Protein 2OS5 (pdb70)

InterPro domains:
  IPR001398 Macrophage migration inhibitory factor [PF01187] (2-115)
  IPR001398 Macrophage migration inhibitory factor [PTHR11954] (1-114)
  IPR014347 Tautomerase/MIF superfamily [G3DSA:3.30.429.10] (1-119)
  IPR014347 Tautomerase/MIF superfamily [SSF55331] (2-114)

CATH classification: 3.30.429.10

Structure (mmCIF, N/CA/C/O backbone):
data_2OS5
#
_entry.id   2OS5
#
_cell.length_a   115.340
_cell.length_b   115.340
_cell.length_c   199.260
_cell.angle_alpha   90.00
_cell.angle_beta   90.00
_cell.angle_gamma   120.00
#
_symmetry.space_group_name_H-M   'P 63 2 2'
#
loop_
_entit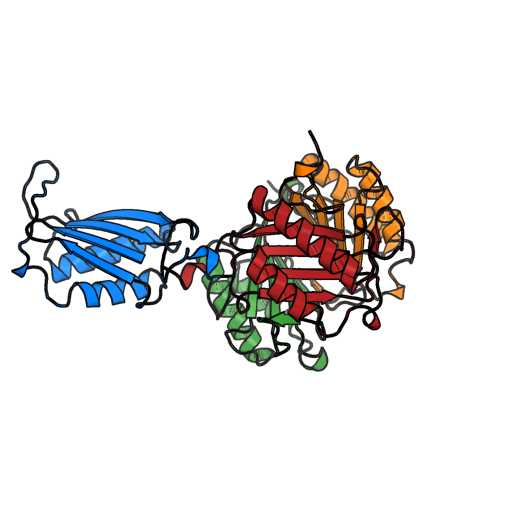y.id
_entity.type
_entity.pdbx_description
1 polymer AceMIF
2 non-polymer 'SULFATE ION'
3 water water
#
loop_
_atom_site.group_PDB
_atom_site.id
_atom_site.type_symbol
_atom_site.label_atom_id
_atom_site.label_alt_id
_atom_site.label_comp_id
_atom_site.label_asym_id
_atom_site.label_entity_id
_atom_site.label_seq_id
_atom_site.pdbx_PDB_ins_code
_atom_site.Cartn_x
_atom_site.Cartn_y
_atom_site.Cartn_z
_atom_site.occupancy
_atom_site.B_iso_or_equiv
_atom_site.auth_seq_id
_atom_site.auth_comp_id
_atom_site.auth_asym_id
_atom_site.auth_atom_id
_atom_site.pdbx_PDB_model_num
ATOM 1 N N . PRO A 1 2 ? 14.219 67.509 -3.438 1.00 16.03 1 PRO A N 1
ATOM 2 C CA . PRO A 1 2 ? 12.952 68.202 -3.768 1.00 16.61 1 PRO A CA 1
ATOM 3 C C . PRO A 1 2 ? 12.359 67.744 -5.085 1.00 15.90 1 PRO A C 1
ATOM 4 O O . PRO A 1 2 ? 13.076 67.370 -6.015 1.00 15.82 1 PRO A O 1
ATOM 8 N N . MET A 1 3 ? 11.032 67.752 -5.146 1.00 15.01 2 MET A N 1
ATOM 9 C CA . MET A 1 3 ? 10.310 67.358 -6.349 1.00 14.82 2 MET A CA 1
ATOM 10 C C . MET A 1 3 ? 9.406 68.531 -6.698 1.00 14.43 2 MET A C 1
ATOM 11 O O . MET A 1 3 ? 8.539 68.900 -5.916 1.00 14.56 2 MET A O 1
ATOM 16 N N . VAL A 1 4 ? 9.671 69.119 -7.853 1.00 13.80 3 VAL A N 1
ATOM 17 C CA . VAL A 1 4 ? 8.980 70.352 -8.281 1.00 14.64 3 VAL A CA 1
ATOM 18 C C . VAL A 1 4 ? 8.165 70.101 -9.543 1.00 15.40 3 VAL A C 1
ATOM 19 O O . VAL A 1 4 ? 8.613 69.424 -10.464 1.00 16.16 3 VAL A O 1
ATOM 23 N N . ARG A 1 5 ? 6.944 70.627 -9.578 1.00 14.37 4 ARG A N 1
ATOM 24 C CA . ARG A 1 5 ? 6.117 70.534 -10.768 1.00 15.24 4 ARG A CA 1
ATOM 25 C C . ARG A 1 5 ? 5.699 71.942 -11.142 1.00 14.98 4 ARG A C 1
ATOM 26 O O . ARG A 1 5 ? 5.158 72.668 -10.308 1.00 15.60 4 ARG A O 1
ATOM 34 N N . VAL A 1 6 ? 5.989 72.330 -12.372 1.00 14.41 5 VAL A N 1
ATOM 35 C CA . VAL A 1 6 ? 5.579 73.642 -12.875 1.00 14.15 5 VAL A CA 1
ATOM 36 C C . VAL A 1 6 ? 4.594 73.409 -14.012 1.00 13.94 5 VAL A C 1
ATOM 37 O O . VAL A 1 6 ? 4.963 72.854 -15.045 1.00 14.52 5 VAL A O 1
ATOM 41 N N . ALA A 1 7 ? 3.342 73.855 -13.832 1.00 13.20 6 ALA A N 1
ATOM 42 C CA . ALA A 1 7 ? 2.357 73.779 -14.900 1.00 12.78 6 ALA A CA 1
ATOM 43 C C . ALA A 1 7 ? 2.053 75.205 -15.355 1.00 13.00 6 ALA A C 1
ATOM 44 O O . ALA A 1 7 ? 1.936 76.093 -14.520 1.00 13.70 6 ALA A O 1
ATOM 46 N N . THR A 1 8 ? 1.928 75.401 -16.657 1.00 13.26 7 THR A N 1
ATOM 47 C CA . THR A 1 8 ? 1.574 76.728 -17.180 1.00 13.69 7 THR A CA 1
ATOM 48 C C . THR A 1 8 ? 0.684 76.615 -18.413 1.00 14.23 7 THR A C 1
ATOM 49 O O . THR A 1 8 ? 0.743 75.621 -19.152 1.00 13.22 7 THR A O 1
ATOM 53 N N . ASN A 1 9 ? -0.154 77.637 -18.615 1.00 13.98 8 ASN A N 1
ATOM 54 C CA . ASN A 1 9 ? -0.951 77.735 -19.837 1.00 14.20 8 ASN A CA 1
ATOM 55 C C . ASN A 1 9 ? -0.187 78.429 -20.969 1.00 15.19 8 ASN A C 1
ATOM 56 O O . ASN A 1 9 ? -0.663 78.483 -22.111 1.00 15.94 8 ASN A O 1
ATOM 61 N N . LEU A 1 10 ? 1.011 78.927 -20.665 1.00 15.24 9 LEU A N 1
ATOM 62 C CA . LEU A 1 10 ? 1.920 79.371 -21.733 1.00 16.74 9 LEU A CA 1
ATOM 63 C C . LEU A 1 10 ? 2.293 78.183 -22.622 1.00 17.74 9 LEU A C 1
ATOM 64 O O . LEU A 1 10 ? 2.419 77.067 -22.130 1.00 17.58 9 LEU A O 1
ATOM 69 N N . PRO A 1 11 ? 2.472 78.412 -23.931 1.00 18.65 10 PRO A N 1
ATOM 70 C CA . PRO A 1 11 ? 2.864 77.286 -24.767 1.00 19.10 10 PRO A CA 1
ATOM 71 C C . PRO A 1 11 ? 4.281 76.822 -24.459 1.00 19.69 10 PRO A C 1
ATOM 72 O O . PRO A 1 11 ? 5.097 77.596 -23.950 1.00 19.19 10 PRO A O 1
ATOM 76 N N . ASP A 1 12 ? 4.576 75.572 -24.805 1.00 19.82 11 ASP A N 1
ATOM 77 C CA . ASP A 1 12 ? 5.878 74.993 -24.513 1.00 21.07 11 ASP A CA 1
ATOM 78 C C . ASP A 1 12 ? 7.030 75.815 -25.107 1.00 21.55 11 ASP A C 1
ATOM 79 O O . ASP A 1 12 ? 8.091 75.928 -24.499 1.00 21.31 11 ASP A O 1
ATOM 84 N N . LYS A 1 13 ? 6.808 76.404 -26.276 1.00 22.83 12 LYS A N 1
ATOM 85 C CA . LYS A 1 13 ? 7.848 77.210 -26.923 1.00 24.37 12 LYS A CA 1
ATOM 86 C C . LYS A 1 13 ? 8.283 78.414 -26.077 1.00 23.91 12 LYS A C 1
ATOM 87 O O . LYS A 1 13 ? 9.363 78.975 -26.301 1.00 24.66 12 LYS A O 1
ATOM 93 N N . ASP A 1 14 ? 7.437 78.821 -25.129 1.00 23.34 13 ASP A N 1
ATOM 94 C CA . ASP A 1 14 ? 7.735 79.959 -24.244 1.00 22.90 13 ASP A CA 1
ATOM 95 C C . ASP A 1 14 ? 8.464 79.578 -22.948 1.00 22.26 13 ASP A C 1
ATOM 96 O O . ASP A 1 14 ? 8.825 80.447 -22.145 1.00 22.66 13 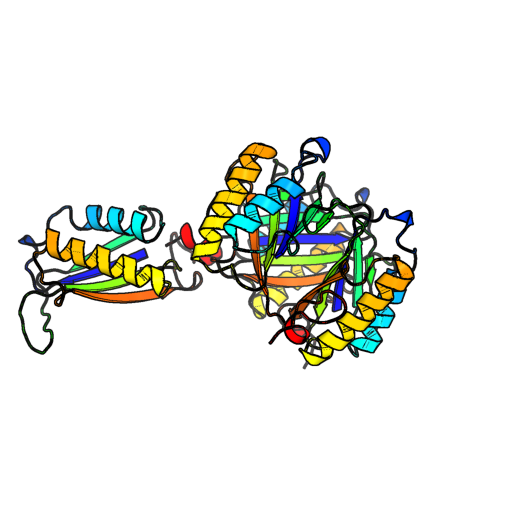ASP A O 1
ATOM 101 N N . VAL A 1 15 ? 8.664 78.279 -22.731 1.00 20.74 14 VAL A N 1
ATOM 102 C CA . VAL A 1 15 ? 9.389 77.819 -21.567 1.00 19.75 14 VAL A CA 1
ATOM 103 C C . VAL A 1 15 ? 10.757 77.377 -22.079 1.00 19.71 14 VAL A C 1
ATOM 104 O O . VAL A 1 15 ? 10.867 76.337 -22.721 1.00 19.63 14 VAL A O 1
ATOM 108 N N . PRO A 1 16 ? 11.796 78.202 -21.833 1.00 20.13 15 PRO A N 1
ATOM 109 C CA . PRO A 1 16 ? 13.116 77.975 -22.423 1.00 20.00 15 PRO A CA 1
ATOM 110 C C . PRO A 1 16 ? 13.685 76.603 -22.069 1.00 20.00 15 PRO A C 1
ATOM 111 O O . PRO A 1 16 ? 13.373 76.057 -21.011 1.00 18.53 15 PRO A O 1
ATOM 115 N N . ALA A 1 17 ? 14.503 76.057 -22.970 1.00 20.35 16 ALA A N 1
ATOM 116 C CA . ALA A 1 17 ? 15.113 74.742 -22.771 1.00 20.95 16 ALA A CA 1
ATOM 117 C C . ALA A 1 17 ? 15.910 74.641 -21.471 1.00 20.94 16 ALA A C 1
ATOM 118 O O . ALA A 1 17 ? 15.966 73.579 -20.855 1.00 21.30 16 ALA A O 1
ATOM 120 N N . ASN A 1 18 ? 16.526 75.742 -21.050 1.00 20.25 17 ASN A N 1
ATOM 121 C CA . ASN A 1 18 ? 17.317 75.719 -19.822 1.00 19.64 17 ASN A CA 1
ATOM 122 C C . ASN A 1 18 ? 16.530 76.060 -18.554 1.00 18.62 17 ASN A C 1
ATOM 123 O O . ASN A 1 18 ? 17.125 76.234 -17.502 1.00 18.24 17 ASN A O 1
ATOM 128 N N . PHE A 1 19 ? 15.197 76.145 -18.654 1.00 17.07 18 PHE A N 1
ATOM 129 C CA . PHE A 1 19 ? 14.349 76.483 -17.496 1.00 16.39 18 PHE A CA 1
ATOM 130 C C . PHE A 1 19 ? 14.612 75.515 -16.327 1.00 15.54 18 PHE A C 1
ATOM 131 O O . PHE A 1 19 ? 14.847 75.931 -15.188 1.00 15.44 18 PHE A O 1
ATOM 139 N N . GLU A 1 20 ? 14.542 74.222 -16.623 1.00 16.01 19 GLU A N 1
ATOM 140 C CA . GLU A 1 20 ? 14.667 73.197 -15.580 1.00 15.74 19 GLU A CA 1
ATOM 141 C C . GLU A 1 20 ? 16.041 73.221 -14.914 1.00 15.95 19 GLU A C 1
ATOM 142 O O . GLU A 1 20 ? 16.149 73.175 -13.697 1.00 15.55 19 GLU A O 1
ATOM 148 N N . GLU A 1 21 ? 17.080 73.292 -15.736 1.00 16.76 20 GLU A N 1
ATOM 149 C CA . GLU A 1 21 ? 18.446 73.379 -15.236 1.00 18.47 20 GLU A CA 1
ATOM 150 C C . GLU A 1 21 ? 18.662 74.617 -14.325 1.00 17.82 20 GLU A C 1
ATOM 151 O O . GLU A 1 21 ? 19.212 74.520 -13.224 1.00 18.19 20 GLU A O 1
ATOM 157 N N . ARG A 1 22 ? 18.193 75.780 -14.772 1.00 16.88 21 ARG A N 1
ATOM 158 C CA . ARG A 1 22 ? 18.332 77.003 -13.982 1.00 16.98 21 ARG A CA 1
ATOM 159 C C . ARG A 1 22 ? 17.509 76.996 -12.698 1.00 16.24 21 ARG A C 1
ATOM 160 O O . ARG A 1 22 ? 17.962 77.449 -11.655 1.00 16.68 21 ARG A O 1
ATOM 168 N N . LEU A 1 23 ? 16.306 76.439 -12.770 1.00 15.66 22 LEU A N 1
ATOM 169 C CA . LEU A 1 23 ? 15.476 76.335 -11.574 1.00 15.14 22 LEU A CA 1
ATOM 170 C C . LEU A 1 23 ? 16.114 75.376 -10.565 1.00 15.01 22 LEU A C 1
ATOM 171 O O . LEU A 1 23 ? 16.038 75.589 -9.367 1.00 15.76 22 LEU A O 1
ATOM 176 N N . THR A 1 24 ? 16.761 74.327 -11.073 1.00 15.37 23 THR A N 1
ATOM 177 C CA . THR A 1 24 ? 17.476 73.377 -10.220 1.00 15.43 23 THR A CA 1
ATOM 178 C C . THR A 1 24 ? 18.572 74.089 -9.421 1.00 15.67 23 THR A C 1
ATOM 179 O O . THR A 1 24 ? 18.658 73.921 -8.211 1.00 15.80 23 THR A O 1
ATOM 183 N N . ASP A 1 25 ? 19.376 74.900 -10.107 1.00 16.66 24 ASP A N 1
ATOM 184 C CA . ASP A 1 25 ? 20.460 75.661 -9.454 1.00 18.06 24 ASP A CA 1
ATOM 185 C C . ASP A 1 25 ? 19.899 76.635 -8.431 1.00 17.75 24 ASP A C 1
ATOM 186 O O . ASP A 1 25 ? 20.401 76.744 -7.314 1.00 18.08 24 ASP A O 1
ATOM 191 N N . LEU A 1 26 ? 18.825 77.320 -8.819 1.00 17.26 25 LEU A N 1
ATOM 192 C CA . LEU A 1 26 ? 18.175 78.271 -7.949 1.00 17.70 25 LEU A CA 1
ATOM 193 C C . LEU A 1 26 ? 17.677 77.628 -6.654 1.00 17.10 25 LEU A C 1
ATOM 194 O O . LEU A 1 26 ? 17.899 78.142 -5.565 1.00 17.53 25 LEU A O 1
ATOM 199 N N . LEU A 1 27 ? 17.024 76.473 -6.779 1.00 16.27 26 LEU A N 1
ATOM 200 C CA . LEU A 1 27 ? 16.459 75.815 -5.616 1.00 15.79 26 LEU A CA 1
ATOM 201 C C . LEU A 1 27 ? 17.535 75.136 -4.767 1.00 15.27 26 LEU A C 1
ATOM 202 O O . LEU A 1 27 ? 17.418 75.072 -3.553 1.00 15.75 26 LEU A O 1
ATOM 207 N N . ALA A 1 28 ? 18.585 74.628 -5.409 1.00 16.06 27 ALA A N 1
ATOM 208 C CA . ALA A 1 28 ? 19.715 74.076 -4.655 1.00 16.22 27 ALA A CA 1
ATOM 209 C C . ALA A 1 28 ? 20.274 75.118 -3.682 1.00 16.59 27 ALA A C 1
ATOM 210 O O . ALA A 1 28 ? 20.506 74.825 -2.513 1.00 16.87 27 ALA A O 1
ATOM 212 N N . GLU A 1 29 ? 20.445 76.346 -4.173 1.00 17.85 28 GLU A N 1
ATOM 213 C CA . GLU A 1 29 ? 20.948 77.434 -3.339 1.00 19.27 28 GLU A CA 1
ATOM 214 C C . GLU A 1 29 ? 19.923 77.877 -2.286 1.00 18.50 28 GLU A C 1
ATOM 215 O O . GLU A 1 29 ? 20.258 77.992 -1.111 1.00 19.47 28 GLU A O 1
ATOM 221 N N . SER A 1 30 ? 18.674 78.113 -2.698 1.00 18.01 29 SER A N 1
ATOM 222 C CA . SER A 1 30 ? 17.680 78.627 -1.768 1.00 17.71 29 SER A CA 1
ATOM 223 C C . SER A 1 30 ? 17.335 77.652 -0.649 1.00 17.57 29 SER A C 1
ATOM 224 O O . SER A 1 30 ? 17.115 78.045 0.502 1.00 17.66 29 SER A O 1
ATOM 227 N N . MET A 1 31 ? 17.278 76.366 -0.999 1.00 17.55 30 MET A N 1
ATOM 228 C CA . MET A 1 31 ? 16.817 75.339 -0.069 1.00 18.12 30 MET A CA 1
ATOM 229 C C . MET A 1 31 ? 17.965 74.637 0.658 1.00 19.27 30 MET A C 1
ATOM 230 O O . MET A 1 31 ? 17.723 73.804 1.544 1.00 19.59 30 MET A O 1
ATOM 235 N N . ASN A 1 32 ? 19.200 74.973 0.273 1.00 20.39 31 ASN A N 1
ATOM 236 C CA . ASN A 1 32 ? 20.396 74.296 0.792 1.00 20.80 31 ASN A CA 1
ATOM 237 C C . ASN A 1 32 ? 20.280 72.784 0.584 1.00 20.00 31 ASN A C 1
ATOM 238 O O . ASN A 1 32 ? 20.391 72.004 1.539 1.00 20.05 31 ASN A O 1
ATOM 243 N N . LYS A 1 33 ? 20.006 72.401 -0.662 1.00 18.55 32 LYS A N 1
ATOM 244 C CA . LYS A 1 33 ? 19.820 71.002 -1.063 1.00 18.57 32 LYS A CA 1
ATOM 245 C C . LYS A 1 33 ? 20.791 70.697 -2.187 1.00 18.09 32 LYS A C 1
ATOM 246 O O . LYS A 1 33 ? 21.134 71.574 -2.971 1.00 18.58 32 LYS A O 1
ATOM 252 N N . PRO A 1 34 ? 21.237 69.436 -2.294 1.00 18.26 33 PRO A N 1
ATOM 253 C CA . PRO A 1 34 ? 22.111 69.125 -3.420 1.00 17.95 33 PRO A CA 1
ATOM 254 C C . PRO A 1 34 ? 21.345 69.170 -4.734 1.00 17.84 33 PRO A C 1
ATOM 255 O O . PRO A 1 34 ? 20.192 68.731 -4.784 1.00 17.45 33 PRO A O 1
ATOM 259 N N . ARG A 1 35 ? 21.980 69.682 -5.790 1.00 17.71 34 ARG A N 1
ATOM 260 C CA . ARG A 1 35 ? 21.377 69.701 -7.126 1.00 18.21 34 ARG A CA 1
ATOM 261 C C . ARG A 1 35 ? 20.925 68.324 -7.577 1.00 17.88 34 ARG A C 1
ATOM 262 O O . ARG A 1 35 ? 19.897 68.204 -8.221 1.00 16.55 34 ARG A O 1
ATOM 270 N N . ASN A 1 36 ? 21.693 67.288 -7.234 1.00 17.90 35 ASN A N 1
ATOM 271 C CA . ASN A 1 36 ? 21.366 65.923 -7.666 1.00 19.50 35 ASN A CA 1
ATOM 272 C C . ASN A 1 36 ? 20.127 65.323 -7.001 1.00 18.78 35 ASN A C 1
ATOM 273 O O . ASN A 1 36 ? 19.668 64.253 -7.396 1.00 20.16 35 ASN A O 1
ATOM 278 N N . ARG A 1 37 ? 19.598 66.010 -5.994 1.00 17.06 36 ARG A N 1
ATOM 279 C CA . ARG A 1 37 ? 18.415 65.534 -5.258 1.00 16.99 36 ARG A CA 1
ATOM 280 C C . ARG A 1 37 ? 17.152 66.289 -5.696 1.00 16.75 36 ARG A C 1
ATOM 281 O O . ARG A 1 37 ? 16.120 66.180 -5.039 1.00 16.45 36 ARG A O 1
ATOM 289 N N . ILE A 1 38 ? 17.258 67.059 -6.779 1.00 15.50 37 ILE A N 1
ATOM 290 C CA . ILE A 1 38 ? 16.151 67.928 -7.238 1.00 15.51 37 ILE A CA 1
ATOM 291 C C . ILE A 1 38 ? 15.596 67.466 -8.582 1.00 14.60 37 ILE A C 1
ATOM 292 O O . ILE A 1 38 ? 16.330 67.354 -9.570 1.00 14.84 37 ILE A O 1
ATOM 297 N N . ALA A 1 39 ? 14.292 67.175 -8.627 1.00 14.12 38 ALA A N 1
ATOM 298 C CA . ALA A 1 39 ? 13.637 66.824 -9.884 1.00 14.05 38 ALA A CA 1
ATOM 299 C C . ALA A 1 39 ? 12.665 67.936 -10.227 1.00 14.26 38 ALA A C 1
ATOM 300 O O . ALA A 1 39 ? 12.001 68.460 -9.330 1.00 14.44 38 ALA A O 1
ATOM 302 N N . ILE A 1 40 ? 12.620 68.279 -11.506 1.00 14.03 39 ILE A N 1
ATOM 303 C CA . ILE A 1 40 ? 11.700 69.308 -12.008 1.00 15.56 39 ILE A CA 1
ATOM 304 C C . ILE A 1 40 ? 10.860 68.784 -13.184 1.00 15.47 39 ILE A C 1
ATOM 305 O O . ILE A 1 40 ? 11.406 68.335 -14.199 1.00 15.15 39 ILE A O 1
ATOM 310 N N . GLU A 1 41 ? 9.527 68.845 -13.030 1.00 15.58 40 GLU A N 1
ATOM 311 C CA . GLU A 1 41 ? 8.584 68.515 -14.095 1.00 16.50 40 GLU A CA 1
ATOM 312 C C . GLU A 1 41 ? 8.065 69.834 -14.665 1.00 15.48 40 GLU A C 1
ATOM 313 O O . GLU A 1 41 ? 7.737 70.736 -13.908 1.00 15.90 40 GLU A O 1
ATOM 319 N N . VAL A 1 42 ? 7.991 69.929 -15.982 1.00 15.35 41 VAL A N 1
ATOM 320 C CA . VAL A 1 42 ? 7.369 71.087 -16.640 1.00 15.82 41 VAL A CA 1
ATOM 321 C C . VAL A 1 42 ? 6.209 70.623 -17.508 1.00 15.66 41 VAL A C 1
ATOM 322 O O . VAL A 1 42 ? 6.388 69.772 -18.370 1.00 15.60 41 VAL A O 1
ATOM 326 N N . LEU A 1 43 ? 5.022 71.190 -17.274 1.00 15.19 42 LEU A N 1
ATOM 327 C CA . LEU A 1 43 ? 3.835 70.878 -18.082 1.00 16.30 42 LEU A CA 1
ATOM 328 C C . LEU A 1 43 ? 3.330 72.188 -18.676 1.00 15.69 42 LEU A C 1
ATOM 329 O O . LEU A 1 43 ? 2.641 72.943 -17.997 1.00 16.29 42 LEU A O 1
ATOM 334 N N . ALA A 1 44 ? 3.683 72.448 -19.925 1.00 15.96 43 ALA A N 1
ATOM 335 C CA . ALA A 1 44 ? 3.252 73.683 -20.594 1.00 16.06 43 ALA A CA 1
ATOM 336 C C . ALA A 1 44 ? 2.113 73.423 -21.586 1.00 15.86 43 ALA A C 1
ATOM 337 O O . ALA A 1 44 ? 1.781 72.282 -21.866 1.00 16.72 43 ALA A O 1
ATOM 339 N N . GLY A 1 45 ? 1.526 74.490 -22.115 1.00 15.44 44 GLY A N 1
ATOM 340 C CA . GLY A 1 45 ? 0.404 74.373 -23.038 1.00 16.63 44 GLY A CA 1
ATOM 341 C C . GLY A 1 45 ? -0.830 73.741 -22.406 1.00 16.93 44 GLY A C 1
ATOM 342 O O . GLY A 1 45 ? -1.673 73.140 -23.099 1.00 18.17 44 GLY A O 1
ATOM 343 N N . GLN A 1 46 ? -0.948 73.897 -21.094 1.00 16.69 45 GLN A N 1
ATOM 344 C CA . GLN A 1 46 ? -2.015 73.257 -20.330 1.00 17.69 45 GLN A CA 1
ATOM 345 C C . GLN A 1 46 ? -3.179 74.222 -20.115 1.00 17.20 45 GLN A C 1
ATOM 346 O O . GLN A 1 46 ? -2.970 75.421 -19.927 1.00 17.68 45 GLN A O 1
ATOM 352 N N . ARG A 1 47 ? -4.399 73.688 -20.096 1.00 16.07 46 ARG A N 1
ATOM 353 C CA . ARG A 1 47 ? -5.560 74.490 -19.678 1.00 16.33 46 ARG A CA 1
ATOM 354 C C . ARG A 1 47 ? -5.436 74.857 -18.203 1.00 16.25 46 ARG A C 1
ATOM 355 O O . ARG A 1 47 ? -5.372 73.979 -17.331 1.00 16.60 46 ARG A O 1
ATOM 363 N N . ILE A 1 48 ? -5.383 76.160 -17.913 1.00 15.40 47 ILE A N 1
ATOM 364 C CA . ILE A 1 48 ? -5.412 76.653 -16.532 1.00 14.78 47 ILE A CA 1
ATOM 365 C C . ILE A 1 48 ? -6.176 77.967 -16.527 1.00 14.71 47 ILE A C 1
ATOM 366 O O . ILE A 1 48 ? -5.962 78.803 -17.402 1.00 14.90 47 ILE A O 1
ATOM 371 N N . THR A 1 49 ? -7.066 78.123 -15.556 1.00 14.71 48 THR A N 1
ATOM 372 C CA . THR A 1 49 ? -7.657 79.443 -15.266 1.00 15.40 48 THR A CA 1
ATOM 373 C C . THR A 1 49 ? -7.324 79.840 -13.851 1.00 15.57 48 THR A C 1
ATOM 374 O O . THR A 1 49 ? -7.029 78.994 -13.011 1.00 15.88 48 THR A O 1
ATOM 378 N N . HIS A 1 50 ? -7.400 81.142 -13.572 1.00 15.17 49 HIS A N 1
ATOM 379 C CA . HIS A 1 50 ? -7.121 81.665 -12.260 1.00 15.50 49 HIS A CA 1
ATOM 380 C C . HIS A 1 50 ? -8.069 82.854 -12.120 1.00 15.92 49 HIS A C 1
ATOM 381 O O . HIS A 1 50 ? -8.026 83.782 -12.939 1.00 16.07 49 HIS A O 1
ATOM 388 N N . GLY A 1 51 ? -8.970 82.788 -11.145 1.00 15.82 50 GLY A N 1
ATOM 389 C CA . GLY A 1 51 ? -10.080 83.758 -11.092 1.00 17.58 50 GLY A CA 1
ATOM 390 C C . GLY A 1 51 ? -10.887 83.719 -12.384 1.00 17.81 50 GLY A C 1
ATOM 391 O O . GLY A 1 51 ? -11.406 84.754 -12.843 1.00 19.12 50 GLY A O 1
ATOM 392 N N . ALA A 1 52 ? -10.981 82.523 -12.974 1.00 17.89 51 ALA A N 1
ATOM 393 C CA . ALA A 1 52 ? -11.721 82.265 -14.212 1.00 18.18 51 ALA A CA 1
ATOM 394 C C . ALA A 1 52 ? -11.078 82.828 -15.480 1.00 18.33 51 ALA A C 1
ATOM 395 O O . ALA A 1 52 ? -11.616 82.663 -16.576 1.00 19.36 51 ALA A O 1
ATOM 397 N N . SER A 1 53 ? -9.915 83.463 -15.331 1.00 17.80 52 SER A N 1
ATOM 398 C CA . SER A 1 53 ? -9.194 84.043 -16.467 1.00 17.18 52 SER A CA 1
ATOM 399 C C . SER A 1 53 ? -8.195 83.065 -17.055 1.00 16.87 52 SER A C 1
ATOM 400 O O . SER A 1 53 ? -7.505 82.377 -16.299 1.00 16.54 52 SER A O 1
ATOM 403 N N . ARG A 1 54 ? -8.105 83.041 -18.385 1.00 16.48 53 ARG A N 1
ATOM 404 C CA . ARG A 1 54 ? -7.100 82.247 -19.110 1.00 16.57 53 ARG A CA 1
ATOM 405 C C . ARG A 1 54 ? -5.790 83.007 -19.354 1.00 16.13 53 ARG A C 1
ATOM 406 O O . ARG A 1 54 ? -4.937 82.550 -20.113 1.00 15.86 53 ARG A O 1
ATOM 414 N N . ASN A 1 55 ? -5.606 84.150 -18.700 1.00 15.64 54 ASN A N 1
ATOM 415 C CA . ASN A 1 55 ? -4.329 84.849 -18.837 1.00 15.13 54 ASN A CA 1
ATOM 416 C C . ASN A 1 55 ? -3.148 83.976 -18.374 1.00 14.66 54 ASN A C 1
ATOM 417 O O . ASN A 1 55 ? -3.323 83.095 -17.526 1.00 14.54 54 ASN A O 1
ATOM 422 N N . PRO A 1 56 ? -1.946 84.233 -18.913 1.00 15.09 55 PRO A N 1
ATOM 423 C CA . PRO A 1 56 ? -0.750 83.474 -18.516 1.00 14.55 55 PRO A CA 1
ATOM 424 C C . PRO A 1 56 ? -0.572 83.350 -16.995 1.00 14.14 55 PRO A C 1
ATOM 425 O O . PRO A 1 56 ? -0.681 84.338 -16.248 1.00 13.71 55 PRO A O 1
ATOM 429 N N . VAL A 1 57 ? -0.334 82.111 -16.538 1.00 13.49 56 VAL A N 1
ATOM 430 C CA . VAL A 1 57 ? -0.219 81.830 -15.124 1.00 13.16 56 VAL A CA 1
ATOM 431 C C . VAL A 1 57 ? 0.640 80.587 -14.987 1.00 12.83 56 VAL A C 1
ATOM 432 O O . VAL A 1 57 ? 0.722 79.793 -15.923 1.00 13.34 56 VAL A O 1
ATOM 436 N N . ALA A 1 58 ? 1.311 80.477 -13.848 1.00 12.91 57 ALA A N 1
ATOM 437 C CA . ALA A 1 58 ? 2.017 79.235 -13.479 1.00 12.75 57 ALA A CA 1
ATOM 438 C C . ALA A 1 58 ? 1.490 78.716 -12.157 1.00 12.85 57 ALA A C 1
ATOM 439 O O . ALA A 1 58 ? 1.326 79.467 -11.201 1.00 12.64 57 ALA A O 1
ATOM 441 N N . VAL A 1 59 ? 1.246 77.407 -12.095 1.00 12.16 58 VAL A N 1
ATOM 442 C CA . VAL A 1 59 ? 0.883 76.751 -10.849 1.00 12.37 58 VAL A CA 1
ATOM 443 C C . VAL A 1 59 ? 1.976 75.734 -10.524 1.00 12.37 58 VAL A C 1
ATOM 444 O O . VAL A 1 59 ? 2.251 74.832 -11.326 1.00 12.81 58 VAL A O 1
ATOM 448 N N . ILE A 1 60 ? 2.574 75.897 -9.352 1.00 11.86 59 ILE A N 1
ATOM 449 C CA . ILE A 1 60 ? 3.804 75.176 -8.994 1.00 12.90 59 ILE A CA 1
ATOM 450 C C . ILE A 1 60 ? 3.639 74.407 -7.697 1.00 12.93 59 ILE A C 1
ATOM 451 O O . ILE A 1 60 ? 3.040 74.897 -6.745 1.00 12.45 59 ILE A O 1
ATOM 456 N N . LYS A 1 61 ? 4.178 73.180 -7.666 1.00 12.84 60 LYS A N 1
ATOM 457 C CA . LYS A 1 61 ? 4.204 72.383 -6.449 1.00 13.13 60 LYS A CA 1
ATOM 458 C C . LYS A 1 61 ? 5.656 72.128 -6.102 1.00 12.42 60 LYS A C 1
ATOM 459 O O . LYS A 1 61 ? 6.453 71.835 -7.000 1.00 14.20 60 LYS A O 1
ATOM 465 N N . VAL A 1 62 ? 5.998 72.285 -4.831 1.00 12.48 61 VAL A N 1
ATOM 466 C CA . VAL A 1 62 ? 7.372 72.024 -4.355 1.00 13.56 61 VAL A CA 1
ATOM 467 C C . VAL A 1 62 ? 7.297 71.089 -3.163 1.00 13.48 61 VAL A C 1
ATOM 468 O O . VAL A 1 62 ? 6.787 71.463 -2.105 1.00 14.16 61 VAL A O 1
ATOM 472 N N . GLU A 1 63 ? 7.821 69.874 -3.342 1.00 13.56 62 GLU A N 1
ATOM 473 C CA . GLU A 1 63 ? 7.887 68.876 -2.271 1.00 14.49 62 GLU A CA 1
ATOM 474 C C . GLU A 1 63 ? 9.334 68.775 -1.806 1.00 14.52 62 GLU A C 1
ATOM 475 O O . GLU A 1 63 ? 10.249 68.824 -2.633 1.00 14.47 62 GLU A O 1
ATOM 481 N N . SER A 1 64 ? 9.540 68.595 -0.509 1.00 14.01 63 SER A N 1
ATOM 482 C CA . SER A 1 64 ? 10.912 68.434 0.027 1.00 14.44 63 SER A CA 1
ATOM 483 C C . SER A 1 64 ? 10.877 67.851 1.428 1.00 14.34 63 SER A C 1
ATOM 484 O O . SER A 1 64 ? 9.957 68.137 2.192 1.00 14.09 63 SER A O 1
ATOM 487 N N . ILE A 1 65 ? 11.892 67.059 1.788 1.00 14.85 64 ILE A N 1
ATOM 488 C CA . ILE A 1 65 ? 12.073 66.684 3.185 1.00 15.50 64 ILE A CA 1
ATOM 489 C C . ILE A 1 65 ? 12.781 67.855 3.859 1.00 15.98 64 ILE A C 1
ATOM 490 O O . ILE A 1 65 ? 13.964 68.092 3.632 1.00 16.25 64 ILE A O 1
ATOM 495 N N . GLY A 1 66 ? 12.022 68.594 4.661 1.00 16.73 65 GLY A N 1
ATOM 496 C CA . GLY A 1 66 ? 12.522 69.802 5.314 1.00 16.46 65 GLY A CA 1
ATOM 497 C C . GLY A 1 66 ? 12.828 70.928 4.336 1.00 16.21 65 GLY A C 1
ATOM 498 O O . GLY A 1 66 ? 12.457 70.873 3.166 1.00 16.10 65 GLY A O 1
ATOM 499 N N . ALA A 1 67 ? 13.529 71.943 4.835 1.00 16.14 66 ALA A N 1
ATOM 500 C CA . ALA A 1 67 ? 13.936 73.130 4.051 1.00 16.06 66 ALA A CA 1
ATOM 501 C C . ALA A 1 67 ? 12.736 74.015 3.701 1.00 16.35 66 ALA A C 1
ATOM 502 O O . ALA A 1 67 ? 12.828 74.889 2.830 1.00 16.07 66 ALA A O 1
ATOM 504 N N . LEU A 1 68 ? 11.625 73.765 4.381 1.00 16.24 67 LEU A N 1
ATOM 505 C CA . LEU A 1 68 ? 10.362 74.457 4.090 1.00 16.23 67 LEU A CA 1
ATOM 506 C C . LEU A 1 68 ? 9.755 75.150 5.320 1.00 16.71 67 LEU A C 1
ATOM 507 O O . LEU A 1 68 ? 8.538 75.133 5.503 1.00 16.92 67 LEU A O 1
ATOM 512 N N . SER A 1 69 ? 10.605 75.751 6.168 1.00 16.62 68 SER A N 1
ATOM 513 C CA . SER A 1 69 ? 10.095 76.525 7.309 1.00 16.48 68 SER A CA 1
ATOM 514 C C . SER A 1 69 ? 9.347 77.744 6.770 1.00 16.82 68 SER A C 1
ATOM 515 O O . SER A 1 69 ? 9.511 78.118 5.595 1.00 16.51 68 SER A O 1
ATOM 518 N N . ALA A 1 70 ? 8.531 78.354 7.622 1.00 16.36 69 ALA A N 1
ATOM 519 C CA . ALA A 1 70 ? 7.787 79.558 7.212 1.00 16.34 69 ALA A CA 1
ATOM 520 C C . ALA A 1 70 ? 8.737 80.641 6.683 1.00 16.44 69 ALA A C 1
ATOM 521 O O . ALA A 1 70 ? 8.455 81.288 5.667 1.00 15.83 69 ALA A O 1
ATOM 523 N N . ASP A 1 71 ? 9.865 80.839 7.366 1.00 16.34 70 ASP A N 1
ATOM 524 C CA . ASP A 1 71 ? 10.866 81.801 6.903 1.00 17.46 70 ASP A CA 1
ATOM 525 C C . ASP A 1 71 ? 11.500 81.362 5.574 1.00 16.75 70 ASP A C 1
ATOM 526 O O . ASP A 1 71 ? 11.673 82.170 4.662 1.00 16.91 70 ASP A O 1
ATOM 531 N N . ASP A 1 72 ? 11.839 80.074 5.460 1.00 15.87 71 ASP A N 1
ATOM 532 C CA . ASP A 1 72 ? 12.429 79.564 4.223 1.00 15.94 71 ASP A CA 1
ATOM 533 C C . ASP A 1 72 ? 11.504 79.831 3.038 1.00 15.35 71 ASP A C 1
ATOM 534 O O . ASP A 1 72 ? 11.947 80.182 1.958 1.00 15.00 71 ASP A O 1
ATOM 539 N N . ASN A 1 73 ? 10.207 79.632 3.252 1.00 15.01 72 ASN A N 1
ATOM 540 C CA . ASN A 1 73 ? 9.239 79.684 2.165 1.00 14.92 72 ASN A CA 1
ATOM 541 C C . ASN A 1 73 ? 9.001 81.097 1.655 1.00 14.57 72 ASN A C 1
ATOM 542 O O . ASN A 1 73 ? 8.631 81.291 0.498 1.00 14.78 72 ASN A O 1
ATOM 547 N N . ILE A 1 74 ? 9.260 82.089 2.504 1.00 14.75 73 ILE A N 1
ATOM 548 C CA . ILE A 1 74 ? 9.251 83.475 2.018 1.00 15.41 73 ILE A CA 1
ATOM 549 C C . ILE A 1 74 ? 10.376 83.628 1.010 1.00 15.32 73 ILE A C 1
ATOM 550 O O . ILE A 1 74 ? 10.159 84.136 -0.092 1.00 14.87 73 ILE A O 1
ATOM 555 N N . ARG A 1 75 ? 11.571 83.132 1.370 1.00 15.29 74 ARG A N 1
ATOM 556 C CA . ARG A 1 75 ? 12.688 83.178 0.446 1.00 15.96 74 ARG A CA 1
ATOM 557 C C . ARG A 1 75 ? 12.437 82.399 -0.851 1.00 15.16 74 ARG A C 1
ATOM 558 O O . ARG A 1 75 ? 12.658 82.920 -1.934 1.00 15.12 74 ARG A O 1
ATOM 566 N N . HIS A 1 76 ? 11.979 81.148 -0.752 1.00 15.14 75 HIS A N 1
ATOM 567 C CA . HIS A 1 76 ? 11.765 80.378 -1.984 1.00 14.88 75 HIS A CA 1
ATOM 568 C C . HIS A 1 76 ? 10.712 81.047 -2.845 1.00 14.06 75 HIS A C 1
ATOM 569 O O . HIS A 1 76 ? 10.821 81.046 -4.046 1.00 14.19 75 HIS A O 1
ATOM 576 N N . THR A 1 77 ? 9.670 81.594 -2.226 1.00 13.99 76 THR A N 1
ATOM 577 C CA . THR A 1 77 ? 8.616 82.223 -3.025 1.00 14.29 76 THR A CA 1
ATOM 578 C C . THR A 1 77 ? 9.152 83.463 -3.732 1.00 14.97 76 THR A C 1
ATOM 579 O O . THR A 1 77 ? 8.894 83.656 -4.893 1.00 15.01 76 THR A O 1
ATOM 583 N N . GLN A 1 78 ? 9.944 84.266 -3.034 1.00 15.57 77 GLN A N 1
ATOM 584 C CA . GLN A 1 78 ? 10.563 85.418 -3.673 1.00 16.74 77 GLN A CA 1
ATOM 585 C C . GLN A 1 78 ? 11.416 85.001 -4.870 1.00 15.46 77 GLN A C 1
ATOM 586 O O . GLN A 1 78 ? 11.296 85.572 -5.947 1.00 16.81 77 GLN A O 1
ATOM 592 N N . LYS A 1 79 ? 12.247 83.970 -4.685 1.00 16.00 78 LYS A N 1
ATOM 593 C CA . LYS A 1 79 ? 13.176 83.532 -5.722 1.00 15.90 78 LYS A CA 1
ATOM 594 C C . LYS A 1 79 ? 12.498 82.836 -6.900 1.00 14.93 78 LYS A C 1
ATOM 595 O O . LYS A 1 79 ? 12.791 83.129 -8.062 1.00 15.44 78 LYS A O 1
ATOM 601 N N . ILE A 1 80 ? 11.591 81.905 -6.608 1.00 14.97 79 ILE A N 1
ATOM 602 C CA . ILE A 1 80 ? 10.865 81.230 -7.662 1.00 14.59 79 ILE A CA 1
ATOM 603 C C . ILE A 1 80 ? 10.018 82.221 -8.463 1.00 14.36 79 ILE A C 1
ATOM 604 O O . ILE A 1 80 ? 9.954 82.140 -9.687 1.00 14.73 79 ILE A O 1
ATOM 609 N N . THR A 1 81 ? 9.362 83.143 -7.761 1.00 14.50 80 THR A N 1
ATOM 610 C CA . THR A 1 81 ? 8.520 84.120 -8.441 1.00 14.86 80 THR A CA 1
ATOM 611 C C . THR A 1 81 ? 9.376 84.997 -9.355 1.00 14.73 80 THR A C 1
ATOM 612 O O . THR A 1 81 ? 9.051 85.164 -10.520 1.00 15.28 80 THR A O 1
ATOM 616 N N . GLN A 1 82 ? 10.476 85.538 -8.832 1.00 15.75 81 GLN A N 1
ATOM 617 C CA . GLN A 1 82 ? 11.368 86.348 -9.659 1.00 16.37 81 GLN A CA 1
ATOM 618 C C . GLN A 1 82 ? 11.878 85.570 -10.863 1.00 15.98 81 GLN A C 1
ATOM 619 O O . GLN A 1 82 ? 11.945 86.090 -11.973 1.00 16.10 81 GLN A O 1
ATOM 625 N N . PHE A 1 83 ? 12.228 84.301 -10.647 1.00 15.61 82 PHE A N 1
ATOM 626 C CA . PHE A 1 83 ? 12.667 83.445 -11.738 1.00 16.11 82 PHE A CA 1
ATOM 627 C C . PHE A 1 83 ? 11.602 83.310 -12.836 1.00 15.80 82 PHE A C 1
ATOM 628 O O . PHE A 1 83 ? 11.905 83.387 -14.018 1.00 15.43 82 PHE A O 1
ATOM 636 N N . CYS A 1 84 ? 10.355 83.090 -12.440 1.00 15.98 83 CYS A N 1
ATOM 637 C CA . CYS A 1 84 ? 9.252 82.987 -13.392 1.00 15.65 83 CYS A CA 1
ATOM 638 C C . CYS A 1 84 ? 8.950 84.319 -14.090 1.00 16.11 83 CYS A C 1
ATOM 639 O O . CYS A 1 84 ? 8.572 84.338 -15.255 1.00 15.94 83 CYS A O 1
ATOM 642 N N . GLN A 1 85 ? 9.099 85.423 -13.362 1.00 16.70 84 GLN A N 1
ATOM 643 C CA . GLN A 1 85 ? 8.952 86.737 -13.976 1.00 17.94 84 GLN A CA 1
ATOM 644 C C . GLN A 1 85 ? 10.020 86.899 -15.067 1.00 18.23 84 GLN A C 1
ATOM 645 O O . GLN A 1 85 ? 9.722 87.285 -16.197 1.00 18.53 84 GLN A O 1
ATOM 651 N N . ASP A 1 86 ? 11.263 86.555 -14.735 1.00 18.64 85 ASP A N 1
ATOM 652 C CA . ASP A 1 86 ? 12.370 86.705 -15.675 1.00 19.59 85 ASP A CA 1
ATOM 653 C C . ASP A 1 86 ? 12.272 85.800 -16.892 1.00 19.43 85 ASP A C 1
ATOM 654 O O . ASP A 1 86 ? 12.488 86.247 -18.015 1.00 20.48 85 ASP A O 1
ATOM 659 N N . THR A 1 87 ? 11.955 84.523 -16.677 1.00 18.41 86 THR A N 1
ATOM 660 C CA . THR A 1 87 ? 12.005 83.544 -17.760 1.00 18.24 86 THR A CA 1
ATOM 661 C C . THR A 1 87 ? 10.690 83.388 -18.514 1.00 18.02 86 THR A C 1
ATOM 662 O O . THR A 1 87 ? 10.695 83.208 -19.730 1.00 19.30 86 THR A O 1
ATOM 666 N N . LEU A 1 88 ? 9.568 83.450 -17.801 1.00 16.12 87 LEU A N 1
ATOM 667 C CA . LEU A 1 88 ? 8.255 83.225 -18.409 1.00 15.61 87 LEU A CA 1
ATOM 668 C C . LEU A 1 88 ? 7.484 84.527 -18.629 1.00 15.39 87 LEU A C 1
ATOM 669 O O . LEU A 1 88 ? 6.405 84.502 -19.221 1.00 15.90 87 LEU A O 1
ATOM 674 N N . LYS A 1 89 ? 8.024 85.630 -18.106 1.00 15.66 88 LYS A N 1
ATOM 675 C CA . LYS A 1 89 ? 7.425 86.983 -18.256 1.00 16.09 88 LYS A CA 1
ATOM 676 C C . LYS A 1 89 ? 6.039 87.072 -17.601 1.00 15.71 88 LYS A C 1
ATOM 677 O O . LYS A 1 89 ? 5.153 87.802 -18.062 1.00 15.46 88 LYS A O 1
ATOM 683 N N . LEU A 1 90 ? 5.854 86.303 -16.529 1.00 14.41 89 LEU A N 1
ATOM 684 C CA . LEU A 1 90 ? 4.616 86.338 -15.781 1.00 14.65 89 LEU A CA 1
ATOM 685 C C . LEU A 1 90 ? 4.614 87.467 -14.760 1.00 14.54 89 LEU A C 1
ATOM 686 O O . LEU A 1 90 ? 5.641 87.729 -14.131 1.00 15.38 89 LEU A O 1
ATOM 691 N N . PRO A 1 91 ? 3.446 88.109 -14.549 1.00 14.63 90 PRO A N 1
ATOM 692 C CA . PRO A 1 91 ? 3.291 89.032 -13.429 1.00 14.65 90 PRO A CA 1
ATOM 693 C C . PRO A 1 91 ? 3.486 88.305 -12.091 1.00 15.33 90 PRO A C 1
ATOM 694 O O . PRO A 1 91 ? 3.259 87.096 -12.017 1.00 14.02 90 PRO A O 1
ATOM 698 N N . LYS A 1 92 ? 3.892 89.039 -11.055 1.00 16.91 91 LYS A N 1
ATOM 699 C CA . LYS A 1 92 ? 4.092 88.478 -9.710 1.00 18.14 91 LYS A CA 1
ATOM 700 C C . LYS A 1 92 ? 2.863 87.780 -9.175 1.00 17.80 91 LYS A C 1
ATOM 701 O O . LYS A 1 92 ? 2.982 86.815 -8.428 1.00 19.01 91 LYS A O 1
ATOM 707 N N . ASP A 1 93 ? 1.679 88.278 -9.516 1.00 16.44 92 ASP A N 1
ATOM 708 C CA . ASP A 1 93 ? 0.443 87.742 -8.963 1.00 16.15 92 ASP A CA 1
ATOM 709 C C . ASP A 1 93 ? -0.134 86.633 -9.841 1.00 15.35 92 ASP A C 1
ATOM 710 O O . ASP A 1 93 ? -1.321 86.310 -9.750 1.00 15.55 92 ASP A O 1
ATOM 715 N N . LYS A 1 94 ? 0.727 86.046 -10.677 1.00 13.68 93 LYS A N 1
ATOM 716 C CA . LYS A 1 94 ? 0.322 84.967 -11.572 1.00 14.14 93 LYS A CA 1
ATOM 717 C C . LYS A 1 94 ? 1.250 83.771 -11.400 1.00 13.04 93 LYS A C 1
ATOM 718 O O . LYS A 1 94 ? 1.394 82.945 -12.316 1.00 13.22 93 LYS A O 1
ATOM 724 N N . VAL A 1 95 ? 1.869 83.696 -10.228 1.00 12.97 94 VAL A N 1
ATOM 725 C CA . VAL A 1 95 ? 2.733 82.576 -9.885 1.00 12.84 94 VAL A CA 1
ATOM 726 C C . VAL A 1 95 ? 2.234 82.018 -8.561 1.00 13.08 94 VAL A C 1
ATOM 727 O O . VAL A 1 95 ? 2.353 82.652 -7.515 1.00 14.37 94 VAL A O 1
ATOM 731 N N . ILE A 1 96 ? 1.659 80.825 -8.617 1.00 12.54 95 ILE A N 1
ATOM 732 C CA . ILE A 1 96 ? 1.024 80.237 -7.449 1.00 12.50 95 ILE A CA 1
ATOM 733 C C . ILE A 1 96 ? 1.826 79.000 -7.043 1.00 13.00 95 ILE A C 1
ATOM 734 O O . ILE A 1 96 ? 2.077 78.152 -7.874 1.00 13.65 95 ILE A O 1
ATOM 739 N N . ILE A 1 97 ? 2.219 78.917 -5.780 1.00 12.23 96 ILE A N 1
ATOM 740 C CA . ILE A 1 97 ? 3.132 77.854 -5.320 1.00 12.78 96 ILE A CA 1
ATOM 741 C C . ILE A 1 97 ? 2.561 77.175 -4.095 1.00 12.01 96 ILE A C 1
ATOM 742 O O . ILE A 1 97 ? 2.136 77.842 -3.155 1.00 12.45 96 ILE A O 1
ATOM 747 N N . THR A 1 98 ? 2.556 75.835 -4.093 1.00 13.23 97 THR A N 1
ATOM 748 C CA . THR A 1 98 ? 2.211 75.103 -2.891 1.00 12.79 97 THR A CA 1
ATOM 749 C C . THR A 1 98 ? 3.418 74.277 -2.450 1.00 12.87 97 THR A C 1
ATOM 750 O O . THR A 1 98 ? 4.034 73.599 -3.273 1.00 13.71 97 THR A O 1
ATOM 754 N N . TYR A 1 99 ? 3.718 74.359 -1.159 1.00 13.58 98 TYR A N 1
ATOM 755 C CA . TYR A 1 99 ? 4.828 73.628 -0.532 1.00 13.37 98 TYR A CA 1
ATOM 756 C C . TYR A 1 99 ? 4.321 72.425 0.241 1.00 14.07 98 TYR A C 1
ATOM 757 O O . TYR A 1 99 ? 3.339 72.521 0.973 1.00 13.31 98 TYR A O 1
ATOM 766 N N . PHE A 1 100 ? 5.026 71.302 0.082 1.00 13.64 99 PHE A N 1
ATOM 767 C CA . PHE A 1 100 ? 4.727 70.058 0.801 1.00 13.61 99 PHE A CA 1
ATOM 768 C C . PHE A 1 100 ? 5.970 69.594 1.564 1.00 13.87 99 PHE A C 1
ATOM 769 O O . PHE A 1 100 ? 6.973 69.214 0.959 1.00 14.62 99 PHE A O 1
ATOM 777 N N . ASP A 1 101 ? 5.886 69.643 2.887 1.00 14.41 100 ASP A N 1
ATOM 778 C CA . ASP A 1 101 ? 6.995 69.285 3.760 1.00 15.47 100 ASP A CA 1
ATOM 779 C C . ASP A 1 101 ? 6.883 67.795 4.115 1.00 15.69 100 ASP A C 1
ATOM 780 O O . ASP A 1 101 ? 5.983 67.390 4.865 1.00 16.30 100 ASP A O 1
ATOM 785 N N . LEU A 1 102 ? 7.783 66.988 3.549 1.00 15.03 101 LEU A N 1
ATOM 786 C CA . LEU A 1 102 ? 7.657 65.518 3.615 1.00 15.33 101 LEU A CA 1
ATOM 787 C C . LEU A 1 102 ? 8.471 64.887 4.733 1.00 15.60 101 LEU A C 1
ATOM 788 O O . LEU A 1 102 ? 9.528 65.397 5.110 1.00 16.96 101 LEU A O 1
ATOM 793 N N . GLN A 1 103 ? 7.962 63.773 5.257 1.00 15.27 102 GLN A N 1
ATOM 794 C CA . GLN A 1 103 ? 8.741 62.917 6.157 1.00 16.04 102 GLN A CA 1
ATOM 795 C C . GLN A 1 103 ? 9.587 61.965 5.302 1.00 15.53 102 GLN A C 1
ATOM 796 O O . GLN A 1 103 ? 9.183 61.562 4.208 1.00 14.75 102 GLN A O 1
ATOM 802 N N . PRO A 1 104 ? 10.781 61.582 5.805 1.00 15.78 103 PRO A N 1
ATOM 803 C CA . PRO A 1 104 ? 11.625 60.689 5.025 1.00 15.68 103 PRO A CA 1
ATOM 804 C C . PRO A 1 104 ? 11.045 59.286 4.837 1.00 15.04 103 PRO A C 1
ATOM 805 O O . PRO A 1 104 ? 11.483 58.573 3.939 1.00 15.23 103 PRO A O 1
ATOM 809 N N . ILE A 1 105 ? 10.077 58.903 5.672 1.00 14.73 104 ILE A N 1
ATOM 810 C CA . ILE A 1 105 ? 9.393 57.619 5.502 1.00 15.33 104 ILE A CA 1
ATOM 811 C C . ILE A 1 105 ? 8.398 57.648 4.328 1.00 14.82 104 ILE A C 1
ATOM 812 O O . ILE A 1 105 ? 7.871 56.595 3.919 1.00 14.76 104 ILE A O 1
ATOM 817 N N . HIS A 1 106 ? 8.155 58.851 3.796 1.00 14.48 105 HIS A N 1
ATOM 818 C CA . HIS A 1 106 ? 7.206 59.045 2.690 1.00 14.40 105 HIS A CA 1
ATOM 819 C C . HIS A 1 106 ? 7.836 59.375 1.344 1.00 14.42 105 HIS A C 1
ATOM 820 O O . HIS A 1 106 ? 7.156 59.880 0.433 1.00 13.83 105 HIS A O 1
ATOM 827 N N . VAL A 1 107 ? 9.129 59.095 1.192 1.00 13.85 106 VAL A N 1
ATOM 828 C CA . VAL A 1 107 ? 9.778 59.279 -0.076 1.00 12.84 106 VAL A CA 1
ATOM 829 C C . VAL A 1 107 ? 10.528 58.004 -0.409 1.00 13.22 106 VAL A C 1
ATOM 830 O O . VAL A 1 107 ? 11.263 57.477 0.438 1.00 13.35 106 VAL A O 1
ATOM 834 N N . GLY A 1 108 ? 10.305 57.509 -1.620 1.00 13.35 107 GLY A N 1
ATOM 835 C CA . GLY A 1 108 ? 11.069 56.384 -2.139 1.00 13.28 107 GLY A CA 1
ATOM 836 C C . GLY A 1 108 ? 12.073 56.870 -3.171 1.00 13.24 107 GLY A C 1
ATOM 837 O O . GLY A 1 108 ? 11.741 57.630 -4.072 1.00 12.82 107 GLY A O 1
ATOM 838 N N . PHE A 1 109 ? 13.319 56.414 -3.045 1.00 13.96 108 PHE A N 1
ATOM 839 C CA . PHE A 1 109 ? 14.329 56.762 -4.015 1.00 14.39 108 PHE A CA 1
ATOM 840 C C . PHE A 1 109 ? 15.389 55.665 -3.981 1.00 14.94 108 PHE A C 1
ATOM 841 O O . PHE A 1 109 ? 15.699 55.159 -2.926 1.00 15.16 108 PHE A O 1
ATOM 849 N N . ASN A 1 110 ? 15.916 55.322 -5.147 1.00 15.61 109 ASN A N 1
ATOM 850 C CA . ASN A 1 110 ? 16.968 54.299 -5.245 1.00 16.80 109 ASN A CA 1
ATOM 851 C C . ASN A 1 110 ? 16.502 52.952 -4.673 1.00 17.44 109 ASN A C 1
ATOM 852 O O . ASN A 1 110 ? 17.302 52.173 -4.110 1.00 17.72 109 ASN A O 1
ATOM 857 N N . GLY A 1 111 ? 15.201 52.684 -4.814 1.00 16.01 110 GLY A N 1
ATOM 858 C CA . GLY A 1 111 ? 14.652 51.387 -4.437 1.00 16.82 110 GLY A CA 1
ATOM 859 C C . GLY A 1 111 ? 14.290 51.163 -2.991 1.00 16.13 110 GLY A C 1
ATOM 860 O O . GLY A 1 111 ? 13.839 50.065 -2.643 1.00 17.71 110 GLY A O 1
ATOM 861 N N . THR A 1 112 ? 14.476 52.168 -2.128 1.00 15.71 111 THR A N 1
ATOM 862 C CA . THR A 1 112 ? 13.963 52.068 -0.770 1.00 15.30 111 THR A CA 1
ATOM 863 C C . THR A 1 112 ? 13.533 53.452 -0.284 1.00 14.96 111 THR A C 1
ATOM 864 O O . THR A 1 112 ? 13.618 54.404 -1.040 1.00 14.79 111 THR A O 1
ATOM 868 N N . THR A 1 113 ? 13.045 53.557 0.941 1.00 15.30 112 THR A N 1
ATOM 869 C CA . THR A 1 113 ? 12.657 54.879 1.432 1.00 14.95 112 THR A CA 1
ATOM 870 C C . THR A 1 113 ? 13.895 55.700 1.765 1.00 15.76 112 THR A C 1
ATOM 871 O O . THR A 1 113 ? 14.982 55.148 1.996 1.00 14.84 112 THR A O 1
ATOM 875 N N . VAL A 1 114 ? 13.743 57.024 1.784 1.00 14.92 113 VAL A N 1
ATOM 876 C CA . VAL A 1 114 ? 14.852 57.868 2.243 1.00 15.54 113 VAL A CA 1
ATOM 877 C C . VAL A 1 114 ? 15.232 57.520 3.684 1.00 16.47 113 VAL A C 1
ATOM 878 O O . VAL A 1 114 ? 16.427 57.426 4.007 1.00 16.54 113 VAL A O 1
ATOM 882 N N . ALA A 1 115 ? 14.235 57.305 4.544 1.00 16.84 114 ALA A N 1
ATOM 883 C CA . ALA A 1 115 ? 14.505 56.963 5.948 1.00 17.22 114 ALA A CA 1
ATOM 884 C C . ALA A 1 115 ? 15.406 55.739 6.033 1.00 17.39 114 ALA A C 1
ATOM 885 O O . ALA A 1 115 ? 16.354 55.735 6.803 1.00 17.50 114 ALA A O 1
ATOM 887 N N . ALA A 1 116 ? 15.130 54.729 5.216 1.00 16.88 115 ALA A N 1
ATOM 888 C CA . ALA A 1 116 ? 15.896 53.473 5.277 1.00 18.02 115 ALA A CA 1
ATOM 889 C C . ALA A 1 116 ? 17.346 53.607 4.804 1.00 18.21 115 ALA A C 1
ATOM 890 O O . ALA A 1 116 ? 18.138 52.679 5.010 1.00 18.93 115 ALA A O 1
ATOM 892 N N . ALA A 1 117 ? 17.685 54.729 4.167 1.00 17.90 116 ALA A N 1
ATOM 893 C CA . ALA A 1 117 ? 19.020 54.918 3.604 1.00 18.47 116 ALA A CA 1
ATOM 894 C C . ALA A 1 117 ? 19.901 55.829 4.445 1.00 18.66 116 ALA A C 1
ATOM 895 O O . ALA A 1 117 ? 21.070 56.043 4.101 1.00 18.75 116 ALA A O 1
ATOM 897 N N . THR A 1 118 ? 19.347 56.379 5.517 1.00 18.56 117 THR A N 1
ATOM 898 C CA . THR A 1 118 ? 20.075 57.337 6.330 1.00 19.64 117 THR A CA 1
ATOM 899 C C . THR A 1 118 ? 20.389 56.837 7.742 1.00 19.46 117 THR A C 1
ATOM 900 O O . THR A 1 118 ? 20.062 55.709 8.101 1.00 18.60 117 THR A O 1
ATOM 904 N N . MET A 1 119 ? 21.034 57.690 8.538 1.00 19.62 118 MET A N 1
ATOM 905 C CA . MET A 1 119 ? 21.320 57.375 9.938 1.00 21.25 118 MET A CA 1
ATOM 906 C C . MET A 1 119 ? 20.060 57.202 10.793 1.00 20.89 118 MET A C 1
ATOM 907 O O . MET A 1 119 ? 18.930 57.466 10.361 1.00 20.75 118 MET A O 1
ATOM 913 N N . PRO B 1 2 ? 13.209 53.335 35.454 1.00 18.59 1 PRO B N 1
ATOM 914 C CA . PRO B 1 2 ? 14.038 54.497 35.108 1.00 17.96 1 PRO B CA 1
ATOM 915 C C . PRO B 1 2 ? 15.492 54.119 34.807 1.00 17.84 1 PRO B C 1
ATOM 916 O O . PRO B 1 2 ? 15.993 53.118 35.315 1.00 17.25 1 PRO B O 1
ATOM 920 N N . MET B 1 3 ? 16.141 54.931 33.979 1.00 16.90 2 MET B N 1
ATOM 921 C CA . MET B 1 3 ? 17.526 54.712 33.555 1.00 17.19 2 MET B CA 1
ATOM 922 C C . MET B 1 3 ? 18.229 56.037 33.736 1.00 16.84 2 MET B C 1
ATOM 923 O O . MET B 1 3 ? 17.856 57.049 33.114 1.00 16.11 2 MET B O 1
ATOM 928 N N . VAL B 1 4 ? 19.240 56.024 34.595 1.00 16.68 3 VAL B N 1
ATOM 929 C CA . VAL B 1 4 ? 19.898 57.258 35.021 1.00 17.07 3 VAL B CA 1
ATOM 930 C C . VAL B 1 4 ? 21.382 57.226 34.678 1.00 17.61 3 VAL B C 1
ATOM 931 O O . VAL B 1 4 ? 22.034 56.192 34.838 1.00 17.06 3 VAL B O 1
ATOM 935 N N . ARG B 1 5 ? 21.889 58.356 34.189 1.00 17.64 4 ARG B N 1
ATOM 936 C CA . ARG B 1 5 ? 23.327 58.510 33.905 1.00 18.50 4 ARG B CA 1
ATOM 937 C C . ARG B 1 5 ? 23.814 59.734 34.656 1.00 18.22 4 ARG B C 1
ATOM 938 O O . ARG B 1 5 ? 23.258 60.822 34.486 1.00 17.77 4 ARG B O 1
ATOM 946 N N . VAL B 1 6 ? 24.847 59.562 35.480 1.00 17.07 5 VAL B N 1
ATOM 947 C CA . VAL B 1 6 ? 25.466 60.674 36.200 1.00 17.76 5 VAL B CA 1
ATOM 948 C C . VAL B 1 6 ? 26.907 60.799 35.738 1.00 17.71 5 VAL B C 1
ATOM 949 O O . VAL B 1 6 ? 27.690 59.854 35.886 1.00 19.14 5 VAL B O 1
ATOM 953 N N . ALA B 1 7 ? 27.248 61.937 35.144 1.00 17.47 6 ALA B N 1
ATOM 954 C CA . ALA B 1 7 ? 28.634 62.198 34.740 1.00 17.01 6 ALA B CA 1
ATOM 955 C C . ALA B 1 7 ? 29.182 63.341 35.573 1.00 18.04 6 ALA B C 1
ATOM 956 O O . ALA B 1 7 ? 28.492 64.336 35.809 1.00 17.88 6 ALA B O 1
ATOM 958 N N . THR B 1 8 ? 30.424 63.211 36.025 1.00 17.77 7 THR B N 1
ATOM 959 C CA . THR B 1 8 ? 31.025 64.298 36.814 1.00 18.25 7 THR B CA 1
ATOM 960 C C . THR B 1 8 ? 32.515 64.431 36.523 1.00 18.13 7 THR B C 1
ATOM 961 O O . THR B 1 8 ? 33.164 63.456 36.131 1.00 18.34 7 THR B O 1
ATOM 965 N N . ASN B 1 9 ? 33.035 65.644 36.704 1.00 18.44 8 ASN B N 1
ATOM 966 C CA . ASN B 1 9 ? 34.467 65.894 36.598 1.00 18.77 8 ASN B CA 1
ATOM 967 C C . ASN B 1 9 ? 35.164 65.709 37.949 1.00 19.82 8 ASN B C 1
ATOM 968 O O . ASN B 1 9 ? 36.386 65.826 38.048 1.00 20.69 8 ASN B O 1
ATOM 973 N N . LEU B 1 10 ? 34.391 65.420 38.993 1.00 20.36 9 LEU B N 1
ATOM 974 C CA . LEU B 1 10 ? 34.993 65.013 40.263 1.00 20.90 9 LEU B CA 1
ATOM 975 C C . LEU B 1 10 ? 35.706 63.684 40.047 1.00 21.81 9 LEU B C 1
ATOM 976 O O . LEU B 1 10 ? 35.230 62.850 39.285 1.00 20.90 9 LEU B O 1
ATOM 981 N N . PRO B 1 11 ? 36.861 63.479 40.697 1.00 22.36 10 PRO B N 1
ATOM 982 C CA . PRO B 1 11 ? 37.509 62.172 40.528 1.00 22.84 10 PRO B CA 1
ATOM 983 C C . PRO B 1 11 ? 36.672 61.054 41.142 1.00 23.10 10 PRO B C 1
ATOM 984 O O . PRO B 1 11 ? 35.874 61.300 42.040 1.00 22.67 10 PRO B O 1
ATOM 988 N N . ASP B 1 12 ? 36.853 59.838 40.641 1.00 24.00 11 ASP B N 1
ATOM 989 C CA . ASP B 1 12 ? 36.082 58.692 41.109 1.00 25.33 11 ASP B CA 1
ATOM 990 C C . ASP B 1 12 ? 36.128 58.479 42.626 1.00 26.17 11 ASP B C 1
ATOM 991 O O . ASP B 1 12 ? 35.120 58.098 43.231 1.00 25.62 11 ASP B O 1
ATOM 996 N N . LYS B 1 13 ? 37.287 58.741 43.231 1.00 27.26 12 LYS B N 1
ATOM 997 C CA . LYS B 1 13 ? 37.453 58.612 44.680 1.00 29.02 12 LYS B CA 1
ATOM 998 C C . LYS B 1 13 ? 36.516 59.528 45.488 1.00 28.78 12 LYS B C 1
ATOM 999 O O . LYS B 1 13 ? 36.254 59.261 46.666 1.00 28.93 12 LYS B O 1
ATOM 1005 N N . ASP B 1 14 ? 36.017 60.595 44.852 1.00 28.76 13 ASP B N 1
ATOM 1006 C CA . ASP B 1 14 ? 35.106 61.553 45.502 1.00 28.84 13 ASP B CA 1
ATOM 1007 C C . ASP B 1 14 ? 33.626 61.197 45.343 1.00 28.24 13 ASP B C 1
ATOM 1008 O O . ASP B 1 14 ? 32.764 61.854 45.931 1.00 28.83 13 ASP B O 1
ATOM 1013 N N . VAL B 1 15 ? 33.334 60.179 44.541 1.00 27.19 14 VAL B N 1
ATOM 1014 C CA . VAL B 1 15 ? 31.970 59.697 44.384 1.00 26.35 14 VAL B CA 1
ATOM 1015 C C . VAL B 1 15 ? 31.824 58.454 45.255 1.00 26.66 14 VAL B C 1
ATOM 1016 O O . VAL B 1 15 ? 32.394 57.409 44.926 1.00 26.30 14 VAL B O 1
ATOM 1020 N N . PRO B 1 16 ? 31.066 58.559 46.370 1.00 26.63 15 PRO B N 1
ATOM 1021 C CA . PRO B 1 16 ? 30.971 57.445 47.326 1.00 26.83 15 PRO B CA 1
ATOM 1022 C C . PRO B 1 16 ? 30.590 56.127 46.662 1.00 26.80 15 PRO B C 1
ATOM 1023 O O . PRO B 1 16 ? 29.815 56.121 45.699 1.00 26.27 15 PRO B O 1
ATOM 1027 N N . ALA B 1 17 ? 31.124 55.021 47.186 1.00 26.75 16 ALA B N 1
ATOM 1028 C CA . ALA B 1 17 ? 30.946 53.703 46.571 1.00 26.32 16 ALA B CA 1
ATOM 1029 C C . ALA B 1 17 ? 29.480 53.280 46.508 1.00 25.97 16 ALA B C 1
ATOM 1030 O O . ALA B 1 17 ? 29.122 52.478 45.659 1.00 26.09 16 ALA B O 1
ATOM 1032 N N . ASN B 1 18 ? 28.661 53.847 47.401 1.00 25.14 17 ASN B N 1
ATOM 1033 C CA . ASN B 1 18 ? 27.233 53.536 47.530 1.00 25.17 17 ASN B CA 1
ATOM 1034 C C . ASN B 1 18 ? 26.298 54.550 46.856 1.00 23.33 17 ASN B C 1
ATOM 1035 O O . ASN B 1 18 ? 25.069 54.478 47.016 1.00 23.02 17 ASN B O 1
ATOM 1040 N N . PHE B 1 19 ? 26.886 55.481 46.115 1.00 22.05 18 PHE B N 1
ATOM 1041 C CA . PHE B 1 19 ? 26.139 56.544 45.423 1.00 20.91 18 PHE B CA 1
ATOM 1042 C C . PHE B 1 19 ? 24.969 55.966 44.621 1.00 21.07 18 PHE B C 1
ATOM 1043 O O . PHE B 1 19 ? 23.836 56.417 44.777 1.00 21.02 18 PHE B O 1
ATOM 1051 N N . GLU B 1 20 ? 25.247 54.964 43.783 1.00 20.40 19 GLU B N 1
ATOM 1052 C CA . GLU B 1 20 ? 24.244 54.381 42.885 1.00 20.46 19 GLU B CA 1
ATOM 1053 C C . GLU B 1 20 ? 23.088 53.718 43.629 1.00 20.96 19 GLU B C 1
ATOM 1054 O O . GLU B 1 20 ? 21.915 53.896 43.270 1.00 21.15 19 GLU B O 1
ATOM 1060 N N . GLU B 1 21 ? 23.421 52.930 44.646 1.00 21.50 20 GLU B N 1
ATOM 1061 C CA . GLU B 1 21 ? 22.402 52.250 45.461 1.00 22.02 20 GLU B CA 1
ATOM 1062 C C . GLU B 1 21 ? 21.493 53.266 46.165 1.00 21.99 20 GLU B C 1
ATOM 1063 O O . GLU B 1 21 ? 20.275 53.121 46.194 1.00 22.70 20 GLU B O 1
ATOM 1069 N N . ARG B 1 22 ? 22.111 54.302 46.712 1.00 21.86 21 ARG B N 1
ATOM 1070 C CA . ARG B 1 22 ? 21.385 55.380 47.374 1.00 22.01 21 ARG B CA 1
ATOM 1071 C C . ARG B 1 22 ? 20.486 56.172 46.421 1.00 21.52 21 ARG B C 1
ATOM 1072 O O . ARG B 1 22 ? 19.337 56.476 46.756 1.00 22.20 21 ARG B O 1
ATOM 1080 N N . LEU B 1 23 ? 21.001 56.485 45.229 1.00 20.78 22 LEU B N 1
ATOM 1081 C CA . LEU B 1 23 ? 20.224 57.212 44.226 1.00 19.90 22 LEU B CA 1
ATOM 1082 C C . LEU B 1 23 ? 19.047 56.369 43.735 1.00 19.88 22 LEU B C 1
ATOM 1083 O O . LEU B 1 23 ? 17.968 56.903 43.449 1.00 18.94 22 LEU B O 1
ATOM 1088 N N . THR B 1 24 ? 19.256 55.055 43.632 1.00 19.80 23 THR B N 1
ATOM 1089 C CA . THR B 1 24 ? 18.185 54.128 43.287 1.00 20.11 23 THR B CA 1
ATOM 1090 C C . THR B 1 24 ? 17.009 54.293 44.253 1.00 20.62 23 THR B C 1
ATOM 1091 O O . THR B 1 24 ? 15.875 54.436 43.824 1.00 20.34 23 THR B O 1
ATOM 1095 N N . ASP B 1 25 ? 17.297 54.269 45.551 1.00 21.34 24 ASP B N 1
ATOM 1096 C CA . ASP B 1 25 ? 16.255 54.427 46.565 1.00 22.42 24 ASP B CA 1
ATOM 1097 C C . ASP B 1 25 ? 15.560 55.775 46.487 1.00 21.97 24 ASP B C 1
ATOM 1098 O O . ASP B 1 25 ? 14.342 55.852 46.603 1.00 22.15 24 ASP B O 1
ATOM 1103 N N . LEU B 1 26 ? 16.352 56.826 46.298 1.00 21.63 25 LEU B N 1
ATOM 1104 C CA . LEU B 1 26 ? 15.845 58.189 46.255 1.00 21.51 25 LEU B CA 1
ATOM 1105 C C . LEU B 1 26 ? 14.807 58.306 45.149 1.00 21.37 25 LEU B C 1
ATOM 1106 O O . LEU B 1 26 ? 13.724 58.871 45.346 1.00 21.29 25 LEU B O 1
ATOM 1111 N N . LEU B 1 27 ? 15.146 57.765 43.981 1.00 20.81 26 LEU B N 1
ATOM 1112 C CA . LEU B 1 27 ? 14.251 57.831 42.833 1.00 20.72 26 LEU B CA 1
ATOM 1113 C C . LEU B 1 27 ? 13.060 56.885 42.929 1.00 20.38 26 LEU B C 1
ATOM 1114 O O . LEU B 1 27 ? 11.984 57.208 42.443 1.00 20.05 26 LEU B O 1
ATOM 1119 N N . ALA B 1 28 ? 13.245 55.718 43.537 1.00 20.20 27 ALA B N 1
ATOM 1120 C CA . ALA B 1 28 ? 12.128 54.791 43.729 1.00 20.29 27 ALA B CA 1
ATOM 1121 C C . ALA B 1 28 ? 11.027 55.506 44.503 1.00 20.61 27 ALA B C 1
ATOM 1122 O O . ALA B 1 28 ? 9.847 55.440 44.146 1.00 20.91 27 ALA B O 1
ATOM 1124 N N . GLU B 1 29 ? 11.431 56.219 45.543 1.00 21.31 28 GLU B N 1
ATOM 1125 C CA . GLU B 1 29 ? 10.474 56.944 46.368 1.00 22.62 28 GLU B CA 1
ATOM 1126 C C . GLU B 1 29 ? 9.914 58.174 45.645 1.00 22.25 28 GLU B C 1
ATOM 1127 O O . GLU B 1 29 ? 8.704 58.356 45.596 1.00 22.97 28 GLU B O 1
ATOM 1133 N N . SER B 1 30 ? 10.792 59.001 45.082 1.00 21.84 29 SER B N 1
ATOM 1134 C CA . SER B 1 30 ? 10.342 60.233 44.420 1.00 21.44 29 SER B CA 1
ATOM 1135 C C . SER B 1 30 ? 9.446 59.983 43.208 1.00 21.39 29 SER B C 1
ATOM 1136 O O . SER B 1 30 ? 8.474 60.719 42.963 1.00 21.73 29 SER B O 1
ATOM 1139 N N . MET B 1 31 ? 9.775 58.943 42.446 1.00 21.04 30 MET B N 1
ATOM 1140 C CA . MET B 1 31 ? 9.083 58.649 41.193 1.00 21.61 30 MET B CA 1
ATOM 1141 C C . MET B 1 31 ? 7.955 57.642 41.359 1.00 21.69 30 MET B C 1
ATOM 1142 O O . MET B 1 31 ? 7.199 57.397 40.419 1.00 21.95 30 MET B O 1
ATOM 1147 N N . ASN B 1 32 ? 7.837 57.072 42.557 1.00 22.14 31 ASN B N 1
ATOM 1148 C CA . ASN B 1 32 ? 6.895 55.982 42.815 1.00 23.11 31 ASN B CA 1
ATOM 1149 C C . ASN B 1 32 ? 7.125 54.857 41.800 1.00 22.49 31 ASN B C 1
ATOM 1150 O O . ASN B 1 32 ? 6.222 54.439 41.062 1.00 22.97 31 ASN B O 1
ATOM 1155 N N . LYS B 1 33 ? 8.371 54.403 41.747 1.00 21.34 32 LYS B N 1
ATOM 1156 C CA . LYS B 1 33 ? 8.778 53.337 40.829 1.00 19.97 32 LYS B CA 1
ATOM 1157 C C . LYS B 1 33 ? 9.416 52.213 41.641 1.00 20.39 32 LYS B C 1
ATOM 1158 O O . LYS B 1 33 ? 10.041 52.488 42.671 1.00 20.85 32 LYS B O 1
ATOM 1164 N N . PRO B 1 34 ? 9.275 50.952 41.182 1.00 20.21 33 PRO B N 1
ATOM 1165 C CA . PRO B 1 34 ? 9.897 49.836 41.913 1.00 20.48 33 PRO B CA 1
ATOM 1166 C C . PRO B 1 34 ? 11.422 49.961 41.881 1.00 20.81 33 PRO B C 1
ATOM 1167 O O . PRO B 1 34 ? 11.985 50.317 40.838 1.00 20.69 33 PRO B O 1
ATOM 1171 N N . ARG B 1 35 ? 12.074 49.666 43.008 1.00 20.90 34 ARG B N 1
ATOM 1172 C CA . ARG B 1 35 ? 13.541 49.673 43.049 1.00 21.46 34 ARG B CA 1
ATOM 1173 C C . ARG B 1 35 ? 14.136 48.770 41.965 1.00 20.60 34 ARG B C 1
ATOM 1174 O O . ARG B 1 35 ? 15.167 49.096 41.387 1.00 20.46 34 ARG B O 1
ATOM 1182 N N . ASN B 1 36 ? 13.487 47.643 41.671 1.00 20.40 35 ASN B N 1
ATOM 1183 C CA . ASN B 1 36 ? 14.051 46.701 40.681 1.00 20.74 35 ASN B CA 1
ATOM 1184 C C . ASN B 1 36 ? 13.916 47.129 39.210 1.00 20.64 35 ASN B C 1
ATOM 1185 O O . ASN B 1 36 ? 14.355 46.411 38.294 1.00 21.06 35 ASN B O 1
ATOM 1190 N N . ARG B 1 37 ? 13.317 48.297 38.987 1.00 19.58 36 ARG B N 1
ATOM 1191 C CA . ARG B 1 37 ? 13.131 48.826 37.643 1.00 19.80 36 ARG B CA 1
ATOM 1192 C C . ARG B 1 37 ? 14.057 50.016 37.363 1.00 19.14 36 ARG B C 1
ATOM 1193 O O . ARG B 1 37 ? 13.852 50.727 36.380 1.00 18.97 36 ARG B O 1
ATOM 1201 N N . ILE B 1 38 ? 15.054 50.221 38.232 1.00 18.38 37 ILE B N 1
ATOM 1202 C CA . ILE B 1 38 ? 15.906 51.418 38.184 1.00 17.96 37 ILE B CA 1
ATOM 1203 C C . ILE B 1 38 ? 17.372 51.060 37.936 1.00 17.71 37 ILE B C 1
ATOM 1204 O O . ILE B 1 38 ? 17.969 50.310 38.714 1.00 17.25 37 ILE B O 1
ATOM 1209 N N . ALA B 1 39 ? 17.929 51.602 36.853 1.00 17.04 38 ALA B N 1
ATOM 1210 C CA . ALA B 1 39 ? 19.357 51.445 36.561 1.00 17.49 38 ALA B CA 1
ATOM 1211 C C . ALA B 1 39 ? 20.075 52.778 36.722 1.00 17.76 38 ALA B C 1
ATOM 1212 O O . ALA B 1 39 ? 19.559 53.820 36.293 1.00 17.19 38 ALA B O 1
ATOM 1214 N N . ILE B 1 40 ? 21.259 52.755 37.338 1.00 17.24 39 ILE B N 1
ATOM 1215 C CA . ILE B 1 40 ? 22.051 53.968 37.556 1.00 17.85 39 ILE B CA 1
ATOM 1216 C C . ILE B 1 40 ? 23.475 53.758 37.039 1.00 18.11 39 ILE B C 1
ATOM 1217 O O . ILE B 1 40 ? 24.143 52.819 37.457 1.00 17.74 39 ILE B O 1
ATOM 1222 N N . GLU B 1 41 ? 23.914 54.635 36.139 1.00 17.94 40 GLU B N 1
ATOM 1223 C CA . GLU B 1 41 ? 25.307 54.660 35.668 1.00 19.32 40 GLU B CA 1
ATOM 1224 C C . GLU B 1 41 ? 26.017 55.861 36.253 1.00 18.88 40 GLU B C 1
ATOM 1225 O O . GLU B 1 41 ? 25.448 56.954 36.306 1.00 18.55 40 GLU B O 1
ATOM 1231 N N . VAL B 1 42 ? 27.282 55.658 36.656 1.00 18.20 41 VAL B N 1
ATOM 1232 C CA . VAL B 1 42 ? 28.130 56.790 37.088 1.00 19.75 41 VAL B CA 1
ATOM 1233 C C . VAL B 1 42 ? 29.352 56.839 36.192 1.00 19.02 41 VAL B C 1
ATOM 1234 O O . VAL B 1 42 ? 30.047 55.805 36.086 1.00 19.13 41 VAL B O 1
ATOM 1238 N N . LEU B 1 43 ? 29.710 57.998 35.712 1.00 19.04 42 LEU B N 1
ATOM 1239 C CA . LEU B 1 43 ? 30.993 58.184 35.004 1.00 20.45 42 LEU B CA 1
ATOM 1240 C C . LEU B 1 43 ? 31.757 59.304 35.686 1.00 19.83 42 LEU B C 1
ATOM 1241 O O . LEU B 1 43 ? 31.447 60.518 35.536 1.00 19.62 42 LEU B O 1
ATOM 1246 N N . ALA B 1 44 ? 32.697 58.973 36.549 1.00 19.36 43 ALA B N 1
ATOM 1247 C CA . ALA B 1 44 ? 33.437 60.098 37.235 1.00 19.26 43 ALA B CA 1
ATOM 1248 C C . ALA B 1 44 ? 34.830 60.311 36.572 1.00 19.21 43 ALA B C 1
ATOM 1249 O O . ALA B 1 44 ? 35.189 59.556 35.674 1.00 19.31 43 ALA B O 1
ATOM 1251 N N . GLY B 1 45 ? 35.560 61.329 37.033 1.00 19.60 44 GLY B N 1
ATOM 1252 C CA . GLY B 1 45 ? 36.853 61.698 36.445 1.00 20.29 44 GLY B CA 1
ATOM 1253 C C . GLY B 1 45 ? 36.805 62.074 34.977 1.00 21.37 44 GLY B C 1
ATOM 1254 O O . GLY B 1 45 ? 37.798 61.901 34.252 1.00 21.87 44 GLY B O 1
ATOM 1255 N N . GLN B 1 46 ? 35.656 62.592 34.528 1.00 21.26 45 GLN B N 1
ATOM 1256 C CA . GLN B 1 46 ? 35.488 62.960 33.126 1.00 21.76 45 GLN B CA 1
ATOM 1257 C C . GLN B 1 46 ? 35.804 64.428 32.907 1.00 20.88 45 GLN B C 1
ATOM 1258 O O . GLN B 1 46 ? 35.662 65.239 33.821 1.00 21.93 45 GLN B O 1
ATOM 1264 N N . ARG B 1 47 ? 36.250 64.748 31.698 1.00 19.77 46 ARG B N 1
ATOM 1265 C CA . ARG B 1 47 ? 36.402 66.122 31.260 1.00 19.32 46 ARG B CA 1
ATOM 1266 C C . ARG B 1 47 ? 35.019 66.731 31.097 1.00 19.64 46 ARG B C 1
ATOM 1267 O O . ARG B 1 47 ? 34.255 66.318 30.232 1.00 20.18 46 ARG B O 1
ATOM 1275 N N . ILE B 1 48 ? 34.699 67.696 31.947 1.00 19.26 47 ILE B N 1
ATOM 1276 C CA . ILE B 1 48 ? 33.472 68.485 31.785 1.00 19.09 47 ILE B CA 1
ATOM 1277 C C . ILE B 1 48 ? 33.762 69.937 32.142 1.00 19.63 47 ILE B C 1
ATOM 1278 O O . ILE B 1 48 ? 34.439 70.219 33.131 1.00 19.14 47 ILE B O 1
ATOM 1283 N N . THR B 1 49 ? 33.264 70.850 31.317 1.00 19.47 48 THR B N 1
ATOM 1284 C CA . THR B 1 49 ? 33.225 72.247 31.699 1.00 19.84 48 THR B CA 1
ATOM 1285 C C . THR B 1 49 ? 31.766 72.715 31.798 1.00 20.34 48 THR B C 1
ATOM 1286 O O . THR B 1 49 ? 30.922 72.153 31.081 1.00 19.56 48 THR B O 1
ATOM 1290 N N . HIS B 1 50 ? 31.541 73.766 32.531 1.00 20.54 49 HIS B N 1
ATOM 1291 C CA . HIS B 1 50 ? 30.205 74.419 32.584 1.00 20.54 49 HIS B CA 1
ATOM 1292 C C . HIS B 1 50 ? 30.448 75.912 32.565 1.00 21.27 49 HIS B C 1
ATOM 1293 O O . HIS B 1 50 ? 31.194 76.388 33.460 1.00 21.01 49 HIS B O 1
ATOM 1300 N N . GLY B 1 51 ? 30.042 76.625 31.559 1.00 21.68 50 GLY B N 1
ATOM 1301 C CA . GLY B 1 51 ? 30.387 78.059 31.471 1.00 22.69 50 GLY B CA 1
ATOM 1302 C C . GLY B 1 51 ? 31.904 78.187 31.263 1.00 23.54 50 GLY B C 1
ATOM 1303 O O . GLY B 1 51 ? 32.494 79.185 31.674 1.00 24.12 50 GLY B O 1
ATOM 1304 N N . ALA B 1 52 ? 32.509 77.181 30.595 1.00 23.70 51 ALA B N 1
ATOM 1305 C CA . ALA B 1 52 ? 33.953 77.069 30.323 1.00 24.05 51 ALA B CA 1
ATOM 1306 C C . ALA B 1 52 ? 34.816 76.873 31.575 1.00 23.95 51 ALA B C 1
ATOM 1307 O O . ALA B 1 52 ? 36.042 76.877 31.486 1.00 25.32 51 ALA B O 1
ATOM 1309 N N . SER B 1 53 ? 34.185 76.706 32.732 1.00 23.52 52 SER B N 1
ATOM 1310 C CA . SER B 1 53 ? 34.909 76.436 33.969 1.00 23.35 52 SER B CA 1
ATOM 1311 C C . SER B 1 53 ? 35.051 74.938 34.255 1.00 23.38 52 SER B C 1
ATOM 1312 O O . SER B 1 53 ? 34.111 74.165 34.056 1.00 23.14 52 SER B O 1
ATOM 1315 N N . ARG B 1 54 ? 36.226 74.544 34.745 1.00 22.98 53 ARG B N 1
ATOM 1316 C CA . ARG B 1 54 ? 36.452 73.164 35.163 1.00 22.77 53 ARG B CA 1
ATOM 1317 C C . ARG B 1 54 ? 36.0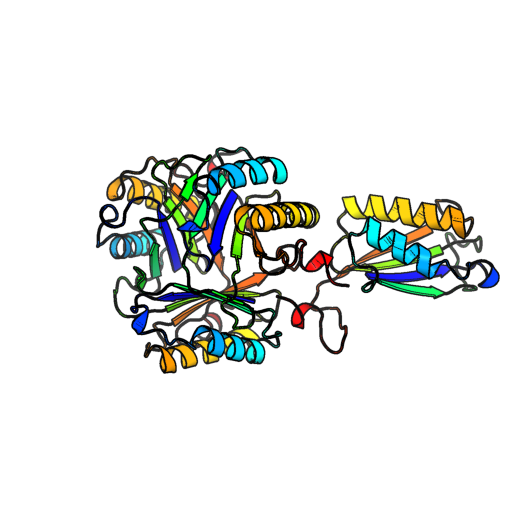78 72.908 36.616 1.00 22.33 53 ARG B C 1
ATOM 1318 O O . ARG B 1 54 ? 36.394 71.849 37.161 1.00 21.93 53 ARG B O 1
ATOM 1326 N N . ASN B 1 55 ? 35.393 73.858 37.258 1.00 21.96 54 ASN B N 1
ATOM 1327 C CA . ASN B 1 55 ? 34.921 73.615 38.625 1.00 21.96 54 ASN B CA 1
ATOM 1328 C C . ASN B 1 55 ? 34.031 72.364 38.676 1.00 21.40 54 ASN B C 1
ATOM 1329 O O . ASN B 1 55 ? 33.400 72.015 37.673 1.00 21.00 54 ASN B O 1
ATOM 1334 N N . PRO B 1 56 ? 34.009 71.668 39.824 1.00 20.88 55 PRO B N 1
ATOM 1335 C CA . PRO B 1 56 ? 33.167 70.481 39.974 1.00 20.47 55 PRO B CA 1
ATOM 1336 C C . PRO B 1 56 ? 31.718 70.695 39.508 1.00 20.36 55 PRO B C 1
ATOM 1337 O O . PRO B 1 56 ? 31.088 71.709 39.836 1.00 20.31 55 PRO B O 1
ATOM 1341 N N . VAL B 1 57 ? 31.225 69.741 38.723 1.00 19.86 56 VAL B N 1
ATOM 1342 C CA . VAL B 1 57 ? 29.869 69.805 38.183 1.00 19.47 56 VAL B CA 1
ATOM 1343 C C . VAL B 1 57 ? 29.370 68.377 37.957 1.00 19.26 56 VAL B C 1
ATOM 1344 O O . VAL B 1 57 ? 30.168 67.468 37.751 1.00 19.13 56 VAL B O 1
ATOM 1348 N N . ALA B 1 58 ? 28.055 68.193 38.003 1.00 18.96 57 ALA B N 1
ATOM 1349 C CA . ALA B 1 58 ? 27.442 66.915 37.648 1.00 18.06 57 ALA B CA 1
ATOM 1350 C C . ALA B 1 58 ? 26.424 67.163 36.544 1.00 18.14 57 ALA B C 1
ATOM 1351 O O . ALA B 1 58 ? 25.666 68.133 36.594 1.00 18.43 57 ALA B O 1
ATOM 1353 N N . VAL B 1 59 ? 26.437 66.290 35.547 1.00 18.18 58 VAL B N 1
ATOM 1354 C CA . VAL B 1 59 ? 25.483 66.337 34.429 1.00 17.90 58 VAL B CA 1
ATOM 1355 C C . VAL B 1 59 ? 24.743 65.010 34.437 1.00 17.97 58 VAL B C 1
ATOM 1356 O O . VAL B 1 59 ? 25.358 63.933 34.361 1.00 18.12 58 VAL B O 1
ATOM 1360 N N . ILE B 1 60 ? 23.419 65.088 34.559 1.00 17.27 59 ILE B N 1
ATOM 1361 C CA . ILE B 1 60 ? 22.608 63.916 34.908 1.00 16.89 59 ILE B CA 1
ATOM 1362 C C . ILE B 1 60 ? 21.497 63.752 33.868 1.00 16.81 59 ILE B C 1
ATOM 1363 O O . ILE B 1 60 ? 20.908 64.743 33.435 1.00 16.70 59 ILE B O 1
ATOM 1368 N N . LYS B 1 61 ? 21.263 62.512 33.442 1.00 15.62 60 LYS B N 1
ATOM 1369 C CA . LYS B 1 61 ? 20.142 62.186 32.552 1.00 16.02 60 LYS B CA 1
ATOM 1370 C C . LYS B 1 61 ? 19.236 61.218 33.291 1.00 16.44 60 LYS B C 1
ATOM 1371 O O . LYS B 1 61 ? 19.723 60.253 33.885 1.00 16.79 60 LYS B O 1
ATOM 1377 N N . VAL B 1 62 ? 17.930 61.472 33.266 1.00 16.31 61 VAL B N 1
ATOM 1378 C CA . VAL B 1 62 ? 16.955 60.581 33.887 1.00 16.85 61 VAL B CA 1
ATOM 1379 C C . VAL B 1 62 ? 15.917 60.230 32.835 1.00 16.95 61 VAL B C 1
ATOM 1380 O O . VAL B 1 62 ? 15.209 61.109 32.352 1.00 16.87 61 VAL B O 1
ATOM 1384 N N . GLU B 1 63 ? 15.841 58.947 32.483 1.00 16.67 62 GLU B N 1
ATOM 1385 C CA . GLU B 1 63 ? 14.812 5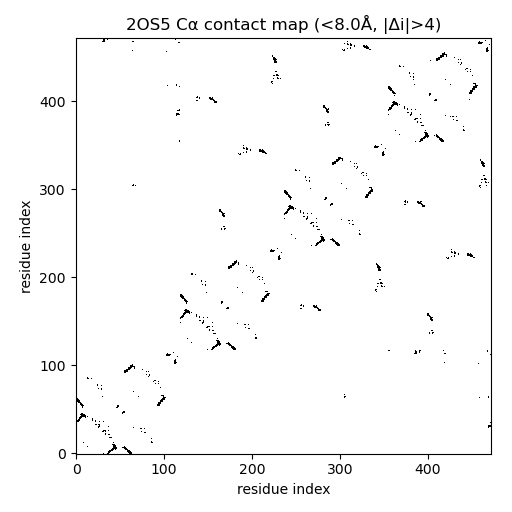8.449 31.552 1.00 16.43 62 GLU B CA 1
ATOM 1386 C C . GLU B 1 63 ? 13.793 57.620 32.321 1.00 16.47 62 GLU B C 1
ATOM 1387 O O . GLU B 1 63 ? 14.151 56.894 33.252 1.00 16.47 62 GLU B O 1
ATOM 1393 N N . SER B 1 64 ? 12.520 57.710 31.933 1.00 16.10 63 SER B N 1
ATOM 1394 C CA . SER B 1 64 ? 11.477 56.914 32.605 1.00 16.51 63 SER B CA 1
ATOM 1395 C C . SER B 1 64 ? 10.211 56.857 31.754 1.00 16.67 63 SER B C 1
ATOM 1396 O O . SER B 1 64 ? 9.917 57.807 31.039 1.00 16.24 63 SER B O 1
ATOM 1399 N N . ILE B 1 65 ? 9.465 55.755 31.842 1.00 16.63 64 ILE B N 1
ATOM 1400 C CA . ILE B 1 65 ? 8.103 55.736 31.279 1.00 17.25 64 ILE B CA 1
ATOM 1401 C C . ILE B 1 65 ? 7.186 56.407 32.306 1.00 17.72 64 ILE B C 1
ATOM 1402 O O . ILE B 1 65 ? 6.820 55.812 33.320 1.00 17.75 64 ILE B O 1
ATOM 1407 N N . GLY B 1 66 ? 6.817 57.654 32.037 1.00 18.58 65 GLY B N 1
ATOM 1408 C CA . GLY B 1 66 ? 6.015 58.402 33.009 1.00 19.41 65 GLY B CA 1
ATOM 1409 C C . GLY B 1 66 ? 6.773 58.789 34.273 1.00 19.37 65 GLY B C 1
ATOM 1410 O O . GLY B 1 66 ? 7.995 58.652 34.358 1.00 19.53 65 GLY B O 1
ATOM 1411 N N . ALA B 1 67 ? 6.030 59.275 35.262 1.00 18.97 66 ALA B N 1
ATOM 1412 C CA . ALA B 1 67 ? 6.572 59.789 36.526 1.00 18.38 66 ALA B CA 1
ATOM 1413 C C . ALA B 1 67 ? 7.418 61.046 36.352 1.00 18.45 66 ALA B C 1
ATOM 1414 O O . ALA B 1 67 ? 8.183 61.411 37.257 1.00 18.22 66 ALA B O 1
ATOM 1416 N N . LEU B 1 68 ? 7.248 61.721 35.209 1.00 17.91 67 LEU B N 1
ATOM 1417 C CA . LEU B 1 68 ? 8.057 62.884 34.841 1.00 17.98 67 LEU B CA 1
ATOM 1418 C C . LEU B 1 68 ? 7.199 64.091 34.458 1.00 18.41 67 LEU B C 1
ATOM 1419 O O . LEU B 1 68 ? 7.529 64.841 33.542 1.00 18.66 67 LEU B O 1
ATOM 1424 N N . SER B 1 69 ? 6.092 64.279 35.168 1.00 18.55 68 SER B N 1
ATOM 1425 C CA . SER B 1 69 ? 5.298 65.488 34.956 1.00 19.17 68 SER B CA 1
ATOM 1426 C C . SER B 1 69 ? 6.082 66.721 35.397 1.00 19.07 68 SER B C 1
ATOM 1427 O O . SER B 1 69 ? 7.061 66.615 36.146 1.00 19.28 68 SER B O 1
ATOM 1430 N N . ALA B 1 70 ? 5.636 67.889 34.949 1.00 19.16 69 ALA B N 1
ATOM 1431 C CA . ALA B 1 70 ? 6.250 69.147 35.372 1.00 19.57 69 ALA B CA 1
ATOM 1432 C C . ALA B 1 70 ? 6.363 69.259 36.888 1.00 19.88 69 ALA B C 1
ATOM 1433 O O . ALA B 1 70 ? 7.399 69.660 37.426 1.00 19.43 69 ALA B O 1
ATOM 1435 N N . ASP B 1 71 ? 5.288 68.924 37.593 1.00 19.98 70 ASP B N 1
ATOM 1436 C CA . ASP B 1 71 ? 5.311 69.018 39.046 1.00 21.29 70 ASP B CA 1
ATOM 1437 C C . ASP B 1 71 ? 6.210 67.937 39.651 1.00 20.53 70 ASP B C 1
ATOM 1438 O O . ASP B 1 71 ? 6.945 68.212 40.596 1.00 21.01 70 ASP B O 1
ATOM 1443 N N . ASP B 1 72 ? 6.144 66.719 39.098 1.00 20.12 71 ASP B N 1
ATOM 1444 C CA . ASP B 1 72 ? 7.016 65.626 39.522 1.00 20.19 71 ASP B CA 1
ATOM 1445 C C . ASP B 1 72 ? 8.479 66.081 39.444 1.00 19.35 71 ASP B C 1
ATOM 1446 O O . ASP B 1 72 ? 9.260 65.845 40.366 1.00 19.57 71 ASP B O 1
ATOM 1451 N N . ASN B 1 73 ? 8.831 66.735 38.340 1.00 18.55 72 ASN B N 1
ATOM 1452 C CA . ASN B 1 73 ? 10.231 67.082 38.058 1.00 18.05 72 ASN B CA 1
ATOM 1453 C C . ASN B 1 73 ? 10.801 68.151 38.975 1.00 18.83 72 ASN B C 1
ATOM 1454 O O . ASN B 1 73 ? 12.019 68.207 39.199 1.00 18.95 72 ASN B O 1
ATOM 1459 N N . ILE B 1 74 ? 9.928 69.002 39.510 1.00 18.93 73 ILE B N 1
ATOM 1460 C CA . ILE B 1 74 ? 10.342 69.928 40.566 1.00 19.43 73 ILE B CA 1
ATOM 1461 C C . ILE B 1 74 ? 10.825 69.149 41.787 1.00 19.65 73 ILE B C 1
ATOM 1462 O O . ILE B 1 74 ? 11.910 69.420 42.310 1.00 20.25 73 ILE B O 1
ATOM 1467 N N . ARG B 1 75 ? 10.033 68.157 42.201 1.00 19.72 74 ARG B N 1
ATOM 1468 C CA . ARG B 1 75 ? 10.366 67.300 43.335 1.00 20.58 74 ARG B CA 1
ATOM 1469 C C . ARG B 1 75 ? 11.637 66.503 43.072 1.00 19.37 74 ARG B C 1
ATOM 1470 O O . ARG B 1 75 ? 12.534 66.499 43.905 1.00 19.23 74 ARG B O 1
ATOM 1478 N N . HIS B 1 76 ? 11.727 65.840 41.916 1.00 18.88 75 HIS B N 1
ATOM 1479 C CA . HIS B 1 76 ? 12.934 65.041 41.618 1.00 18.76 75 HIS B CA 1
ATOM 1480 C C . HIS B 1 76 ? 14.171 65.934 41.626 1.00 18.97 75 HIS B C 1
ATOM 1481 O O . HIS B 1 76 ? 15.198 65.573 42.195 1.00 18.66 75 HIS B O 1
ATOM 1488 N N . THR B 1 77 ? 14.063 67.108 41.011 1.00 18.47 76 THR B N 1
ATOM 1489 C CA . THR B 1 77 ? 15.211 68.001 40.923 1.00 18.99 76 THR B CA 1
ATOM 1490 C C . THR B 1 77 ? 15.644 68.468 42.315 1.00 19.74 76 THR B C 1
ATOM 1491 O O . THR B 1 77 ? 16.832 68.465 42.622 1.00 19.14 76 THR B O 1
ATOM 1495 N N . GLN B 1 78 ? 14.697 68.852 43.175 1.00 20.70 77 GLN B N 1
ATOM 1496 C CA . GLN B 1 78 ? 15.108 69.260 44.522 1.00 22.39 77 GLN B CA 1
ATOM 1497 C C . GLN B 1 78 ? 15.787 68.128 45.296 1.00 21.33 77 GLN B C 1
ATOM 1498 O O . GLN B 1 78 ? 16.776 68.358 45.978 1.00 21.21 77 GLN B O 1
ATOM 1504 N N . LYS B 1 79 ? 15.274 66.910 45.147 1.00 20.81 78 LYS B N 1
ATOM 1505 C CA . LYS B 1 79 ? 15.824 65.752 45.871 1.00 20.31 78 LYS B CA 1
ATOM 1506 C C . LYS B 1 79 ? 17.187 65.318 45.323 1.00 20.24 78 LYS B C 1
ATOM 1507 O O . LYS B 1 79 ? 18.145 65.135 46.093 1.00 19.79 78 LYS B O 1
ATOM 1513 N N . ILE B 1 80 ? 17.278 65.169 44.001 1.00 19.20 79 ILE B N 1
ATOM 1514 C CA . ILE B 1 80 ? 18.554 64.812 43.364 1.00 19.61 79 ILE B CA 1
ATOM 1515 C C . ILE B 1 80 ? 19.624 65.858 43.683 1.00 19.60 79 ILE B C 1
ATOM 1516 O O . ILE B 1 80 ? 20.760 65.510 44.007 1.00 19.51 79 ILE B O 1
ATOM 1521 N N . THR B 1 81 ? 19.249 67.134 43.603 1.00 20.18 80 THR B N 1
ATOM 1522 C CA . THR B 1 81 ? 20.194 68.222 43.866 1.00 21.03 80 THR B CA 1
ATOM 1523 C C . THR B 1 81 ? 20.711 68.217 45.303 1.00 21.40 80 THR B C 1
ATOM 1524 O O . THR B 1 81 ? 21.914 68.312 45.515 1.00 22.28 80 THR B O 1
ATOM 1528 N N . GLN B 1 82 ? 19.817 68.065 46.274 1.00 22.24 81 GLN B N 1
ATOM 1529 C CA . GLN B 1 82 ? 20.224 68.002 47.678 1.00 22.80 81 GLN B CA 1
ATOM 1530 C C . GLN B 1 82 ? 21.127 66.785 47.922 1.00 22.56 81 GLN B C 1
ATOM 1531 O O . GLN B 1 82 ? 22.121 66.856 48.662 1.00 23.00 81 GLN B O 1
ATOM 1537 N N . PHE B 1 83 ? 20.779 65.679 47.280 1.00 22.16 82 PHE B N 1
ATOM 1538 C CA . PHE B 1 83 ? 21.559 64.453 47.375 1.00 22.19 82 PHE B CA 1
ATOM 1539 C C . PHE B 1 83 ? 22.989 64.675 46.895 1.00 22.08 82 PHE B C 1
ATOM 1540 O O . PHE B 1 83 ? 23.941 64.239 47.545 1.00 22.27 82 PHE B O 1
ATOM 1548 N N . CYS B 1 84 ? 23.133 65.357 45.761 1.00 21.93 83 CYS B N 1
ATOM 1549 C CA . CYS B 1 84 ? 24.450 65.655 45.195 1.00 22.06 83 CYS B CA 1
ATOM 1550 C C . CYS B 1 84 ? 25.219 66.663 46.042 1.00 22.75 83 CYS B C 1
ATOM 1551 O O . CYS B 1 84 ? 26.447 66.585 46.157 1.00 22.28 83 CYS B O 1
ATOM 1554 N N . GLN B 1 85 ? 24.497 67.623 46.617 1.00 23.29 84 GLN B N 1
ATOM 1555 C CA . GLN B 1 85 ? 25.107 68.567 47.553 1.00 24.73 84 GLN B CA 1
ATOM 1556 C C . GLN B 1 85 ? 25.697 67.809 48.735 1.00 24.82 84 GLN B C 1
ATOM 1557 O O . GLN B 1 85 ? 26.858 68.018 49.095 1.00 25.13 84 GLN B O 1
ATOM 1563 N N . ASP B 1 86 ? 24.915 66.895 49.305 1.00 25.11 85 ASP B N 1
ATOM 1564 C CA . ASP B 1 86 ? 25.342 66.152 50.492 1.00 25.03 85 ASP B CA 1
ATOM 1565 C C . ASP B 1 86 ? 26.453 65.131 50.225 1.00 25.25 85 ASP B C 1
ATOM 1566 O O . ASP B 1 86 ? 27.396 65.030 51.014 1.00 25.42 85 ASP B O 1
ATOM 1571 N N . THR B 1 87 ? 26.353 64.398 49.117 1.00 24.91 86 THR B N 1
ATOM 1572 C CA . THR B 1 87 ? 27.305 63.316 48.841 1.00 24.39 86 THR B CA 1
ATOM 1573 C C . THR B 1 87 ? 28.546 63.766 48.066 1.00 24.66 86 THR B C 1
ATOM 1574 O O . THR B 1 87 ? 29.644 63.247 48.311 1.00 25.34 86 THR B O 1
ATOM 1578 N N . LEU B 1 88 ? 28.368 64.694 47.125 1.00 24.53 87 LEU B N 1
ATOM 1579 C CA . LEU B 1 88 ? 29.462 65.137 46.244 1.00 24.82 87 LEU B CA 1
ATOM 1580 C C . LEU B 1 88 ? 29.997 66.527 46.585 1.00 25.57 87 LEU B C 1
ATOM 1581 O O . LEU B 1 88 ? 30.979 66.984 45.990 1.00 25.33 87 LEU B O 1
ATOM 1586 N N . LYS B 1 89 ? 29.338 67.195 47.532 1.00 26.41 88 LYS B N 1
ATOM 1587 C CA . LYS B 1 89 ? 29.707 68.550 47.963 1.00 27.92 88 LYS B CA 1
ATOM 1588 C C . LYS B 1 89 ? 29.646 69.577 46.825 1.00 27.17 88 LYS B C 1
ATOM 1589 O O . LYS B 1 89 ? 30.413 70.543 46.793 1.00 28.07 88 LYS B O 1
ATOM 1595 N N . LEU B 1 90 ? 28.723 69.365 45.889 1.00 26.39 89 LEU B N 1
ATOM 1596 C CA . LEU B 1 90 ? 28.514 70.301 44.783 1.00 26.07 89 LEU B CA 1
ATOM 1597 C C . LEU B 1 90 ? 27.603 71.451 45.194 1.00 26.30 89 LEU B C 1
ATOM 1598 O O . LEU B 1 90 ? 26.660 71.248 45.963 1.00 26.41 89 LEU B O 1
ATOM 1603 N N . PRO B 1 91 ? 27.872 72.665 44.676 1.00 26.30 90 PRO B N 1
ATOM 1604 C CA . PRO B 1 91 ? 26.903 73.750 44.823 1.00 26.78 90 PRO B CA 1
ATOM 1605 C C . PRO B 1 91 ? 25.608 73.405 44.088 1.00 27.41 90 PRO B C 1
ATOM 1606 O O . PRO B 1 91 ? 25.628 72.580 43.162 1.00 26.45 90 PRO B O 1
ATOM 1610 N N . LYS B 1 92 ? 24.500 74.037 44.475 1.00 27.96 91 LYS B N 1
ATOM 1611 C CA . LYS B 1 92 ? 23.226 73.756 43.817 1.00 29.04 91 LYS B CA 1
ATOM 1612 C C . LYS B 1 92 ? 23.193 74.181 42.345 1.00 27.72 91 LYS B C 1
ATOM 1613 O O . LYS B 1 92 ? 22.456 73.598 41.551 1.00 28.43 91 LYS B O 1
ATOM 1619 N N . ASP B 1 93 ? 24.008 75.173 41.972 1.00 26.12 92 ASP B N 1
ATOM 1620 C CA . ASP B 1 93 ? 24.068 75.623 40.579 1.00 24.56 92 ASP B CA 1
ATOM 1621 C C . ASP B 1 93 ? 25.086 74.847 39.739 1.00 23.27 92 ASP B C 1
ATOM 1622 O O . ASP B 1 93 ? 25.460 75.269 38.646 1.00 23.32 92 ASP B O 1
ATOM 1627 N N . LYS B 1 94 ? 25.509 73.699 40.262 1.00 21.72 93 LYS B N 1
ATOM 1628 C CA . LYS B 1 94 ? 26.437 72.815 39.553 1.00 21.06 93 LYS B CA 1
ATOM 1629 C C . LYS B 1 94 ? 25.870 71.394 39.417 1.00 20.95 93 LYS B C 1
ATOM 1630 O O . LYS B 1 94 ? 26.611 70.407 39.296 1.00 20.05 93 LYS B O 1
ATOM 1636 N N . VAL B 1 95 ? 24.539 71.303 39.439 1.00 19.76 94 VAL B N 1
ATOM 1637 C CA . VAL B 1 95 ? 23.848 70.032 39.200 1.00 19.57 94 VAL B CA 1
ATOM 1638 C C . VAL B 1 95 ? 22.850 70.259 38.056 1.00 18.99 94 VAL B C 1
ATOM 1639 O O . VAL B 1 95 ? 21.869 71.005 38.203 1.00 19.71 94 VAL B O 1
ATOM 1643 N N . ILE B 1 96 ? 23.128 69.628 36.919 1.00 17.88 95 ILE B N 1
ATOM 1644 C CA . ILE B 1 96 ? 22.342 69.816 35.704 1.00 17.24 95 ILE B CA 1
ATOM 1645 C C . ILE B 1 96 ? 21.646 68.499 35.373 1.00 16.87 95 ILE B C 1
ATOM 1646 O O . ILE B 1 96 ? 22.298 67.449 35.285 1.00 16.98 95 ILE B O 1
ATOM 1651 N N . ILE B 1 97 ? 20.326 68.556 35.208 1.00 16.65 96 ILE B N 1
ATOM 1652 C CA . ILE B 1 97 ? 19.541 67.342 34.991 1.00 16.57 96 ILE B CA 1
ATOM 1653 C C . ILE B 1 97 ? 18.660 67.480 33.754 1.00 16.31 96 ILE B C 1
ATOM 1654 O O . ILE B 1 97 ? 18.002 68.499 33.574 1.00 16.36 96 ILE B O 1
ATOM 1659 N N . THR B 1 98 ? 18.655 66.454 32.902 1.00 16.49 97 THR B N 1
ATOM 1660 C CA . THR B 1 98 ? 17.726 66.404 31.773 1.00 16.89 97 THR B CA 1
ATOM 1661 C C . THR B 1 98 ? 16.842 65.181 31.956 1.00 16.76 97 THR B C 1
ATOM 1662 O O . THR B 1 98 ? 17.350 64.076 32.226 1.00 16.69 97 THR B O 1
ATOM 1666 N N . TYR B 1 99 ? 15.535 65.387 31.813 1.00 15.67 98 TYR B N 1
ATOM 1667 C CA . TYR B 1 99 ? 14.541 64.334 31.943 1.00 16.20 98 TYR B CA 1
ATOM 1668 C C . TYR B 1 99 ? 14.022 63.913 30.564 1.00 16.25 98 TYR B C 1
ATOM 1669 O O . TYR B 1 99 ? 13.780 64.761 29.700 1.00 15.64 98 TYR B O 1
ATOM 1678 N N . PHE B 1 100 ? 13.862 62.602 30.368 1.00 16.01 99 PHE B N 1
ATOM 1679 C CA . PHE B 1 100 ? 13.351 62.041 29.122 1.00 16.32 99 PHE B CA 1
ATOM 1680 C C . PHE B 1 100 ? 12.157 61.150 29.445 1.00 16.58 99 PHE B C 1
ATOM 1681 O O . PHE B 1 100 ? 12.313 60.117 30.086 1.00 15.99 99 PHE B O 1
ATOM 1689 N N . ASP B 1 101 ? 10.976 61.562 28.986 1.00 17.00 100 ASP B N 1
ATOM 1690 C CA . ASP B 1 101 ? 9.726 60.838 29.241 1.00 18.19 100 ASP B CA 1
ATOM 1691 C C . ASP B 1 101 ? 9.488 59.886 28.077 1.00 17.75 100 ASP B C 1
ATOM 1692 O O . ASP B 1 101 ? 9.304 60.323 26.931 1.00 18.59 100 ASP B O 1
ATOM 1697 N N . LEU B 1 102 ? 9.513 58.585 28.372 1.00 17.57 101 LEU B N 1
ATOM 1698 C CA . LEU B 1 102 ? 9.519 57.543 27.346 1.00 17.34 101 LEU B CA 1
ATOM 1699 C C . LEU B 1 102 ? 8.174 56.852 27.165 1.00 17.17 101 LEU B C 1
ATOM 1700 O O . LEU B 1 102 ? 7.417 56.713 28.130 1.00 18.09 101 LEU B O 1
ATOM 1705 N N . GLN B 1 103 ? 7.918 56.400 25.941 1.00 17.31 102 GLN B N 1
ATOM 1706 C CA . GLN B 1 103 ? 6.773 55.531 25.634 1.00 17.63 102 GLN B CA 1
ATOM 1707 C C . GLN B 1 103 ? 7.189 54.075 25.857 1.00 17.76 102 GLN B C 1
ATOM 1708 O O . GLN B 1 103 ? 8.360 53.719 25.614 1.00 16.71 102 GLN B O 1
ATOM 1714 N N . PRO B 1 104 ? 6.245 53.212 26.281 1.00 17.43 103 PRO B N 1
ATOM 1715 C CA . PRO B 1 104 ? 6.593 51.801 26.520 1.00 17.12 103 PRO B CA 1
ATOM 1716 C C . PRO B 1 104 ? 6.999 51.028 25.266 1.00 16.32 103 PRO B C 1
ATOM 1717 O O . PRO B 1 104 ? 7.627 49.969 25.384 1.00 16.14 103 PRO B O 1
ATOM 1721 N N . ILE B 1 105 ? 6.661 51.551 24.081 1.00 16.04 104 ILE B N 1
ATOM 1722 C CA . ILE B 1 105 ? 7.076 50.931 22.829 1.00 15.69 104 ILE B CA 1
ATOM 1723 C C . ILE B 1 105 ? 8.547 51.234 22.518 1.00 15.91 104 ILE B C 1
ATOM 1724 O O . ILE B 1 105 ? 9.100 50.660 21.591 1.00 16.57 104 ILE B O 1
ATOM 1729 N N . HIS B 1 106 ? 9.156 52.122 23.308 1.00 14.96 105 HIS B N 1
ATOM 1730 C CA . HIS B 1 106 ? 10.541 52.562 23.083 1.00 15.74 105 HIS B CA 1
ATOM 1731 C C . HIS B 1 106 ? 11.488 52.070 24.176 1.00 15.84 105 HIS B C 1
ATOM 1732 O O . HIS B 1 106 ? 12.598 52.585 24.323 1.00 16.00 105 HIS B O 1
ATOM 1739 N N . VAL B 1 107 ? 11.048 51.080 24.954 1.00 14.93 106 VAL B N 1
ATOM 1740 C CA . VAL B 1 107 ? 11.897 50.505 25.992 1.00 15.38 106 VAL B CA 1
ATOM 1741 C C . VAL B 1 107 ? 11.925 48.994 25.843 1.00 15.53 106 VAL B C 1
ATOM 1742 O O . VAL B 1 107 ? 10.880 48.360 25.752 1.00 15.25 106 VAL B O 1
ATOM 1746 N N . GLY B 1 108 ? 13.136 48.425 25.802 1.00 15.60 107 GLY B N 1
ATOM 1747 C CA . GLY B 1 108 ? 13.294 46.978 25.765 1.00 15.99 107 GLY B CA 1
ATOM 1748 C C . GLY B 1 108 ? 13.831 46.502 27.098 1.00 16.03 107 GLY B C 1
ATOM 1749 O O . GLY B 1 108 ? 14.781 47.075 27.640 1.00 15.44 107 GLY B O 1
ATOM 1750 N N . PHE B 1 109 ? 13.180 45.482 27.655 1.00 16.11 108 PHE B N 1
ATOM 1751 C CA . PHE B 1 109 ? 13.620 44.876 28.898 1.00 16.67 108 PHE B CA 1
ATOM 1752 C C . PHE B 1 109 ? 13.146 43.430 28.942 1.00 17.22 108 PHE B C 1
ATOM 1753 O O . PHE B 1 109 ? 12.045 43.127 28.490 1.00 17.27 108 PHE B O 1
ATOM 1761 N N . ASN B 1 110 ? 13.982 42.541 29.473 1.00 17.64 109 ASN B N 1
ATOM 1762 C CA . ASN B 1 110 ? 13.618 41.118 29.565 1.00 18.18 109 ASN B CA 1
ATOM 1763 C C . ASN B 1 110 ? 13.274 40.486 28.206 1.00 17.40 109 ASN B C 1
ATOM 1764 O O . ASN B 1 110 ? 12.442 39.562 28.110 1.00 19.17 109 ASN B O 1
ATOM 1769 N N . GLY B 1 111 ? 13.926 40.976 27.157 1.00 16.87 110 GLY B N 1
ATOM 1770 C CA . GLY B 1 111 ? 13.845 40.364 25.849 1.00 16.53 110 GLY B CA 1
ATOM 1771 C C . GLY B 1 111 ? 12.707 40.814 24.939 1.00 16.49 110 GLY B C 1
ATOM 1772 O O . GLY B 1 111 ? 12.561 40.300 23.829 1.00 17.23 110 GLY B O 1
ATOM 1773 N N . THR B 1 112 ? 11.890 41.758 25.397 1.00 16.06 111 THR B N 1
ATOM 1774 C CA . THR B 1 112 ? 10.874 42.337 24.503 1.00 16.75 111 THR B CA 1
ATOM 1775 C C . THR B 1 112 ? 10.600 43.769 24.922 1.00 15.46 111 THR B C 1
ATOM 1776 O O . THR B 1 112 ? 11.198 44.246 25.872 1.00 15.58 111 THR B O 1
ATOM 1780 N N . THR B 1 113 ? 9.723 44.478 24.216 1.00 16.12 112 THR B N 1
ATOM 1781 C CA . THR B 1 113 ? 9.406 45.822 24.696 1.00 16.09 112 THR B CA 1
ATOM 1782 C C . THR B 1 113 ? 8.578 45.788 25.984 1.00 16.81 112 THR B C 1
ATOM 1783 O O . THR B 1 113 ? 7.956 44.772 26.320 1.00 16.65 112 THR B O 1
ATOM 1787 N N . VAL B 1 114 ? 8.578 46.902 26.700 1.00 16.31 113 VAL B N 1
ATOM 1788 C CA . VAL B 1 114 ? 7.733 47.044 27.875 1.00 17.08 113 VAL B CA 1
ATOM 1789 C C . VAL B 1 114 ? 6.264 46.923 27.434 1.00 17.48 113 VAL B C 1
ATOM 1790 O O . VAL B 1 114 ? 5.475 46.250 28.096 1.00 17.81 113 VAL B O 1
ATOM 1794 N N . ALA B 1 115 ? 5.928 47.542 26.302 1.00 17.68 114 ALA B N 1
ATOM 1795 C CA . ALA B 1 115 ? 4.557 47.470 25.752 1.00 17.46 114 ALA B CA 1
ATOM 1796 C C . ALA B 1 115 ? 4.131 46.016 25.533 1.00 18.11 114 ALA B C 1
ATOM 1797 O O . ALA B 1 115 ? 3.026 45.629 25.896 1.00 17.74 114 ALA B O 1
ATOM 1799 N N . ALA B 1 116 ? 5.022 45.212 24.959 1.00 18.01 115 ALA B N 1
ATOM 1800 C CA . ALA B 1 116 ? 4.667 43.838 24.591 1.00 18.58 115 ALA B CA 1
ATOM 1801 C C . ALA B 1 116 ? 4.434 42.937 25.802 1.00 18.75 115 ALA B C 1
ATOM 1802 O O . ALA B 1 116 ? 3.827 41.870 25.667 1.00 19.83 115 ALA B O 1
ATOM 1804 N N . ALA B 1 117 ? 4.944 43.336 26.965 1.00 18.94 116 ALA B N 1
ATOM 1805 C CA . ALA B 1 117 ? 4.875 42.487 28.163 1.00 19.74 116 ALA B CA 1
ATOM 1806 C C . ALA B 1 117 ? 3.711 42.832 29.086 1.00 19.69 116 ALA B C 1
ATOM 1807 O O . ALA B 1 117 ? 3.495 42.170 30.100 1.00 20.38 116 ALA B O 1
ATOM 1809 N N . THR B 1 118 ? 2.970 43.882 28.743 1.00 19.68 117 THR B N 1
ATOM 1810 C CA . THR B 1 118 ? 1.914 44.355 29.625 1.00 20.26 117 THR B CA 1
ATOM 1811 C C . THR B 1 118 ? 0.526 44.169 28.997 1.00 19.82 117 THR B C 1
ATOM 1812 O O . THR B 1 118 ? 0.395 43.553 27.941 1.00 19.53 117 THR B O 1
ATOM 1816 N N . MET B 1 119 ? -0.498 44.698 29.667 1.00 20.44 118 MET B N 1
ATOM 1817 C CA . MET B 1 119 ? -1.874 44.589 29.171 1.00 21.94 118 MET B CA 1
ATOM 1818 C C . MET B 1 119 ? -2.114 45.416 27.910 1.00 21.74 118 MET B C 1
ATOM 1819 O O . MET B 1 119 ? -1.277 46.223 27.487 1.00 22.31 118 MET B O 1
ATOM 1825 N N . PRO C 1 2 ? 22.618 74.737 27.096 1.00 17.94 1 PRO C N 1
ATOM 1826 C CA . PRO C 1 2 ? 22.879 73.540 26.297 1.00 17.83 1 PRO C CA 1
ATOM 1827 C C . PRO C 1 2 ? 23.782 72.564 27.024 1.00 17.96 1 PRO C C 1
ATOM 1828 O O . PRO C 1 2 ? 24.622 72.968 27.838 1.00 17.24 1 PRO C O 1
ATOM 1832 N N . MET C 1 3 ? 23.563 71.284 26.743 1.00 17.21 2 MET C N 1
ATOM 1833 C CA . MET C 1 3 ? 24.328 70.197 27.349 1.00 17.16 2 MET C CA 1
ATOM 1834 C C . MET C 1 3 ? 24.879 69.386 26.195 1.00 17.05 2 MET C C 1
ATOM 1835 O O . MET C 1 3 ? 24.130 68.787 25.423 1.00 16.53 2 MET C O 1
ATOM 1840 N N . VAL C 1 4 ? 26.203 69.384 26.078 1.00 16.30 3 VAL C N 1
ATOM 1841 C CA . VAL C 1 4 ? 26.887 68.815 24.926 1.00 16.04 3 VAL C CA 1
ATOM 1842 C C . VAL C 1 4 ? 27.798 67.681 25.382 1.00 16.34 3 VAL C C 1
ATOM 1843 O O . VAL C 1 4 ? 28.494 67.800 26.391 1.00 17.03 3 VAL C O 1
ATOM 1847 N N . ARG C 1 5 ? 27.740 66.569 24.667 1.00 16.40 4 ARG C N 1
ATOM 1848 C CA . ARG C 1 5 ? 28.634 65.442 24.947 1.00 17.19 4 ARG C CA 1
ATOM 1849 C C . ARG C 1 5 ? 29.379 65.108 23.671 1.00 16.35 4 ARG C C 1
ATOM 1850 O O . ARG C 1 5 ? 28.767 64.883 22.635 1.00 17.10 4 ARG C O 1
ATOM 1858 N N . VAL C 1 6 ? 30.706 65.082 23.745 1.00 15.91 5 VAL C N 1
ATOM 1859 C CA . VAL C 1 6 ? 31.530 64.697 22.599 1.00 16.31 5 VAL C CA 1
ATOM 1860 C C . VAL C 1 6 ? 32.276 63.420 22.969 1.00 16.73 5 VAL C C 1
ATOM 1861 O O . VAL C 1 6 ? 33.059 63.422 23.910 1.00 17.49 5 VAL C O 1
ATOM 1865 N N . ALA C 1 7 ? 32.010 62.342 22.240 1.00 16.18 6 ALA C N 1
ATOM 1866 C CA . ALA C 1 7 ? 32.738 61.084 22.430 1.00 16.20 6 ALA C CA 1
ATOM 1867 C C . ALA C 1 7 ? 33.612 60.832 21.208 1.00 16.13 6 ALA C C 1
ATOM 1868 O O . ALA C 1 7 ? 33.178 61.010 20.074 1.00 15.29 6 ALA C O 1
ATOM 1870 N N . THR C 1 8 ? 34.860 60.411 21.430 1.00 16.13 7 THR C N 1
ATOM 1871 C CA . THR C 1 8 ? 35.721 60.094 20.303 1.00 16.18 7 THR C CA 1
ATOM 1872 C C . THR C 1 8 ? 36.587 58.878 20.593 1.00 16.07 7 THR C C 1
ATOM 1873 O O . THR C 1 8 ? 36.858 58.590 21.746 1.00 15.93 7 THR C O 1
ATOM 1877 N N . ASN C 1 9 ? 36.983 58.169 19.539 1.00 16.43 8 ASN C N 1
ATOM 1878 C CA . ASN C 1 9 ? 37.915 57.049 19.689 1.00 17.03 8 ASN C CA 1
ATOM 1879 C C . ASN C 1 9 ? 39.374 57.509 19.545 1.00 18.23 8 ASN C C 1
ATOM 1880 O O . ASN C 1 9 ? 40.306 56.700 19.697 1.00 18.99 8 ASN C O 1
ATOM 1885 N N . LEU C 1 10 ? 39.567 58.795 19.260 1.00 18.09 9 LEU C N 1
ATOM 1886 C CA . LEU C 1 10 ? 40.905 59.406 19.323 1.00 19.11 9 LEU C CA 1
ATOM 1887 C C . LEU C 1 10 ? 41.375 59.412 20.781 1.00 19.47 9 LEU C C 1
ATOM 1888 O O . LEU C 1 10 ? 40.566 59.592 21.700 1.00 19.38 9 LEU C O 1
ATOM 1893 N N . PRO C 1 11 ? 42.689 59.204 21.016 1.00 19.64 10 PRO C N 1
ATOM 1894 C CA . PRO C 1 11 ? 43.179 59.242 22.395 1.00 20.39 10 PRO C CA 1
ATOM 1895 C C . PRO C 1 11 ? 43.015 60.637 23.004 1.00 20.84 10 PRO C C 1
ATOM 1896 O O . PRO C 1 11 ? 43.011 61.635 22.274 1.00 21.26 10 PRO C O 1
ATOM 1900 N N . ASP C 1 12 ? 42.884 60.697 24.326 1.00 21.79 11 ASP C N 1
ATOM 1901 C CA . ASP C 1 12 ? 42.743 61.972 25.031 1.00 23.17 11 ASP C CA 1
ATOM 1902 C C . ASP C 1 12 ? 43.829 63.000 24.683 1.00 23.68 11 ASP C C 1
ATOM 1903 O O . ASP C 1 12 ? 43.555 64.196 24.630 1.00 23.62 11 ASP C O 1
ATOM 1908 N N . LYS C 1 13 ? 45.050 62.531 24.430 1.00 24.13 12 LYS C N 1
ATOM 1909 C CA . LYS C 1 13 ? 46.165 63.435 24.091 1.00 25.64 12 LYS C CA 1
ATOM 1910 C C . LYS C 1 13 ? 45.940 64.214 22.790 1.00 25.47 12 LYS C C 1
ATOM 1911 O O . LYS C 1 13 ? 46.565 65.251 22.567 1.00 26.32 12 LYS C O 1
ATOM 1917 N N . ASP C 1 14 ? 45.052 63.706 21.935 1.00 24.90 13 ASP C N 1
ATOM 1918 C CA . ASP C 1 14 ? 44.711 64.368 20.680 1.00 25.06 13 ASP C CA 1
ATOM 1919 C C . ASP C 1 14 ? 43.584 65.397 20.826 1.00 24.10 13 ASP C C 1
ATOM 1920 O O . ASP C 1 14 ? 43.284 66.115 19.885 1.00 24.52 13 ASP C O 1
ATOM 1925 N N . VAL C 1 15 ? 42.968 65.462 22.002 1.00 23.48 14 VAL C N 1
ATOM 1926 C CA . VAL C 1 15 ? 41.918 66.444 22.251 1.00 23.04 14 VAL C CA 1
ATOM 1927 C C . VAL C 1 15 ? 42.506 67.591 23.080 1.00 22.89 14 VAL C C 1
ATOM 1928 O O . VAL C 1 15 ? 42.757 67.421 24.274 1.00 22.88 14 VAL C O 1
ATOM 1932 N N . PRO C 1 16 ? 42.718 68.766 22.449 1.00 23.13 15 PRO C N 1
ATOM 1933 C CA . PRO C 1 16 ? 43.418 69.869 23.125 1.00 23.42 15 PRO C CA 1
ATOM 1934 C C . PRO C 1 16 ? 42.742 70.295 24.418 1.00 23.50 15 PRO C C 1
ATOM 1935 O O . PRO C 1 16 ? 41.515 70.191 24.541 1.00 22.95 15 PRO C O 1
ATOM 1939 N N . ALA C 1 17 ? 43.538 70.780 25.371 1.00 23.33 16 ALA C N 1
ATOM 1940 C CA . ALA C 1 17 ? 43.039 71.188 26.688 1.00 23.92 16 ALA C CA 1
ATOM 1941 C C . ALA C 1 17 ? 41.951 72.268 26.588 1.00 23.92 16 ALA C C 1
ATOM 1942 O O . ALA C 1 17 ? 41.044 72.335 27.424 1.00 24.81 16 ALA C O 1
ATOM 1944 N N . ASN C 1 18 ? 42.040 73.095 25.548 1.00 23.61 17 ASN C N 1
ATOM 1945 C CA . ASN C 1 18 ? 41.109 74.211 25.362 1.00 23.23 17 ASN C CA 1
ATOM 1946 C C . ASN C 1 18 ? 39.913 73.878 24.471 1.00 22.25 17 ASN C C 1
ATOM 1947 O O . ASN C 1 18 ? 39.170 74.770 24.059 1.00 22.12 17 ASN C O 1
ATOM 1952 N N . PHE C 1 19 ? 39.730 72.588 24.193 1.00 20.96 18 PHE C N 1
ATOM 1953 C CA . PHE C 1 19 ? 38.647 72.128 23.319 1.00 20.35 18 PHE C CA 1
ATOM 1954 C C . PHE C 1 19 ? 37.289 72.560 23.870 1.00 19.91 18 PHE C C 1
ATOM 1955 O O . PHE C 1 19 ? 36.475 73.154 23.149 1.00 20.12 18 PHE C O 1
ATOM 1963 N N . GLU C 1 20 ? 37.056 72.280 25.147 1.00 20.21 19 GLU C N 1
ATOM 1964 C CA . GLU C 1 20 ? 35.763 72.587 25.771 1.00 21.01 19 GLU C CA 1
ATOM 1965 C C . GLU C 1 20 ? 35.472 74.095 25.804 1.00 21.62 19 GLU C C 1
ATOM 1966 O O . GLU C 1 20 ? 34.365 74.518 25.474 1.00 21.13 19 GLU C O 1
ATOM 1972 N N . GLU C 1 21 ? 36.473 74.897 26.171 1.00 22.28 20 GLU C N 1
ATOM 1973 C CA . GLU C 1 21 ? 36.293 76.355 26.202 1.00 23.85 20 GLU C CA 1
ATOM 1974 C C . GLU C 1 21 ? 36.006 76.919 24.815 1.00 22.37 20 GLU C C 1
ATOM 1975 O O . GLU C 1 21 ? 35.121 77.762 24.645 1.00 21.97 20 GLU C O 1
ATOM 1981 N N . ARG C 1 22 ? 36.757 76.465 23.818 1.00 21.87 21 ARG C N 1
ATOM 1982 C CA . ARG C 1 22 ? 36.540 76.930 22.450 1.00 21.58 21 ARG C CA 1
ATOM 1983 C C . ARG C 1 22 ? 35.173 76.504 21.888 1.00 20.95 21 ARG C C 1
ATOM 1984 O O . ARG C 1 22 ? 34.524 77.262 21.172 1.00 20.92 21 ARG C O 1
ATOM 1992 N N . LEU C 1 23 ? 34.753 75.285 22.216 1.00 20.23 22 LEU C N 1
ATOM 1993 C CA . LEU C 1 23 ? 33.455 74.790 21.769 1.00 19.66 22 LEU C CA 1
ATOM 1994 C C . LEU C 1 23 ? 32.330 75.563 22.459 1.00 19.77 22 LEU C C 1
ATOM 1995 O O . LEU C 1 23 ? 31.284 75.826 21.859 1.00 19.44 22 LEU C O 1
ATOM 2000 N N . THR C 1 24 ? 32.563 75.943 23.715 1.00 19.29 23 THR C N 1
ATOM 2001 C CA . THR C 1 24 ? 31.592 76.721 24.486 1.00 19.79 23 THR C CA 1
ATOM 2002 C C . THR C 1 24 ? 31.356 78.060 23.769 1.00 20.52 23 THR C C 1
ATOM 2003 O O . THR C 1 24 ? 30.208 78.465 23.557 1.00 20.53 23 THR C O 1
ATOM 2007 N N . ASP C 1 25 ? 32.445 78.720 23.371 1.00 20.64 24 ASP C N 1
ATOM 2008 C CA . ASP C 1 25 ? 32.354 79.998 22.652 1.00 21.64 24 ASP C CA 1
ATOM 2009 C C . ASP C 1 25 ? 31.660 79.841 21.297 1.00 20.93 24 ASP C C 1
ATOM 2010 O O . ASP C 1 25 ? 30.806 80.657 20.934 1.00 20.92 24 ASP C O 1
ATOM 2015 N N . LEU C 1 26 ? 32.022 78.787 20.559 1.00 20.36 25 LEU C N 1
ATOM 2016 C CA . LEU C 1 26 ? 31.448 78.514 19.244 1.00 20.53 25 LEU C CA 1
ATOM 2017 C C . LEU C 1 26 ? 29.936 78.328 19.323 1.00 19.58 25 LEU C C 1
ATOM 2018 O O . LEU C 1 26 ? 29.196 78.879 18.507 1.00 19.30 25 LEU C O 1
ATOM 2023 N N . LEU C 1 27 ? 29.487 77.561 20.314 1.00 19.40 26 LEU C N 1
ATOM 2024 C CA . LEU C 1 27 ? 28.057 77.278 20.452 1.00 19.13 26 LEU C CA 1
ATOM 2025 C C . LEU C 1 27 ? 27.289 78.450 21.034 1.00 19.19 26 LEU C C 1
ATOM 2026 O O . LEU C 1 27 ? 26.138 78.674 20.671 1.00 18.88 26 LEU C O 1
ATOM 2031 N N . ALA C 1 28 ? 27.914 79.204 21.934 1.00 19.09 27 ALA C N 1
ATOM 2032 C CA . ALA C 1 28 ? 27.259 80.407 22.476 1.00 20.04 27 ALA C CA 1
ATOM 2033 C C . ALA C 1 28 ? 26.880 81.345 21.334 1.00 20.51 27 ALA C C 1
ATOM 2034 O O . ALA C 1 28 ? 25.761 81.875 21.292 1.00 21.13 27 ALA C O 1
ATOM 2036 N N . GLU C 1 29 ? 27.803 81.516 20.396 1.00 21.17 28 GLU C N 1
ATOM 2037 C CA . GLU C 1 29 ? 27.574 82.361 19.235 1.00 22.63 28 GLU C CA 1
ATOM 2038 C C . GLU C 1 29 ? 26.563 81.711 18.283 1.00 21.78 28 GLU C C 1
ATOM 2039 O O . GLU C 1 29 ? 25.617 82.364 17.841 1.00 22.15 28 GLU C O 1
ATOM 2045 N N . SER C 1 30 ? 26.743 80.423 17.990 1.00 20.61 29 SER C N 1
ATOM 2046 C CA . SER C 1 30 ? 25.888 79.769 17.003 1.00 20.08 29 SER C CA 1
ATOM 2047 C C . SER C 1 30 ? 24.448 79.635 17.483 1.00 19.58 29 SER C C 1
ATOM 2048 O O . SER C 1 30 ? 23.516 79.796 16.693 1.00 20.10 29 SER C O 1
ATOM 2051 N N . MET C 1 31 ? 24.275 79.330 18.764 1.00 19.88 30 MET C N 1
ATOM 2052 C CA . MET C 1 31 ? 22.953 79.041 19.313 1.00 20.30 30 MET C CA 1
ATOM 2053 C C . MET C 1 31 ? 22.283 80.253 19.936 1.00 20.68 30 MET C C 1
ATOM 2054 O O . MET C 1 31 ? 21.112 80.175 20.312 1.00 20.15 30 MET C O 1
ATOM 2059 N N . ASN C 1 32 ? 23.009 81.371 20.039 1.00 21.22 31 ASN C N 1
ATOM 2060 C CA . ASN C 1 32 ? 22.501 82.558 20.755 1.00 22.27 31 ASN C CA 1
ATOM 2061 C C . ASN C 1 32 ? 22.117 82.198 22.199 1.00 21.69 31 ASN C C 1
ATOM 2062 O O . ASN C 1 32 ? 21.000 82.466 22.664 1.00 21.95 31 ASN C O 1
ATOM 2067 N N . LYS C 1 33 ? 23.064 81.548 22.876 1.00 20.74 32 LYS C N 1
ATOM 2068 C CA . LYS C 1 33 ? 22.930 81.110 24.257 1.00 20.18 32 LYS C CA 1
ATOM 2069 C C . LYS C 1 33 ? 24.043 81.745 25.092 1.00 19.64 32 LYS C C 1
ATOM 2070 O O . LYS C 1 33 ? 25.137 81.983 24.571 1.00 19.75 32 LYS C O 1
ATOM 2076 N N . PRO C 1 34 ? 23.771 82.014 26.383 1.00 20.68 33 PRO C N 1
ATOM 2077 C CA . PRO C 1 34 ? 24.821 82.533 27.265 1.00 21.11 33 PRO C CA 1
ATOM 2078 C C . PRO C 1 34 ? 25.886 81.477 27.503 1.00 21.69 33 PRO C C 1
ATOM 2079 O O . PRO C 1 34 ? 25.561 80.284 27.614 1.00 21.30 33 PRO C O 1
ATOM 2083 N N . ARG C 1 35 ? 27.148 81.904 27.568 1.00 22.32 34 ARG C N 1
ATOM 2084 C CA . ARG C 1 35 ? 28.241 80.961 27.825 1.00 23.19 34 ARG C CA 1
ATOM 2085 C C . ARG C 1 35 ? 28.046 80.212 29.142 1.00 22.69 34 ARG C C 1
ATOM 2086 O O . ARG C 1 35 ? 28.371 79.038 29.232 1.00 22.12 34 ARG C O 1
ATOM 2094 N N . ASN C 1 36 ? 27.489 80.882 30.151 1.00 22.53 35 ASN C N 1
ATOM 2095 C CA . ASN C 1 36 ? 27.299 80.269 31.466 1.00 23.28 35 ASN C CA 1
ATOM 2096 C C . ASN C 1 36 ? 26.209 79.195 31.520 1.00 22.54 35 ASN C C 1
ATOM 2097 O O . ASN C 1 36 ? 26.048 78.522 32.539 1.00 23.07 35 ASN C O 1
ATOM 2102 N N . ARG C 1 37 ? 25.469 79.041 30.422 1.00 21.86 36 ARG C N 1
ATOM 2103 C CA . ARG C 1 37 ? 24.404 78.044 30.345 1.00 21.10 36 ARG C CA 1
ATOM 2104 C C . ARG C 1 37 ? 24.849 76.814 29.556 1.00 20.16 36 ARG C C 1
ATOM 2105 O O . ARG C 1 37 ? 24.032 75.946 29.278 1.00 21.04 36 ARG C O 1
ATOM 2113 N N . ILE C 1 38 ? 26.136 76.748 29.203 1.00 19.26 37 ILE C N 1
ATOM 2114 C CA . ILE C 1 38 ? 26.631 75.685 28.330 1.00 18.39 37 ILE C CA 1
ATOM 2115 C C . ILE C 1 38 ? 27.570 74.737 29.082 1.00 18.67 37 ILE C C 1
ATOM 2116 O O . ILE C 1 38 ? 28.582 75.170 29.640 1.00 18.06 37 ILE C O 1
ATOM 2121 N N . ALA C 1 39 ? 27.221 73.450 29.070 1.00 18.21 38 ALA C N 1
ATOM 2122 C CA . ALA C 1 39 ? 28.062 72.401 29.650 1.00 18.14 38 ALA C CA 1
ATOM 2123 C C . ALA C 1 39 ? 28.620 71.539 28.519 1.00 18.54 38 ALA C C 1
ATOM 2124 O O . ALA C 1 39 ? 27.877 71.163 27.609 1.00 18.14 38 ALA C O 1
ATOM 2126 N N . ILE C 1 40 ? 29.918 71.224 28.573 1.00 18.74 39 ILE C N 1
ATOM 2127 C CA . ILE C 1 40 ? 30.546 70.355 27.569 1.00 18.98 39 ILE C CA 1
ATOM 2128 C C . ILE C 1 40 ? 31.211 69.158 28.255 1.00 19.19 39 ILE C C 1
ATOM 2129 O O . ILE C 1 40 ? 32.059 69.348 29.120 1.00 18.58 39 ILE C O 1
ATOM 2134 N N . GLU C 1 41 ? 30.828 67.952 27.850 1.00 19.15 40 GLU C N 1
ATOM 2135 C CA . GLU C 1 41 ? 31.484 66.712 28.298 1.00 20.81 40 GLU C CA 1
ATOM 2136 C C . GLU C 1 41 ? 32.354 66.192 27.164 1.00 19.59 40 GLU C C 1
ATOM 2137 O O . GLU C 1 41 ? 31.924 66.172 26.004 1.00 18.53 40 GLU C O 1
ATOM 2143 N N . VAL C 1 42 ? 33.575 65.757 27.479 1.00 19.32 41 VAL C N 1
ATOM 2144 C CA . VAL C 1 42 ? 34.428 65.150 26.462 1.00 19.57 41 VAL C CA 1
ATOM 2145 C C . VAL C 1 42 ? 34.865 63.776 26.954 1.00 19.50 41 VAL C C 1
ATOM 2146 O O . VAL C 1 42 ? 35.367 63.647 28.071 1.00 19.67 41 VAL C O 1
ATOM 2150 N N . LEU C 1 43 ? 34.640 62.758 26.132 1.00 19.11 42 LEU C N 1
ATOM 2151 C CA . LEU C 1 43 ? 35.043 61.392 26.467 1.00 20.42 42 LEU C CA 1
ATOM 2152 C C . LEU C 1 43 ? 35.908 60.871 25.326 1.00 20.10 42 LEU C C 1
ATOM 2153 O O . LEU C 1 43 ? 35.398 60.513 24.263 1.00 20.76 42 LEU C O 1
ATOM 2158 N N . ALA C 1 44 ? 37.221 60.836 25.549 1.00 19.11 43 ALA C N 1
ATOM 2159 C CA . ALA C 1 44 ? 38.152 60.395 24.516 1.00 18.37 43 ALA C CA 1
ATOM 2160 C C . ALA C 1 44 ? 38.688 58.992 24.829 1.00 17.81 43 ALA C C 1
ATOM 2161 O O . ALA C 1 44 ? 38.438 58.457 25.911 1.00 17.96 43 ALA C O 1
ATOM 2163 N N . GLY C 1 45 ? 39.384 58.394 23.869 1.00 17.44 44 GLY C N 1
ATOM 2164 C CA . GLY C 1 45 ? 39.938 57.051 24.031 1.00 18.64 44 GLY C CA 1
ATOM 2165 C C . GLY C 1 45 ? 38.869 55.976 24.172 1.00 18.84 44 GLY C C 1
ATOM 2166 O O . GLY C 1 45 ? 39.112 54.922 24.755 1.00 19.36 44 GLY C O 1
ATOM 2167 N N . GLN C 1 46 ? 37.683 56.244 23.620 1.00 18.28 45 GLN C N 1
ATOM 2168 C CA . GLN C 1 46 ? 36.540 55.352 23.760 1.00 19.22 45 GLN C CA 1
ATOM 2169 C C . GLN C 1 46 ? 36.434 54.363 22.604 1.00 17.64 45 GLN C C 1
ATOM 2170 O O . GLN C 1 46 ? 36.799 54.687 21.484 1.00 18.92 45 GLN C O 1
ATOM 2176 N N . ARG C 1 47 ? 35.924 53.159 22.863 1.00 16.83 46 ARG C N 1
ATOM 2177 C CA . ARG C 1 47 ? 35.528 52.253 21.776 1.00 16.44 46 ARG C CA 1
ATOM 2178 C C . ARG C 1 47 ? 34.353 52.833 21.001 1.00 16.34 46 ARG C C 1
ATOM 2179 O O . ARG C 1 47 ? 33.248 52.990 21.553 1.00 16.41 46 ARG C O 1
ATOM 2187 N N . ILE C 1 48 ? 34.624 53.201 19.754 1.00 15.32 47 ILE C N 1
ATOM 2188 C CA . ILE C 1 48 ? 33.572 53.624 18.818 1.00 16.08 47 ILE C CA 1
ATOM 2189 C C . ILE C 1 48 ? 33.848 53.042 17.436 1.00 15.79 47 ILE C C 1
ATOM 2190 O O . ILE C 1 48 ? 34.974 53.123 16.920 1.00 15.45 47 ILE C O 1
ATOM 2195 N N . THR C 1 49 ? 32.814 52.465 16.815 1.00 15.06 48 THR C N 1
ATOM 2196 C CA . THR C 1 49 ? 32.914 52.120 15.403 1.00 15.58 48 THR C CA 1
ATOM 2197 C C . THR C 1 49 ? 31.856 52.880 14.632 1.00 15.99 48 THR C C 1
ATOM 2198 O O . THR C 1 49 ? 30.849 53.311 15.210 1.00 15.79 48 THR C O 1
ATOM 2202 N N . HIS C 1 50 ? 32.119 53.046 13.342 1.00 16.21 49 HIS C N 1
ATOM 2203 C CA . HIS C 1 50 ? 31.186 53.665 12.411 1.00 16.25 49 HIS C CA 1
ATOM 2204 C C . HIS C 1 50 ? 31.317 52.863 11.137 1.00 16.64 49 HIS C C 1
ATOM 2205 O O . HIS C 1 50 ? 32.411 52.742 10.593 1.00 15.93 49 HIS C O 1
ATOM 2212 N N . GLY C 1 51 ? 30.227 52.235 10.701 1.00 16.13 50 GLY C N 1
ATOM 2213 C CA . GLY C 1 51 ? 30.299 51.297 9.591 1.00 16.70 50 GLY C CA 1
ATOM 2214 C C . GLY C 1 51 ? 31.214 50.120 9.939 1.00 16.93 50 GLY C C 1
ATOM 2215 O O . GLY C 1 51 ? 31.858 49.547 9.058 1.00 17.93 50 GLY C O 1
ATOM 2216 N 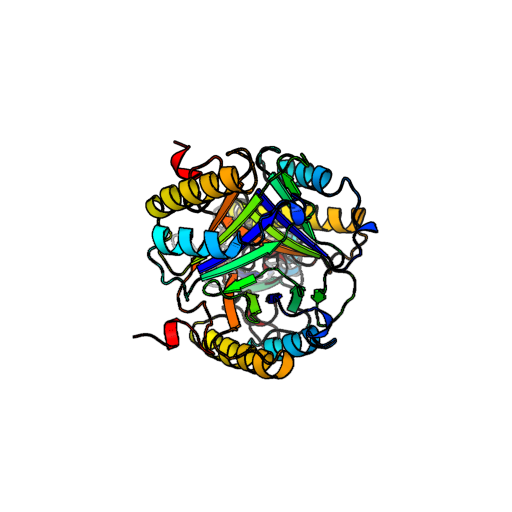N . ALA C 1 52 ? 31.267 49.805 11.231 1.00 16.77 51 ALA C N 1
ATOM 2217 C CA . ALA C 1 52 ? 32.077 48.719 11.820 1.00 16.83 51 ALA C CA 1
ATOM 2218 C C . ALA C 1 52 ? 33.566 49.060 11.801 1.00 17.27 51 ALA C C 1
ATOM 2219 O O . ALA C 1 52 ? 34.395 48.241 12.220 1.00 18.38 51 ALA C O 1
ATOM 2221 N N . SER C 1 53 ? 33.899 50.271 11.348 1.00 15.88 52 SER C N 1
ATOM 2222 C CA . SER C 1 53 ? 35.302 50.708 11.318 1.00 15.54 52 SER C CA 1
ATOM 2223 C C . SER C 1 53 ? 35.730 51.482 12.571 1.00 15.96 52 SER C C 1
ATOM 2224 O O . SER C 1 53 ? 34.991 52.346 13.054 1.00 15.19 52 SER C O 1
ATOM 2227 N N . ARG C 1 54 ? 36.938 51.186 13.075 1.00 15.58 53 ARG C N 1
ATOM 2228 C CA . ARG C 1 54 ? 37.510 51.937 14.197 1.00 15.90 53 ARG C CA 1
ATOM 2229 C C . ARG C 1 54 ? 38.292 53.186 13.773 1.00 16.10 53 ARG C C 1
ATOM 2230 O O . ARG C 1 54 ? 38.971 53.788 14.598 1.00 16.85 53 ARG C O 1
ATOM 2238 N N . ASN C 1 55 ? 38.171 53.596 12.510 1.00 16.14 54 ASN C N 1
ATOM 2239 C CA . ASN C 1 55 ? 38.793 54.859 12.062 1.00 16.40 54 ASN C CA 1
ATOM 2240 C C . ASN C 1 55 ? 38.343 56.010 12.965 1.00 16.93 54 ASN C C 1
ATOM 2241 O O . ASN C 1 55 ? 37.230 55.958 13.487 1.00 16.32 54 ASN C O 1
ATOM 2246 N N . PRO C 1 56 ? 39.190 57.040 13.152 1.00 16.60 55 PRO C N 1
ATOM 2247 C CA . PRO C 1 56 ? 38.813 58.179 13.987 1.00 16.34 55 PRO C CA 1
ATOM 2248 C C . PRO C 1 56 ? 37.418 58.743 13.669 1.00 15.96 55 PRO C C 1
ATOM 2249 O O . PRO C 1 56 ? 37.077 58.962 12.512 1.00 16.22 55 PRO C O 1
ATOM 2253 N N . VAL C 1 57 ? 36.646 58.986 14.719 1.00 16.11 56 VAL C N 1
ATOM 2254 C CA . VAL C 1 57 ? 35.268 59.459 14.561 1.00 15.98 56 VAL C CA 1
ATOM 2255 C C . VAL C 1 57 ? 34.878 60.214 15.829 1.00 15.84 56 VAL C C 1
ATOM 2256 O O . VAL C 1 57 ? 35.443 59.981 16.898 1.00 16.29 56 VAL C O 1
ATOM 2260 N N . ALA C 1 58 ? 33.914 61.130 15.711 1.00 15.60 57 ALA C N 1
ATOM 2261 C CA . ALA C 1 58 ? 33.348 61.780 16.881 1.00 15.39 57 ALA C CA 1
ATOM 2262 C C . ALA C 1 58 ? 31.849 61.598 16.807 1.00 15.31 57 ALA C C 1
ATOM 2263 O O . ALA C 1 58 ? 31.256 61.749 15.733 1.00 15.98 57 ALA C O 1
ATOM 2265 N N . VAL C 1 59 ? 31.275 61.248 17.946 1.00 15.61 58 VAL C N 1
ATOM 2266 C CA . VAL C 1 59 ? 29.819 61.106 18.090 1.00 15.00 58 VAL C CA 1
ATOM 2267 C C . VAL C 1 59 ? 29.391 62.104 19.149 1.00 15.06 58 VAL C C 1
ATOM 2268 O O . VAL C 1 59 ? 29.828 62.044 20.299 1.00 14.76 58 VAL C O 1
ATOM 2272 N N . ILE C 1 60 ? 28.519 63.029 18.755 1.00 14.05 59 ILE C N 1
ATOM 2273 C CA . ILE C 1 60 ? 28.238 64.195 19.585 1.00 14.67 59 ILE C CA 1
ATOM 2274 C C . ILE C 1 60 ? 26.734 64.289 19.846 1.00 14.23 59 ILE C C 1
ATOM 2275 O O . ILE C 1 60 ? 25.930 63.996 18.958 1.00 15.04 59 ILE C O 1
ATOM 2280 N N . LYS C 1 61 ? 26.387 64.699 21.060 1.00 15.00 60 LYS C N 1
ATOM 2281 C CA . LYS C 1 61 ? 24.997 64.967 21.436 1.00 15.33 60 LYS C CA 1
ATOM 2282 C C . LYS C 1 61 ? 24.888 66.437 21.833 1.00 15.42 60 LYS C C 1
ATOM 2283 O O . LYS C 1 61 ? 25.725 66.940 22.579 1.00 15.25 60 LYS C O 1
ATOM 2289 N N . VAL C 1 62 ? 23.841 67.125 21.371 1.00 14.53 61 VAL C N 1
ATOM 2290 C CA . VAL C 1 62 ? 23.601 68.508 21.772 1.00 15.82 61 VAL C CA 1
ATOM 2291 C C . VAL C 1 62 ? 22.161 68.619 22.266 1.00 15.70 61 VAL C C 1
ATOM 2292 O O . VAL C 1 62 ? 21.242 68.384 21.488 1.00 16.59 61 VAL C O 1
ATOM 2296 N N . GLU C 1 63 ? 21.986 68.946 23.542 1.00 16.46 62 GLU C N 1
ATOM 2297 C CA . GLU C 1 63 ? 20.646 69.198 24.117 1.00 17.11 62 GLU C CA 1
ATOM 2298 C C . GLU C 1 63 ? 20.488 70.682 24.350 1.00 16.66 62 GLU C C 1
ATOM 2299 O O . GLU C 1 63 ? 21.431 71.320 24.773 1.00 17.09 62 GLU C O 1
ATOM 2305 N N . SER C 1 64 ? 19.292 71.226 24.135 1.00 16.37 63 SER C N 1
ATOM 2306 C CA . SER C 1 64 ? 19.070 72.655 24.391 1.00 16.37 63 SER C CA 1
ATOM 2307 C C . SER C 1 64 ? 17.580 72.916 24.486 1.00 16.61 63 SER C C 1
ATOM 2308 O O . SER C 1 64 ? 16.814 72.254 23.790 1.00 15.74 63 SER C O 1
ATOM 2311 N N . ILE C 1 65 ? 17.168 73.871 25.325 1.00 16.31 64 ILE C N 1
ATOM 2312 C CA . ILE C 1 65 ? 15.793 74.377 25.237 1.00 17.20 64 ILE C CA 1
ATOM 2313 C C . ILE C 1 65 ? 15.749 75.397 24.085 1.00 17.39 64 ILE C C 1
ATOM 2314 O O . ILE C 1 65 ? 16.309 76.499 24.187 1.00 17.41 64 ILE C O 1
ATOM 2319 N N . GLY C 1 66 ? 15.115 75.020 22.981 1.00 17.76 65 GLY C N 1
ATOM 2320 C CA . GLY C 1 66 ? 15.118 75.859 21.779 1.00 17.39 65 GLY C CA 1
ATOM 2321 C C . GLY C 1 66 ? 16.477 75.969 21.099 1.00 17.57 65 GLY C C 1
ATOM 2322 O O . GLY C 1 66 ? 17.425 75.274 21.457 1.00 17.01 65 GLY C O 1
ATOM 2323 N N . ALA C 1 67 ? 16.562 76.870 20.125 1.00 17.42 66 ALA C N 1
ATOM 2324 C CA . ALA C 1 67 ? 17.761 77.137 19.328 1.00 17.54 66 ALA C CA 1
ATOM 2325 C C . ALA C 1 67 ? 18.170 75.967 18.419 1.00 17.44 66 ALA C C 1
ATOM 2326 O O . ALA C 1 67 ? 19.299 75.930 17.899 1.00 17.84 66 ALA C O 1
ATOM 2328 N N . LEU C 1 68 ? 17.228 75.053 18.191 1.00 16.57 67 LEU C N 1
ATOM 2329 C CA . LEU C 1 68 ? 17.492 73.829 17.439 1.00 16.90 67 LEU C CA 1
ATOM 2330 C C . LEU C 1 68 ? 16.483 73.626 16.307 1.00 17.47 67 LEU C C 1
ATOM 2331 O O . LEU C 1 68 ? 16.040 72.502 16.038 1.00 17.90 67 LEU C O 1
ATOM 2336 N N . SER C 1 69 ? 16.145 74.718 15.620 1.00 17.73 68 SER C N 1
ATOM 2337 C CA . SER C 1 69 ? 15.310 74.571 14.412 1.00 18.53 68 SER C CA 1
ATOM 2338 C C . SER C 1 69 ? 16.097 73.877 13.322 1.00 18.61 68 SER C C 1
ATOM 2339 O O . SER C 1 69 ? 17.330 73.820 13.394 1.00 18.65 68 SER C O 1
ATOM 2342 N N . ALA C 1 70 ? 15.392 73.386 12.305 1.00 18.61 69 ALA C N 1
ATOM 2343 C CA . ALA C 1 70 ? 16.029 72.765 11.128 1.00 18.20 69 ALA C CA 1
ATOM 2344 C C . ALA C 1 70 ? 17.104 73.668 10.517 1.00 18.58 69 ALA C C 1
ATOM 2345 O O . ALA C 1 70 ? 18.186 73.198 10.179 1.00 19.22 69 ALA C O 1
ATOM 2347 N N . ASP C 1 71 ? 16.799 74.961 10.364 1.00 18.85 70 ASP C N 1
ATOM 2348 C CA . ASP C 1 71 ? 17.754 75.926 9.839 1.00 19.99 70 ASP C CA 1
ATOM 2349 C C . ASP C 1 71 ? 18.925 76.121 10.796 1.00 18.83 70 ASP C C 1
ATOM 2350 O O . ASP C 1 71 ? 20.078 76.180 10.357 1.00 19.09 70 ASP C O 1
ATOM 2355 N N . ASP C 1 72 ? 18.627 76.245 12.096 1.00 17.91 71 ASP C N 1
ATOM 2356 C CA . ASP C 1 72 ? 19.660 76.427 13.115 1.00 17.87 71 ASP C CA 1
ATOM 2357 C C . ASP C 1 72 ? 20.647 75.263 13.043 1.00 17.15 71 ASP C C 1
ATOM 2358 O O . ASP C 1 72 ? 21.851 75.453 13.148 1.00 17.28 71 ASP C O 1
ATOM 2363 N N . ASN C 1 73 ? 20.112 74.067 12.867 1.00 17.12 72 ASN C N 1
ATOM 2364 C CA . ASN C 1 73 ? 20.952 72.863 12.975 1.00 16.64 72 ASN C CA 1
ATOM 2365 C C . ASN C 1 73 ? 21.883 72.662 11.798 1.00 17.20 72 ASN C C 1
ATOM 2366 O O . ASN C 1 73 ? 22.928 72.024 11.944 1.00 17.20 72 ASN C O 1
ATOM 2371 N N . ILE C 1 74 ? 21.523 73.209 10.643 1.00 16.75 73 ILE C N 1
ATOM 2372 C CA . ILE C 1 74 ? 22.442 73.241 9.509 1.00 17.41 73 ILE C CA 1
ATOM 2373 C C . ILE C 1 74 ? 23.662 74.066 9.936 1.00 17.65 73 ILE C C 1
ATOM 2374 O O . ILE C 1 74 ? 24.797 73.633 9.759 1.00 17.85 73 ILE C O 1
ATOM 2379 N N . ARG C 1 75 ? 23.420 75.235 10.534 1.00 17.69 74 ARG C N 1
ATOM 2380 C CA . ARG C 1 75 ? 24.509 76.095 10.978 1.00 18.14 74 ARG C CA 1
ATOM 2381 C C . ARG C 1 75 ? 25.341 75.424 12.078 1.00 17.48 74 ARG C C 1
ATOM 2382 O O . ARG C 1 75 ? 26.566 75.385 11.984 1.00 17.31 74 ARG C O 1
ATOM 2390 N N . HIS C 1 76 ? 24.694 74.883 13.116 1.00 17.21 75 HIS C N 1
ATOM 2391 C CA . HIS C 1 76 ? 25.463 74.270 14.202 1.00 16.77 75 HIS C CA 1
ATOM 2392 C C . HIS C 1 76 ? 26.309 73.140 13.628 1.00 16.44 75 HIS C C 1
ATOM 2393 O O . HIS C 1 76 ? 27.472 72.983 14.007 1.00 17.31 75 HIS C O 1
ATOM 2400 N N . THR C 1 77 ? 25.721 72.353 12.723 1.00 15.98 76 THR C N 1
ATOM 2401 C CA . THR C 1 77 ? 26.453 71.213 12.137 1.00 16.63 76 THR C CA 1
ATOM 2402 C C . THR C 1 77 ? 27.673 71.661 11.340 1.00 17.70 76 THR C C 1
ATOM 2403 O O . THR C 1 77 ? 28.764 71.087 11.485 1.00 17.88 76 THR C O 1
ATOM 2407 N N . GLN C 1 78 ? 27.483 72.669 10.500 1.00 17.63 77 GLN C N 1
ATOM 2408 C CA . GLN C 1 78 ? 28.595 73.233 9.744 1.00 19.22 77 GLN C CA 1
ATOM 2409 C C . GLN C 1 78 ? 29.720 73.665 10.683 1.00 18.43 77 GLN C C 1
ATOM 2410 O O . GLN C 1 78 ? 30.888 73.312 10.457 1.00 18.91 77 GLN C O 1
ATOM 2416 N N . LYS C 1 79 ? 29.366 74.411 11.730 1.00 18.21 78 LYS C N 1
ATOM 2417 C CA . LYS C 1 79 ? 30.350 74.969 12.660 1.00 18.45 78 LYS C CA 1
ATOM 2418 C C . LYS C 1 79 ? 31.047 73.914 13.527 1.00 18.05 78 LYS C C 1
ATOM 2419 O O . LYS C 1 79 ? 32.267 73.933 13.694 1.00 18.56 78 LYS C O 1
ATOM 2425 N N . ILE C 1 80 ? 30.267 73.004 14.086 1.00 16.82 79 ILE C N 1
ATOM 2426 C CA . ILE C 1 80 ? 30.832 71.946 14.935 1.00 17.01 79 ILE C CA 1
ATOM 2427 C C . ILE C 1 80 ? 31.721 71.031 14.101 1.00 16.85 79 ILE C C 1
ATOM 2428 O O . ILE C 1 80 ? 32.782 70.620 14.556 1.00 17.89 79 ILE C O 1
ATOM 2433 N N . THR C 1 81 ? 31.281 70.702 12.896 1.00 17.07 80 THR C N 1
ATOM 2434 C CA . THR C 1 81 ? 32.056 69.824 12.017 1.00 17.98 80 THR C CA 1
ATOM 2435 C C . THR C 1 81 ? 33.383 70.482 11.632 1.00 18.85 80 THR C C 1
ATOM 2436 O O . THR C 1 81 ? 34.428 69.846 11.722 1.00 19.13 80 THR C O 1
ATOM 2440 N N . GLN C 1 82 ? 33.345 71.761 11.263 1.00 19.31 81 GLN C N 1
ATOM 2441 C CA . GLN C 1 82 ? 34.589 72.469 10.924 1.00 20.12 81 GLN C CA 1
ATOM 2442 C C . GLN C 1 82 ? 35.528 72.540 12.134 1.00 19.74 81 GLN C C 1
ATOM 2443 O O . GLN C 1 82 ? 36.749 72.371 12.001 1.00 19.94 81 GLN C O 1
ATOM 2449 N N . PHE C 1 83 ? 34.947 72.750 13.313 1.00 19.40 82 PHE C N 1
ATOM 2450 C CA . PHE C 1 83 ? 35.697 72.801 14.566 1.00 19.82 82 PHE C CA 1
ATOM 2451 C C . PHE C 1 83 ? 36.386 71.469 14.839 1.00 20.25 82 PHE C C 1
ATOM 2452 O O . PHE C 1 83 ? 37.550 71.443 15.221 1.00 20.37 82 PHE C O 1
ATOM 2460 N N . CYS C 1 84 ? 35.674 70.367 14.604 1.00 20.07 83 CYS C N 1
ATOM 2461 C CA . CYS C 1 84 ? 36.253 69.026 14.773 1.00 19.91 83 CYS C CA 1
ATOM 2462 C C . CYS C 1 84 ? 37.333 68.716 13.732 1.00 20.30 83 CYS C C 1
ATOM 2463 O O . CYS C 1 84 ? 38.314 68.037 14.049 1.00 20.45 83 CYS C O 1
ATOM 2466 N N . GLN C 1 85 ? 37.165 69.214 12.510 1.00 20.59 84 GLN C N 1
ATOM 2467 C CA . GLN C 1 85 ? 38.193 69.037 11.468 1.00 22.51 84 GLN C CA 1
ATOM 2468 C C . GLN C 1 85 ? 39.462 69.794 11.864 1.00 23.35 84 GLN C C 1
ATOM 2469 O O . GLN C 1 85 ? 40.573 69.266 11.730 1.00 23.90 84 GLN C O 1
ATOM 2475 N N . ASP C 1 86 ? 39.290 71.010 12.378 1.00 23.63 85 ASP C N 1
ATOM 2476 C CA . ASP C 1 86 ? 40.428 71.860 12.743 1.00 24.59 85 ASP C CA 1
ATOM 2477 C C . ASP C 1 86 ? 41.185 71.361 13.975 1.00 24.91 85 ASP C C 1
ATOM 2478 O O . ASP C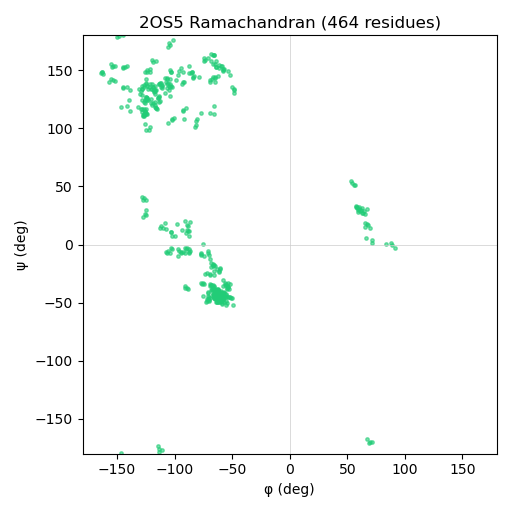 1 86 ? 42.423 71.364 13.987 1.00 25.62 85 ASP C O 1
ATOM 2483 N N . THR C 1 87 ? 40.450 70.965 15.015 1.00 24.25 86 THR C N 1
ATOM 2484 C CA . THR C 1 87 ? 41.065 70.594 16.300 1.00 24.13 86 THR C CA 1
ATOM 2485 C C . THR C 1 87 ? 41.452 69.120 16.387 1.00 24.14 86 THR C C 1
ATOM 2486 O O . THR C 1 87 ? 42.504 68.781 16.950 1.00 24.37 86 THR C O 1
ATOM 2490 N N . LEU C 1 88 ? 40.615 68.246 15.832 1.00 23.04 87 LEU C N 1
ATOM 2491 C CA . LEU C 1 88 ? 40.805 66.799 15.968 1.00 22.46 87 LEU C CA 1
ATOM 2492 C C . LEU C 1 88 ? 41.295 66.120 14.699 1.00 22.32 87 LEU C C 1
ATOM 2493 O O . LEU C 1 88 ? 41.599 64.911 14.703 1.00 21.86 87 LEU C O 1
ATOM 2498 N N . LYS C 1 89 ? 41.346 66.891 13.612 1.00 22.19 88 LYS C N 1
ATOM 2499 C CA . LYS C 1 89 ? 41.780 66.410 12.302 1.00 22.73 88 LYS C CA 1
ATOM 2500 C C . LYS C 1 89 ? 40.883 65.322 11.726 1.00 22.62 88 LYS C C 1
ATOM 2501 O O . LYS C 1 89 ? 41.324 64.484 10.940 1.00 22.57 88 LYS C O 1
ATOM 2507 N N . LEU C 1 90 ? 39.614 65.333 12.124 1.00 21.89 89 LEU C N 1
ATOM 2508 C CA . LEU C 1 90 ? 38.649 64.368 11.583 1.00 21.66 89 LEU C CA 1
ATOM 2509 C C . LEU C 1 90 ? 38.163 64.762 10.197 1.00 22.27 89 LEU C C 1
ATOM 2510 O O . LEU C 1 90 ? 37.995 65.947 9.916 1.00 22.81 89 LEU C O 1
ATOM 2515 N N . PRO C 1 91 ? 37.934 63.765 9.319 1.00 22.47 90 PRO C N 1
ATOM 2516 C CA . PRO C 1 91 ? 37.249 64.029 8.064 1.00 23.06 90 PRO C CA 1
ATOM 2517 C C . PRO C 1 91 ? 35.839 64.546 8.328 1.00 23.32 90 PRO C C 1
ATOM 2518 O O . PRO C 1 91 ? 35.231 64.225 9.350 1.00 22.62 90 PRO C O 1
ATOM 2522 N N . LYS C 1 92 ? 35.334 65.337 7.394 1.00 24.44 91 LYS C N 1
ATOM 2523 C CA . LYS C 1 92 ? 33.989 65.867 7.469 1.00 24.93 91 LYS C CA 1
ATOM 2524 C C . LYS C 1 92 ? 32.926 64.778 7.695 1.00 23.78 91 LYS C C 1
ATOM 2525 O O . LYS C 1 92 ? 31.963 64.981 8.438 1.00 24.20 91 LYS C O 1
ATOM 2531 N N . ASP C 1 93 ? 33.111 63.618 7.067 1.00 22.32 92 ASP C N 1
ATOM 2532 C CA . ASP C 1 93 ? 32.167 62.511 7.188 1.00 21.30 92 ASP C CA 1
ATOM 2533 C C . ASP C 1 93 ? 32.407 61.567 8.390 1.00 20.02 92 ASP C C 1
ATOM 2534 O O . ASP C 1 93 ? 31.924 60.430 8.390 1.00 18.95 92 ASP C O 1
ATOM 2539 N N . LYS C 1 94 ? 33.158 62.040 9.388 1.00 18.91 93 LYS C N 1
ATOM 2540 C CA . LYS C 1 94 ? 33.396 61.285 10.624 1.00 18.06 93 LYS C CA 1
ATOM 2541 C C . LYS C 1 94 ? 32.994 62.112 11.837 1.00 17.48 93 LYS C C 1
ATOM 2542 O O . LYS C 1 94 ? 33.536 61.952 12.930 1.00 17.08 93 LYS C O 1
ATOM 2548 N N . VAL C 1 95 ? 32.009 62.995 11.642 1.00 16.67 94 VAL C N 1
ATOM 2549 C CA . VAL C 1 95 ? 31.464 63.779 12.744 1.00 16.21 94 VAL C CA 1
ATOM 2550 C C . VAL C 1 95 ? 29.949 63.578 12.717 1.00 16.26 94 VAL C C 1
ATOM 2551 O O . VAL C 1 95 ? 29.291 64.000 11.772 1.00 16.27 94 VAL C O 1
ATOM 2555 N N . ILE C 1 96 ? 29.441 62.891 13.737 1.00 15.71 95 ILE C N 1
ATOM 2556 C CA . ILE C 1 96 ? 28.027 62.531 13.815 1.00 15.98 95 ILE C CA 1
ATOM 2557 C C . ILE C 1 96 ? 27.417 63.284 14.988 1.00 15.61 95 ILE C C 1
ATOM 2558 O O . ILE C 1 96 ? 27.927 63.219 16.113 1.00 15.50 95 ILE C O 1
ATOM 2563 N N . ILE C 1 97 ? 26.321 64.012 14.735 1.00 15.33 96 ILE C N 1
ATOM 2564 C CA . ILE C 1 97 ? 25.694 64.824 15.774 1.00 15.44 96 ILE C CA 1
ATOM 2565 C C . ILE C 1 97 ? 24.192 64.527 15.893 1.00 14.78 96 ILE C C 1
ATOM 2566 O O . ILE C 1 97 ? 23.510 64.381 14.872 1.00 14.57 96 ILE C O 1
ATOM 2571 N N . THR C 1 98 ? 23.712 64.403 17.126 1.00 14.47 97 THR C N 1
ATOM 2572 C CA . THR C 1 98 ? 22.261 64.309 17.402 1.00 14.55 97 THR C CA 1
ATOM 2573 C C . THR C 1 98 ? 21.833 65.481 18.256 1.00 15.11 97 THR C C 1
ATOM 2574 O O . THR C 1 98 ? 22.465 65.767 19.269 1.00 15.34 97 THR C O 1
ATOM 2578 N N . TYR C 1 99 ? 20.739 66.132 17.846 1.00 14.85 98 TYR C N 1
ATOM 2579 C CA . TYR C 1 99 ? 20.210 67.297 18.552 1.00 14.64 98 TYR C CA 1
ATOM 2580 C C . TYR C 1 99 ? 18.951 66.899 19.297 1.00 15.14 98 TYR C C 1
ATOM 2581 O O . TYR C 1 99 ? 18.122 66.158 18.760 1.00 15.74 98 TYR C O 1
ATOM 2590 N N . PHE C 1 100 ? 18.819 67.395 20.519 1.00 14.73 99 PHE C N 1
ATOM 2591 C CA . PHE C 1 100 ? 17.647 67.104 21.348 1.00 15.74 99 PHE C CA 1
ATOM 2592 C C . PHE C 1 100 ? 17.047 68.426 21.811 1.00 15.69 99 PHE C C 1
ATOM 2593 O O . PHE C 1 100 ? 17.663 69.118 22.614 1.00 15.70 99 PHE C O 1
ATOM 2601 N N . ASP C 1 101 ? 15.848 68.753 21.320 1.00 16.34 100 ASP C N 1
ATOM 2602 C CA . ASP C 1 101 ? 15.173 70.007 21.676 1.00 17.73 100 ASP C CA 1
ATOM 2603 C C . ASP C 1 101 ? 14.316 69.740 22.920 1.00 17.38 100 ASP C C 1
ATOM 2604 O O . ASP C 1 101 ? 13.396 68.909 22.885 1.00 19.19 100 ASP C O 1
ATOM 2609 N N . LEU C 1 102 ? 14.636 70.418 24.021 1.00 17.39 101 LEU C N 1
ATOM 2610 C CA . LEU C 1 102 ? 14.064 70.117 25.326 1.00 17.08 101 LEU C CA 1
ATOM 2611 C C . LEU C 1 102 ? 12.984 71.104 25.742 1.00 16.99 101 LEU C C 1
ATOM 2612 O O . LEU C 1 102 ? 13.037 72.286 25.381 1.00 17.71 101 LEU C O 1
ATOM 2617 N N . GLN C 1 103 ? 12.019 70.607 26.506 1.00 16.75 102 GLN C N 1
ATOM 2618 C CA . GLN C 1 103 ? 11.050 71.466 27.187 1.00 17.97 102 GLN C CA 1
ATOM 2619 C C . GLN C 1 103 ? 11.616 71.940 28.522 1.00 17.47 102 GLN C C 1
ATOM 2620 O O . GLN C 1 103 ? 12.364 71.206 29.182 1.00 17.59 102 GLN C O 1
ATOM 2626 N N . PRO C 1 104 ? 11.250 73.168 28.971 1.00 17.70 103 PRO C N 1
ATOM 2627 C CA . PRO C 1 104 ? 11.792 73.646 30.251 1.00 17.46 103 PRO C CA 1
ATOM 2628 C C . PRO C 1 104 ? 11.315 72.865 31.480 1.00 16.86 103 PRO C C 1
ATOM 2629 O O . PRO C 1 104 ? 11.947 72.936 32.522 1.00 17.17 103 PRO C O 1
ATOM 2633 N N . ILE C 1 105 ? 10.228 72.109 31.354 1.00 16.75 104 ILE C N 1
ATOM 2634 C CA . ILE C 1 105 ? 9.774 71.247 32.453 1.00 17.47 104 ILE C CA 1
ATOM 2635 C C . ILE C 1 105 ? 10.624 69.983 32.570 1.00 17.13 104 ILE C C 1
ATOM 2636 O O . ILE C 1 105 ? 10.484 69.235 33.535 1.00 17.79 104 ILE C O 1
ATOM 2641 N N . HIS C 1 106 ? 11.500 69.766 31.584 1.00 16.99 105 HIS C N 1
ATOM 2642 C CA . HIS C 1 106 ? 12.341 68.575 31.536 1.00 16.94 105 HIS C CA 1
ATOM 2643 C C . HIS C 1 106 ? 13.811 68.883 31.796 1.00 16.99 105 HIS C C 1
ATOM 2644 O O . HIS C 1 106 ? 14.673 68.056 31.505 1.00 17.04 105 HIS C O 1
ATOM 2651 N N . VAL C 1 107 ? 14.102 70.081 32.303 1.00 16.75 106 VAL C N 1
ATOM 2652 C CA . VAL C 1 107 ? 15.473 70.429 32.680 1.00 16.74 106 VAL C CA 1
ATOM 2653 C C . VAL C 1 107 ? 15.513 70.870 34.128 1.00 16.98 106 VAL C C 1
ATOM 2654 O O . VAL C 1 107 ? 14.749 71.742 34.541 1.00 17.31 106 VAL C O 1
ATOM 2658 N N . GLY C 1 108 ? 16.394 70.248 34.907 1.00 16.82 107 GLY C N 1
ATOM 2659 C CA . GLY C 1 108 ? 16.603 70.651 36.290 1.00 17.55 107 GLY C CA 1
ATOM 2660 C C . GLY C 1 108 ? 17.904 71.422 36.392 1.00 18.29 107 GLY C C 1
ATOM 2661 O O . GLY C 1 108 ? 18.943 70.973 35.921 1.00 18.15 107 GLY C O 1
ATOM 2662 N N . PHE C 1 109 ? 17.843 72.607 36.979 1.00 18.45 108 PHE C N 1
ATOM 2663 C CA . PHE C 1 109 ? 19.044 73.404 37.206 1.00 19.42 108 PHE C CA 1
ATOM 2664 C C . PHE C 1 109 ? 18.847 74.295 38.428 1.00 20.02 108 PHE C C 1
ATOM 2665 O O . PHE C 1 109 ? 17.760 74.832 38.643 1.00 19.80 108 PHE C O 1
ATOM 2673 N N . ASN C 1 110 ? 19.900 74.443 39.227 1.00 20.06 109 ASN C N 1
ATOM 2674 C CA . ASN C 1 110 ? 19.847 75.283 40.423 1.00 20.90 109 ASN C CA 1
ATOM 2675 C C . ASN C 1 110 ? 18.782 74.831 41.449 1.00 20.74 109 ASN C C 1
ATOM 2676 O O . ASN C 1 110 ? 18.213 75.648 42.183 1.00 21.69 109 ASN C O 1
ATOM 2681 N N . GLY C 1 111 ? 18.513 73.526 41.491 1.00 20.34 110 GLY C N 1
ATOM 2682 C CA . GLY C 1 111 ? 17.655 72.958 42.525 1.00 19.79 110 GLY C CA 1
ATOM 2683 C C . GLY C 1 111 ? 16.174 72.873 42.180 1.00 19.68 110 GLY C C 1
ATOM 2684 O O . GLY C 1 111 ? 15.375 72.379 42.977 1.00 20.09 110 GLY C O 1
ATOM 2685 N N . THR C 1 112 ? 15.803 73.374 41.004 1.00 19.08 111 THR C N 1
ATOM 2686 C CA . THR C 1 112 ? 14.417 73.247 40.524 1.00 19.15 111 THR C CA 1
ATOM 2687 C C . THR C 1 112 ? 14.370 73.158 38.998 1.00 18.75 111 THR C C 1
ATOM 2688 O O . THR C 1 112 ? 15.417 73.201 38.347 1.00 19.03 111 THR C O 1
ATOM 2692 N N . THR C 1 113 ? 13.178 73.025 38.408 1.00 18.36 112 THR C N 1
ATOM 2693 C CA . THR C 1 113 ? 13.129 72.981 36.939 1.00 17.93 112 THR C CA 1
ATOM 2694 C C . THR C 1 113 ? 13.368 74.365 36.350 1.00 18.00 112 THR C C 1
ATOM 2695 O O . THR C 1 113 ? 13.194 75.381 37.031 1.00 18.57 112 THR C O 1
ATOM 2699 N N . VAL C 1 114 ? 13.783 74.400 35.095 1.00 17.98 113 VAL C N 1
ATOM 2700 C CA . VAL C 1 114 ? 13.901 75.675 34.389 1.00 18.55 113 VAL C CA 1
ATOM 2701 C C . VAL C 1 114 ? 12.532 76.369 34.341 1.00 18.89 113 VAL C C 1
ATOM 2702 O O . VAL C 1 114 ? 12.435 77.589 34.555 1.00 19.39 113 VAL C O 1
ATOM 2706 N N . ALA C 1 115 ? 11.472 75.591 34.113 1.00 19.04 114 ALA C N 1
ATOM 2707 C CA . ALA C 1 115 ? 10.124 76.164 34.049 1.00 19.87 114 ALA C CA 1
ATOM 2708 C C . ALA C 1 115 ? 9.760 76.886 35.340 1.00 20.15 114 ALA C C 1
ATOM 2709 O O . ALA C 1 115 ? 9.200 77.982 35.287 1.00 20.72 114 ALA C O 1
ATOM 2711 N N . ALA C 1 116 ? 10.103 76.293 36.484 1.00 19.77 115 ALA C N 1
ATOM 2712 C CA . ALA C 1 116 ? 9.736 76.836 37.796 1.00 20.14 115 ALA C CA 1
ATOM 2713 C C . ALA C 1 116 ? 10.441 78.143 38.138 1.00 20.13 115 ALA C C 1
ATOM 2714 O O . ALA C 1 116 ? 10.015 78.846 39.044 1.00 21.23 115 ALA C O 1
ATOM 2716 N N . ALA C 1 117 ? 11.505 78.466 37.407 1.00 19.93 116 ALA C N 1
ATOM 2717 C CA . ALA C 1 117 ? 12.333 79.633 37.708 1.00 20.11 116 ALA C CA 1
ATOM 2718 C C . ALA C 1 117 ? 12.053 80.817 36.784 1.00 20.31 116 ALA C C 1
ATOM 2719 O O . ALA C 1 117 ? 12.639 81.893 36.946 1.00 20.25 116 ALA C O 1
ATOM 2721 N N . THR C 1 118 ? 11.184 80.612 35.799 1.00 20.05 117 THR C N 1
ATOM 2722 C CA . THR C 1 118 ? 10.973 81.644 34.789 1.00 21.08 117 THR C CA 1
ATOM 2723 C C . THR C 1 118 ? 9.562 82.249 34.850 1.00 20.41 117 THR C C 1
ATOM 2724 O O . THR C 1 118 ? 8.772 81.907 35.724 1.00 20.22 117 THR C O 1
ATOM 2728 N N . MET C 1 119 ? 9.258 83.135 33.907 1.00 20.85 118 MET C N 1
ATOM 2729 C CA . MET C 1 119 ? 7.933 83.757 33.827 1.00 21.59 118 MET C CA 1
ATOM 2730 C C . MET C 1 119 ? 6.838 82.754 33.476 1.00 21.87 118 MET C C 1
ATOM 2731 O O . MET C 1 119 ? 7.118 81.580 33.185 1.00 22.37 118 MET C O 1
ATOM 2737 N N . PRO D 1 2 ? 21.835 54.915 12.381 1.00 17.45 1 PRO D N 1
ATOM 2738 C CA . PRO D 1 2 ? 21.607 54.673 13.813 1.00 16.95 1 PRO D CA 1
ATOM 2739 C C . PRO D 1 2 ? 22.839 54.939 14.656 1.00 16.62 1 PRO D C 1
ATOM 2740 O O . PRO D 1 2 ? 23.974 54.809 14.167 1.00 17.22 1 PRO D O 1
ATOM 2744 N N . MET D 1 3 ? 22.604 55.354 15.894 1.00 15.84 2 MET D N 1
ATOM 2745 C CA . MET D 1 3 ? 23.678 55.689 16.822 1.00 15.99 2 MET D CA 1
ATOM 2746 C C . MET D 1 3 ? 23.398 54.936 18.109 1.00 16.07 2 MET D C 1
ATOM 2747 O O . MET D 1 3 ? 22.375 55.160 18.780 1.00 15.50 2 MET D O 1
ATOM 2752 N N . VAL D 1 4 ? 24.307 54.027 18.453 1.00 15.04 3 VAL D N 1
ATOM 2753 C CA . VAL D 1 4 ? 24.055 53.084 19.526 1.00 15.82 3 VAL D CA 1
ATOM 2754 C C . VAL D 1 4 ? 25.097 53.281 20.596 1.00 16.70 3 VAL D C 1
ATOM 2755 O O . VAL D 1 4 ? 26.260 53.487 20.255 1.00 16.92 3 VAL D O 1
ATOM 2759 N N . ARG D 1 5 ? 24.683 53.252 21.861 1.00 16.28 4 ARG D N 1
ATOM 2760 C CA . ARG D 1 5 ? 25.600 53.341 23.003 1.00 17.87 4 ARG D CA 1
ATOM 2761 C C . ARG D 1 5 ? 25.343 52.135 23.900 1.00 17.21 4 ARG D C 1
ATOM 2762 O O . ARG D 1 5 ? 24.222 51.926 24.348 1.00 16.72 4 ARG D O 1
ATOM 2770 N N . VAL D 1 6 ? 26.375 51.332 24.141 1.00 16.01 5 VAL D N 1
ATOM 2771 C CA . VAL D 1 6 ? 26.253 50.175 25.021 1.00 15.86 5 VAL D CA 1
ATOM 2772 C C . VAL D 1 6 ? 27.155 50.405 26.213 1.00 15.94 5 VAL D C 1
ATOM 2773 O O . VAL D 1 6 ? 28.364 50.540 26.036 1.00 16.88 5 VAL D O 1
ATOM 2777 N N . ALA D 1 7 ? 26.572 50.490 27.407 1.00 15.34 6 ALA D N 1
ATOM 2778 C CA . ALA D 1 7 ? 27.338 50.630 28.651 1.00 15.33 6 ALA D CA 1
ATOM 2779 C C . ALA D 1 7 ? 27.198 49.370 29.479 1.00 15.35 6 ALA D C 1
ATOM 2780 O O . ALA D 1 7 ? 26.099 48.829 29.621 1.00 15.03 6 ALA D O 1
ATOM 2782 N N . THR D 1 8 ? 28.309 48.891 30.033 1.00 15.16 7 THR D N 1
ATOM 2783 C CA . THR D 1 8 ? 28.240 47.728 30.903 1.00 15.40 7 THR D CA 1
ATOM 2784 C C . THR D 1 8 ? 29.218 47.851 32.067 1.00 15.28 7 THR D C 1
ATOM 2785 O O . THR D 1 8 ? 30.226 48.561 31.968 1.00 15.23 7 THR D O 1
ATOM 2789 N N . ASN D 1 9 ? 28.862 47.196 33.169 1.00 15.26 8 ASN D N 1
ATOM 2790 C CA . ASN D 1 9 ? 29.742 47.043 34.328 1.00 16.04 8 ASN D CA 1
ATOM 2791 C C . ASN D 1 9 ? 30.646 45.807 34.203 1.00 17.13 8 ASN D C 1
ATOM 2792 O O . ASN D 1 9 ? 31.517 45.586 35.042 1.00 18.15 8 ASN D O 1
ATOM 2797 N N . LEU D 1 10 ? 30.455 45.022 33.146 1.00 17.18 9 LEU D N 1
ATOM 2798 C CA . LEU D 1 10 ? 31.445 43.992 32.819 1.00 18.43 9 LEU D CA 1
ATOM 2799 C C . LEU D 1 10 ? 32.763 44.669 32.439 1.00 18.58 9 LEU D C 1
ATOM 2800 O O . LEU D 1 10 ? 32.769 45.731 31.820 1.00 18.12 9 LEU D O 1
ATOM 2805 N N . PRO D 1 11 ? 33.900 44.052 32.812 1.00 19.65 10 PRO D N 1
ATOM 2806 C CA . PRO D 1 11 ? 35.171 44.633 32.376 1.00 19.61 10 PRO D CA 1
ATOM 2807 C C . PRO D 1 11 ? 35.331 44.617 30.854 1.00 19.65 10 PRO D C 1
ATOM 2808 O O . PRO D 1 11 ? 34.755 43.762 30.163 1.00 19.87 10 PRO D O 1
ATOM 2812 N N . ASP D 1 12 ? 36.115 45.564 30.344 1.00 19.58 11 ASP D N 1
ATOM 2813 C CA . ASP D 1 12 ? 36.350 45.681 28.914 1.00 20.37 11 ASP D CA 1
ATOM 2814 C C . ASP D 1 12 ? 36.844 44.383 28.266 1.00 20.91 11 ASP D C 1
ATOM 2815 O O . ASP D 1 12 ? 36.485 44.068 27.137 1.00 20.58 11 ASP D O 1
ATOM 2820 N N . LYS D 1 13 ? 37.670 43.633 28.994 1.00 22.20 12 LYS D N 1
ATOM 2821 C CA . LYS D 1 13 ? 38.214 42.383 28.478 1.00 23.71 12 LYS D CA 1
ATOM 2822 C C . LYS D 1 13 ? 37.129 41.359 28.155 1.00 22.87 12 LYS D C 1
ATOM 2823 O O . LYS D 1 13 ? 37.362 40.458 27.348 1.00 23.65 12 LYS D O 1
ATOM 2829 N N . ASP D 1 14 ? 35.955 41.502 28.783 1.00 21.86 13 ASP D N 1
ATOM 2830 C CA . ASP D 1 14 ? 34.818 40.599 28.572 1.00 21.59 13 ASP D CA 1
ATOM 2831 C C . ASP D 1 14 ? 33.928 41.030 27.398 1.00 20.44 13 ASP D C 1
ATOM 2832 O O . ASP D 1 14 ? 33.015 40.315 27.031 1.00 19.89 13 ASP D O 1
ATOM 2837 N N . VAL D 1 15 ? 34.184 42.197 26.814 1.00 19.63 14 VAL D N 1
ATOM 2838 C CA . VAL D 1 15 ? 33.407 42.613 25.642 1.00 19.22 14 VAL D CA 1
ATOM 2839 C C . VAL D 1 15 ? 34.250 42.372 24.385 1.00 18.22 14 VAL D C 1
ATOM 2840 O O . VAL D 1 15 ? 35.223 43.101 24.150 1.00 18.98 14 VAL D O 1
ATOM 2844 N N . PRO D 1 16 ? 33.878 41.356 23.583 1.00 17.89 15 PRO D N 1
ATOM 2845 C CA . PRO D 1 16 ? 34.778 40.888 22.518 1.00 17.52 15 PRO D CA 1
ATOM 2846 C C . PRO D 1 16 ? 35.156 41.952 21.494 1.00 16.87 15 PRO D C 1
ATOM 2847 O O . PRO D 1 16 ? 34.416 42.913 21.257 1.00 15.90 15 PRO D O 1
ATOM 2851 N N . ALA D 1 17 ? 36.324 41.775 20.883 1.00 15.92 16 ALA D N 1
ATOM 2852 C CA . ALA D 1 17 ? 36.820 42.712 19.887 1.00 15.70 16 ALA D CA 1
ATOM 2853 C C . ALA D 1 17 ? 35.838 42.968 18.756 1.00 15.53 16 ALA D C 1
ATOM 2854 O O . ALA D 1 17 ? 35.808 44.068 18.209 1.00 16.22 16 ALA D O 1
ATOM 2856 N N . ASN D 1 18 ? 35.058 41.946 18.388 1.00 14.73 17 ASN D N 1
ATOM 2857 C CA . ASN D 1 18 ? 34.120 42.084 17.277 1.00 14.68 17 ASN D CA 1
ATOM 2858 C C . ASN D 1 18 ? 32.690 42.398 17.753 1.00 14.99 17 ASN D C 1
ATOM 2859 O O . ASN D 1 18 ? 31.743 42.252 16.985 1.00 15.44 17 ASN D O 1
ATOM 2864 N N . PHE D 1 19 ? 32.559 42.852 18.997 1.00 14.71 18 PHE D N 1
ATOM 2865 C CA . PHE D 1 19 ? 31.228 43.173 19.555 1.00 14.73 18 PHE D CA 1
ATOM 2866 C C . PHE D 1 19 ? 30.562 44.246 18.691 1.00 14.72 18 PHE D C 1
ATOM 2867 O O . PHE D 1 19 ? 29.423 44.070 18.244 1.00 15.27 18 PHE D O 1
ATOM 2875 N N . GLU D 1 20 ? 31.279 45.347 18.439 1.00 14.87 19 GLU D N 1
ATOM 2876 C CA . GLU D 1 20 ? 30.715 46.445 17.638 1.00 14.80 19 GLU D CA 1
ATOM 2877 C C . GLU D 1 20 ? 30.372 46.033 16.203 1.00 14.91 19 GLU D C 1
ATOM 2878 O O . GLU D 1 20 ? 29.297 46.373 15.686 1.00 15.46 19 GLU D O 1
ATOM 2884 N N . GLU D 1 21 ? 31.277 45.298 15.548 1.00 14.41 20 GLU D N 1
ATOM 2885 C CA . GLU D 1 21 ? 31.010 44.818 14.196 1.00 15.24 20 GLU D CA 1
ATOM 2886 C C . GLU D 1 21 ? 29.755 43.941 14.136 1.00 15.41 20 GLU D C 1
ATOM 2887 O O . GLU D 1 21 ? 28.900 44.127 13.265 1.00 15.88 20 GLU D O 1
ATOM 2893 N N . ARG D 1 22 ? 29.664 42.972 15.044 1.00 15.09 21 ARG D N 1
ATOM 2894 C CA . ARG D 1 22 ? 28.534 42.049 15.043 1.00 15.90 21 ARG D CA 1
ATOM 2895 C C . ARG D 1 22 ? 27.214 42.769 15.337 1.00 15.58 21 ARG D C 1
ATOM 2896 O O . ARG D 1 22 ? 26.207 42.493 14.668 1.00 16.02 21 ARG D O 1
ATOM 2904 N N . LEU D 1 23 ? 27.243 43.705 16.281 1.00 15.31 22 LEU D N 1
ATOM 2905 C CA . LEU D 1 23 ? 26.049 44.512 16.617 1.00 15.43 22 LEU D CA 1
ATOM 2906 C C . LEU D 1 23 ? 25.642 45.385 15.431 1.00 15.51 22 LEU D C 1
ATOM 2907 O O . LEU D 1 23 ? 24.456 45.538 15.145 1.00 15.32 22 LEU D O 1
ATOM 2912 N N . THR D 1 24 ? 26.629 45.935 14.734 1.00 15.53 23 THR D N 1
ATOM 2913 C CA . THR D 1 24 ? 26.395 46.703 13.504 1.00 15.72 23 THR D CA 1
ATOM 2914 C C . THR D 1 24 ? 25.648 45.879 12.467 1.00 16.46 23 THR D C 1
ATOM 2915 O O . THR D 1 24 ? 24.644 46.323 11.910 1.00 16.76 23 THR D O 1
ATOM 2919 N N . ASP D 1 25 ? 26.132 44.667 12.214 1.00 16.70 24 ASP D N 1
ATOM 2920 C CA . ASP D 1 25 ? 25.502 43.783 11.238 1.00 17.41 24 ASP D CA 1
ATOM 2921 C C . ASP D 1 25 ? 24.097 43.372 11.676 1.00 17.07 24 ASP D C 1
ATOM 2922 O O . ASP D 1 25 ? 23.187 43.306 10.845 1.00 17.77 24 ASP D O 1
ATOM 2927 N N . LEU D 1 26 ? 23.947 43.084 12.966 1.00 16.43 25 LEU D N 1
ATOM 2928 C CA . LEU D 1 26 ? 22.676 42.680 13.551 1.00 16.91 25 LEU D CA 1
ATOM 2929 C C . LEU D 1 26 ? 21.638 43.766 13.307 1.00 16.85 25 LEU D C 1
ATOM 2930 O O . LEU D 1 26 ? 20.517 43.478 12.887 1.00 17.19 25 LEU D O 1
ATOM 2935 N N . LEU D 1 27 ? 22.030 45.008 13.569 1.00 16.73 26 LEU D N 1
ATOM 2936 C CA . LEU D 1 27 ? 21.085 46.121 13.469 1.00 16.71 26 LEU D CA 1
ATOM 2937 C C . LEU D 1 27 ? 20.834 46.518 12.012 1.00 17.09 26 LEU D C 1
ATOM 2938 O O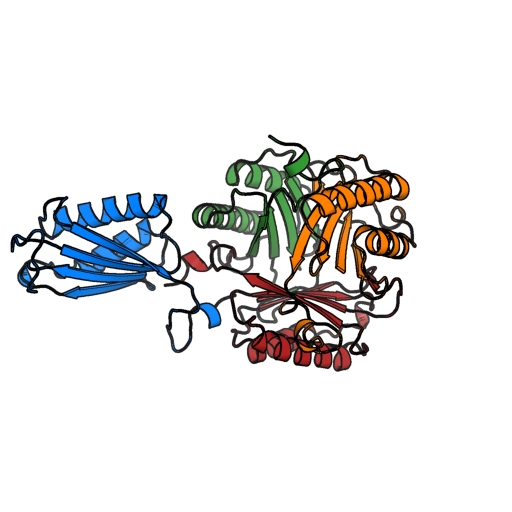 . LEU D 1 27 ? 19.724 46.924 11.652 1.00 16.41 26 LEU D O 1
ATOM 2943 N N . ALA D 1 28 ? 21.847 46.395 11.160 1.00 16.40 27 ALA D N 1
ATOM 2944 C CA . ALA D 1 28 ? 21.656 46.730 9.751 1.00 17.05 27 ALA D CA 1
ATOM 2945 C C . ALA D 1 28 ? 20.529 45.850 9.206 1.00 17.63 27 ALA D C 1
ATOM 2946 O O . ALA D 1 28 ? 19.635 46.311 8.498 1.00 17.94 27 ALA D O 1
ATOM 2948 N N . GLU D 1 29 ? 20.564 44.582 9.587 1.00 18.42 28 GLU D N 1
ATOM 2949 C CA . GLU D 1 29 ? 19.591 43.627 9.090 1.00 19.72 28 GLU D CA 1
ATOM 2950 C C . GLU D 1 29 ? 18.227 43.825 9.769 1.00 19.07 28 GLU D C 1
ATOM 2951 O O . GLU D 1 29 ? 17.194 43.859 9.089 1.00 19.71 28 GLU D O 1
ATOM 2957 N N . SER D 1 30 ? 18.219 44.008 11.086 1.00 17.65 29 SER D N 1
ATOM 2958 C CA . SER D 1 30 ? 16.948 44.142 11.821 1.00 17.33 29 SER D CA 1
ATOM 2959 C C . SER D 1 30 ? 16.222 45.443 11.487 1.00 17.47 29 SER D C 1
ATOM 2960 O O . SER D 1 30 ? 14.977 45.470 11.386 1.00 17.91 29 SER D O 1
ATOM 2963 N N . MET D 1 31 ? 16.996 46.513 11.334 1.00 16.92 30 MET D N 1
ATOM 2964 C CA . MET D 1 31 ? 16.441 47.853 11.116 1.00 17.76 30 MET D CA 1
ATOM 2965 C C . MET D 1 31 ? 16.286 48.246 9.651 1.00 18.50 30 MET D C 1
ATOM 2966 O O . MET D 1 31 ? 15.740 49.315 9.367 1.00 18.86 30 MET D O 1
ATOM 2971 N N . ASN D 1 32 ? 16.776 47.414 8.726 1.00 18.87 31 ASN D N 1
ATOM 2972 C CA . ASN D 1 32 ? 16.805 47.757 7.297 1.00 20.65 31 ASN D CA 1
ATOM 2973 C C . ASN D 1 32 ? 17.561 49.067 7.070 1.00 19.80 31 ASN D C 1
ATOM 2974 O O . ASN D 1 32 ? 17.053 49.998 6.448 1.00 20.28 31 ASN D O 1
ATOM 2979 N N . LYS D 1 33 ? 18.766 49.138 7.624 1.00 18.63 32 LYS D N 1
ATOM 2980 C CA . LYS D 1 33 ? 19.590 50.334 7.579 1.00 18.50 32 LYS D CA 1
ATOM 2981 C C . LYS D 1 33 ? 20.937 49.923 7.004 1.00 18.82 32 LYS D C 1
ATOM 2982 O O . LYS D 1 33 ? 21.356 48.791 7.221 1.00 19.70 32 LYS D O 1
ATOM 2988 N N . PRO D 1 34 ? 21.612 50.826 6.271 1.00 18.76 33 PRO D N 1
ATOM 2989 C CA . PRO D 1 34 ? 22.944 50.490 5.751 1.00 18.75 33 PRO D CA 1
ATOM 2990 C C . PRO D 1 34 ? 23.979 50.388 6.882 1.00 18.72 33 PRO D C 1
ATOM 2991 O O . PRO D 1 34 ? 23.964 51.190 7.806 1.00 18.60 33 PRO D O 1
ATOM 2995 N N . ARG D 1 35 ? 24.871 49.401 6.798 1.00 19.32 34 ARG D N 1
ATOM 2996 C CA . ARG D 1 35 ? 25.926 49.227 7.804 1.00 19.79 34 ARG D CA 1
ATOM 2997 C C . ARG D 1 35 ? 26.741 50.502 7.974 1.00 18.73 34 ARG D C 1
ATOM 2998 O O . ARG D 1 35 ? 27.098 50.875 9.099 1.00 18.16 34 ARG D O 1
ATOM 3006 N N . ASN D 1 36 ? 27.001 51.189 6.858 1.00 18.79 35 ASN D N 1
ATOM 3007 C CA . ASN D 1 36 ? 27.808 52.403 6.914 1.00 19.88 35 ASN D CA 1
ATOM 3008 C C . ASN D 1 36 ? 27.124 53.599 7.579 1.00 19.01 35 ASN D C 1
ATOM 3009 O O . ASN D 1 36 ? 27.740 54.633 7.742 1.00 20.10 35 ASN D O 1
ATOM 3014 N N . ARG D 1 37 ? 25.844 53.457 7.934 1.00 18.14 36 ARG D N 1
ATOM 3015 C CA . ARG D 1 37 ? 25.122 54.524 8.639 1.00 17.79 36 ARG D CA 1
ATOM 3016 C C . ARG D 1 37 ? 24.970 54.242 10.126 1.00 17.27 36 ARG D C 1
ATOM 3017 O O . ARG D 1 37 ? 24.226 54.938 10.828 1.00 17.62 36 ARG D O 1
ATOM 3025 N N . ILE D 1 38 ? 25.683 53.223 10.613 1.00 16.60 37 ILE D N 1
ATOM 3026 C CA . ILE D 1 38 ? 25.532 52.778 11.990 1.00 16.10 37 ILE D CA 1
ATOM 3027 C C . ILE D 1 38 ? 26.806 53.020 12.786 1.00 15.68 37 ILE D C 1
ATOM 3028 O O . ILE D 1 38 ? 27.887 52.591 12.382 1.00 15.85 37 ILE D O 1
ATOM 3033 N N . ALA D 1 39 ? 26.648 53.719 13.897 1.00 15.01 38 ALA D N 1
ATOM 3034 C CA . ALA D 1 39 ? 27.757 53.946 14.829 1.00 14.97 38 ALA D CA 1
ATOM 3035 C C . ALA D 1 39 ? 27.472 53.227 16.145 1.00 16.01 38 ALA D C 1
ATOM 3036 O O . ALA D 1 39 ? 26.341 53.262 16.656 1.00 15.21 38 ALA D O 1
ATOM 3038 N N . ILE D 1 40 ? 28.502 52.581 16.704 1.00 15.09 39 ILE D N 1
ATOM 3039 C CA . ILE D 1 40 ? 28.375 51.914 18.005 1.00 15.32 39 ILE D CA 1
ATOM 3040 C C . ILE D 1 40 ? 29.427 52.461 18.961 1.00 15.92 39 ILE D C 1
ATOM 3041 O O . ILE D 1 40 ? 30.626 52.459 18.629 1.00 16.48 39 ILE D O 1
ATOM 3046 N N . GLU D 1 41 ? 28.982 52.923 20.127 1.00 16.22 40 GLU D N 1
ATOM 3047 C CA . GLU D 1 41 ? 29.880 53.268 21.238 1.00 17.02 40 GLU D CA 1
ATOM 3048 C C . GLU D 1 41 ? 29.810 52.160 22.282 1.00 16.56 40 GLU D C 1
ATOM 3049 O O . GLU D 1 41 ? 28.708 51.719 22.639 1.00 16.25 40 GLU D O 1
ATOM 3055 N N . VAL D 1 42 ? 30.967 51.743 22.805 1.00 15.74 41 VAL D N 1
ATOM 3056 C CA . VAL D 1 42 ? 31.001 50.758 23.888 1.00 16.46 41 VAL D CA 1
ATOM 3057 C C . VAL D 1 42 ? 31.751 51.371 25.066 1.00 17.05 41 VAL D C 1
ATOM 3058 O O . VAL D 1 42 ? 32.884 51.850 24.910 1.00 17.25 41 VAL D O 1
ATOM 3062 N N . LEU D 1 43 ? 31.093 51.390 26.221 1.00 17.28 42 LEU D N 1
ATOM 3063 C CA . LEU D 1 43 ? 31.698 51.851 27.465 1.00 17.84 42 LEU D CA 1
ATOM 3064 C C . LEU D 1 43 ? 31.620 50.699 28.437 1.00 18.04 42 LEU D C 1
ATOM 3065 O O . LEU D 1 43 ? 30.564 50.437 29.025 1.00 18.08 42 LEU D O 1
ATOM 3070 N N . ALA D 1 44 ? 32.744 50.001 28.595 1.00 18.10 43 ALA D N 1
ATOM 3071 C CA . ALA D 1 44 ? 32.817 48.899 29.540 1.00 18.58 43 ALA D CA 1
ATOM 3072 C C . ALA D 1 44 ? 33.598 49.282 30.809 1.00 18.07 43 ALA D C 1
ATOM 3073 O O . ALA D 1 44 ? 34.166 50.378 30.894 1.00 18.78 43 ALA D O 1
ATOM 3075 N N . GLY D 1 45 ? 33.602 48.381 31.791 1.00 18.08 44 GLY D N 1
ATOM 3076 C CA . GLY D 1 45 ? 34.225 48.629 33.093 1.00 18.92 44 GLY D CA 1
ATOM 3077 C C . GLY D 1 45 ? 33.594 49.809 33.814 1.00 19.35 44 GLY D C 1
ATOM 3078 O O . GLY D 1 45 ? 34.257 50.490 34.608 1.00 20.16 44 GLY D O 1
ATOM 3079 N N . GLN D 1 46 ? 32.309 50.047 33.536 1.00 19.20 45 GLN D N 1
ATOM 3080 C CA . GLN D 1 46 ? 31.579 51.191 34.094 1.00 19.87 45 GLN D CA 1
ATOM 3081 C C . GLN D 1 46 ? 30.943 50.896 35.443 1.00 19.01 45 GLN D C 1
ATOM 3082 O O . GLN D 1 46 ? 30.621 49.747 35.758 1.00 20.17 45 GLN D O 1
ATOM 3088 N N . ARG D 1 47 ? 30.743 51.935 36.249 1.00 17.95 46 ARG D N 1
ATOM 3089 C CA . ARG D 1 47 ? 29.947 51.803 37.463 1.00 17.52 46 ARG D CA 1
ATOM 3090 C C . ARG D 1 47 ? 28.468 51.792 37.064 1.00 17.92 46 ARG D C 1
ATOM 3091 O O . ARG D 1 47 ? 27.969 52.792 36.556 1.00 18.56 46 ARG D O 1
ATOM 3099 N N . ILE D 1 48 ? 27.796 50.665 37.266 1.00 17.12 47 ILE D N 1
ATOM 3100 C CA . ILE D 1 48 ? 26.364 50.564 36.965 1.00 17.07 47 ILE D CA 1
ATOM 3101 C C . ILE D 1 48 ? 25.722 49.667 37.986 1.00 17.37 47 ILE D C 1
ATOM 3102 O O . ILE D 1 48 ? 26.252 48.596 38.321 1.00 17.42 47 ILE D O 1
ATOM 3107 N N . THR D 1 49 ? 24.571 50.111 38.489 1.00 18.19 48 THR D N 1
ATOM 3108 C CA . THR D 1 49 ? 23.757 49.267 39.312 1.00 19.49 48 THR D CA 1
ATOM 3109 C C . THR D 1 49 ? 22.383 49.146 38.647 1.00 18.67 48 THR D C 1
ATOM 3110 O O . THR D 1 49 ? 21.975 50.035 37.892 1.00 18.25 48 THR D O 1
ATOM 3114 N N . HIS D 1 50 ? 21.716 48.023 38.872 1.00 18.04 49 HIS D N 1
ATOM 3115 C CA . HIS D 1 50 ? 20.343 47.831 38.386 1.00 18.66 49 HIS D CA 1
ATOM 3116 C C . HIS D 1 50 ? 19.572 47.115 39.473 1.00 19.06 49 HIS D C 1
ATOM 3117 O O . HIS D 1 50 ? 19.998 46.062 39.947 1.00 18.83 49 HIS D O 1
ATOM 3124 N N . GLY D 1 51 ? 18.464 47.717 39.901 1.00 19.04 50 GLY D N 1
ATOM 3125 C CA . GLY D 1 51 ? 17.766 47.244 41.113 1.00 19.70 50 GLY D CA 1
ATOM 3126 C C . GLY D 1 51 ? 18.668 47.287 42.341 1.00 20.08 50 GLY D C 1
ATOM 3127 O O . GLY D 1 51 ? 18.520 46.470 43.261 1.00 20.86 50 GLY D O 1
ATOM 3128 N N . ALA D 1 52 ? 19.612 48.230 42.322 1.00 20.05 51 ALA D N 1
ATOM 3129 C CA . ALA D 1 52 ? 20.626 48.434 43.358 1.00 20.98 51 ALA D CA 1
ATOM 3130 C C . ALA D 1 52 ? 21.602 47.257 43.477 1.00 20.82 51 ALA D C 1
ATOM 3131 O O . ALA D 1 52 ? 22.325 47.157 44.461 1.00 22.25 51 ALA D O 1
ATOM 3133 N N . SER D 1 53 ? 21.615 46.393 42.470 1.00 20.24 52 SER D N 1
ATOM 3134 C CA . SER D 1 53 ? 22.565 45.271 42.400 1.00 20.30 52 SER D CA 1
ATOM 3135 C C . SER D 1 53 ? 23.747 45.604 41.486 1.00 20.01 52 SER D C 1
ATOM 3136 O O . SER D 1 53 ? 23.575 46.225 40.433 1.00 19.48 52 SER D O 1
ATOM 3139 N N . ARG D 1 54 ? 24.939 45.167 41.888 1.00 19.15 53 ARG D N 1
ATOM 3140 C CA . ARG D 1 54 ? 26.139 45.313 41.071 1.00 19.44 53 ARG D CA 1
ATOM 3141 C C . ARG D 1 54 ? 26.347 44.156 40.088 1.00 19.06 53 ARG D C 1
ATOM 3142 O O . ARG D 1 54 ? 27.388 44.084 39.419 1.00 18.94 53 ARG D O 1
ATOM 3150 N N . ASN D 1 55 ? 25.361 43.264 39.988 1.00 18.80 54 ASN D N 1
ATOM 3151 C CA . ASN D 1 55 ? 25.434 42.157 39.040 1.00 18.62 54 ASN D CA 1
ATOM 3152 C C . ASN D 1 55 ? 25.615 42.679 37.612 1.00 18.46 54 ASN D C 1
ATOM 3153 O O . ASN D 1 55 ? 25.177 43.802 37.296 1.00 17.82 54 ASN D O 1
ATOM 3158 N N . PRO D 1 56 ? 26.278 41.889 36.750 1.00 17.82 55 PRO D N 1
ATOM 3159 C CA . PRO D 1 56 ? 26.484 42.291 35.362 1.00 17.60 55 PRO D CA 1
ATOM 3160 C C . PRO D 1 56 ? 25.187 42.742 34.687 1.00 16.96 55 PRO D C 1
ATOM 3161 O O . PRO D 1 56 ? 24.147 42.095 34.837 1.00 16.53 55 PRO D O 1
ATOM 3165 N N . VAL D 1 57 ? 25.272 43.850 33.954 1.00 16.98 56 VAL D N 1
ATOM 3166 C CA . VAL D 1 57 ? 24.124 44.434 33.259 1.00 16.72 56 VAL D CA 1
ATOM 3167 C C . VAL D 1 57 ? 24.633 45.230 32.058 1.00 16.79 56 VAL D C 1
ATOM 3168 O O . VAL D 1 57 ? 25.779 45.684 32.053 1.00 16.15 56 VAL D O 1
ATOM 3172 N N . ALA D 1 58 ? 23.784 45.372 31.040 1.00 16.17 57 ALA D N 1
ATOM 3173 C CA . ALA D 1 58 ? 24.088 46.243 29.917 1.00 16.08 57 ALA D CA 1
ATOM 3174 C C . ALA D 1 58 ? 22.944 47.230 29.827 1.00 16.53 57 ALA D C 1
ATOM 3175 O O . ALA D 1 58 ? 21.772 46.836 29.912 1.00 15.89 57 ALA D O 1
ATOM 3177 N N . VAL D 1 59 ? 23.304 48.502 29.675 1.00 15.13 58 VAL D N 1
ATOM 3178 C CA . VAL D 1 59 ? 22.329 49.587 29.470 1.00 15.45 58 VAL D CA 1
ATOM 3179 C C . VAL D 1 59 ? 22.609 50.177 28.095 1.00 15.00 58 VAL D C 1
ATOM 3180 O O . VAL D 1 59 ? 23.717 50.652 27.820 1.00 15.28 58 VAL D O 1
ATOM 3184 N N . ILE D 1 60 ? 21.611 50.124 27.220 1.00 14.18 59 ILE D N 1
ATOM 3185 C CA . ILE D 1 60 ? 21.820 50.403 25.803 1.00 13.65 59 ILE D CA 1
ATOM 3186 C C . ILE D 1 60 ? 20.888 51.509 25.301 1.00 14.49 59 ILE D C 1
ATOM 3187 O O . ILE D 1 60 ? 19.710 51.530 25.661 1.00 14.03 59 ILE D O 1
ATOM 3192 N N . LYS D 1 61 ? 21.439 52.406 24.483 1.00 14.45 60 LYS D N 1
ATOM 3193 C CA . LYS D 1 61 ? 20.640 53.442 23.802 1.00 14.68 60 LYS D CA 1
ATOM 3194 C C . LYS D 1 61 ? 20.722 53.202 22.314 1.00 14.83 60 LYS D C 1
ATOM 3195 O O . LYS D 1 61 ? 21.817 52.995 21.774 1.00 15.42 60 LYS D O 1
ATOM 3201 N N . VAL D 1 62 ? 19.569 53.237 21.631 1.00 14.25 61 VAL D N 1
ATOM 3202 C CA . VAL D 1 62 ? 19.551 53.117 20.192 1.00 14.02 61 VAL D CA 1
ATOM 3203 C C . VAL D 1 62 ? 18.828 54.311 19.591 1.00 14.71 61 VAL D C 1
ATOM 3204 O O . VAL D 1 62 ? 17.612 54.427 19.769 1.00 13.93 61 VAL D O 1
ATOM 3208 N N . GLU D 1 63 ? 19.562 55.159 18.870 1.00 14.65 62 GLU D N 1
ATOM 3209 C CA . GLU D 1 63 ? 18.967 56.306 18.144 1.00 15.17 62 GLU D CA 1
ATOM 3210 C C . GLU D 1 63 ? 18.896 56.013 16.651 1.00 15.47 62 GLU D C 1
ATOM 3211 O O . GLU D 1 63 ? 19.812 55.402 16.093 1.00 15.56 62 GLU D O 1
ATOM 3217 N N . SER D 1 64 ? 17.819 56.446 15.991 1.00 15.14 63 SER D N 1
ATOM 3218 C CA . SER D 1 64 ? 17.686 56.225 14.556 1.00 15.12 63 SER D CA 1
ATOM 3219 C C . SER D 1 64 ? 16.633 57.145 13.968 1.00 15.05 63 SER D C 1
ATOM 3220 O O . SER D 1 64 ? 15.661 57.458 14.647 1.00 15.00 63 SER D O 1
ATOM 3223 N N . ILE D 1 65 ? 16.818 57.536 12.713 1.00 15.02 64 ILE D N 1
ATOM 3224 C CA . ILE D 1 65 ? 15.741 58.214 11.985 1.00 15.83 64 ILE D CA 1
ATOM 3225 C C . ILE D 1 65 ? 14.838 57.111 11.458 1.00 15.87 64 ILE D C 1
ATOM 3226 O O . ILE D 1 65 ? 15.142 56.442 10.471 1.00 16.45 64 ILE D O 1
ATOM 3231 N N . GLY D 1 66 ? 13.727 56.903 12.160 1.00 16.78 65 GLY D N 1
ATOM 3232 C CA . GLY D 1 66 ? 12.805 55.854 11.786 1.00 16.98 65 GLY D CA 1
ATOM 3233 C C . GLY D 1 66 ? 13.345 54.467 12.078 1.00 16.57 65 GLY D C 1
ATOM 3234 O O . GLY D 1 66 ? 14.364 54.313 12.765 1.00 16.59 65 GLY D O 1
ATOM 3235 N N . ALA D 1 67 ? 12.651 53.463 11.566 1.00 16.09 66 ALA D N 1
ATOM 3236 C CA . ALA D 1 67 ? 12.998 52.056 11.804 1.00 16.13 66 ALA D CA 1
ATOM 3237 C C . ALA D 1 67 ? 12.789 51.598 13.246 1.00 16.42 66 ALA D C 1
ATOM 3238 O O . ALA D 1 67 ? 13.303 50.542 13.645 1.00 16.06 66 ALA D O 1
ATOM 3240 N N . LEU D 1 68 ? 12.021 52.380 14.010 1.00 15.74 67 LEU D N 1
ATOM 3241 C CA . LEU D 1 68 ? 11.781 52.138 15.426 1.00 16.20 67 LEU D CA 1
ATOM 3242 C C . LEU D 1 68 ? 10.290 52.098 15.791 1.00 15.95 67 LEU D C 1
ATOM 3243 O O . LEU D 1 68 ? 9.887 52.640 16.807 1.00 16.37 67 LEU D O 1
ATOM 3248 N N . SER D 1 69 ? 9.481 51.485 14.938 1.00 16.27 68 SER D N 1
ATOM 3249 C CA . SER D 1 69 ? 8.053 51.310 15.271 1.00 16.28 68 SER D CA 1
ATOM 3250 C C . SER D 1 69 ? 7.892 50.359 16.451 1.00 16.87 68 SER D C 1
ATOM 3251 O O . SER D 1 69 ? 8.800 49.593 16.786 1.00 16.44 68 SER D O 1
ATOM 3254 N N . ALA D 1 70 ? 6.713 50.381 17.067 1.00 16.73 69 ALA D N 1
ATOM 3255 C CA . ALA D 1 70 ? 6.401 49.440 18.140 1.00 17.62 69 ALA D CA 1
ATOM 3256 C C . ALA D 1 70 ? 6.705 47.998 17.729 1.00 17.61 69 ALA D C 1
ATOM 3257 O O . ALA D 1 70 ? 7.320 47.249 18.500 1.00 17.68 69 ALA D O 1
ATOM 3259 N N . ASP D 1 71 ? 6.273 47.617 16.517 1.00 17.97 70 ASP D N 1
ATOM 3260 C CA . ASP D 1 71 ? 6.481 46.267 15.979 1.00 19.02 70 ASP D CA 1
ATOM 3261 C C . ASP D 1 71 ? 7.989 46.037 15.762 1.00 18.52 70 ASP D C 1
ATOM 3262 O O . ASP D 1 71 ? 8.516 44.981 16.101 1.00 18.05 70 ASP D O 1
ATOM 3267 N N . ASP D 1 72 ? 8.665 47.028 15.181 1.00 17.24 71 ASP D N 1
ATOM 3268 C CA . ASP D 1 72 ? 10.109 46.898 14.897 1.00 17.60 71 ASP D CA 1
ATOM 3269 C C . ASP D 1 72 ? 10.873 46.644 16.186 1.00 16.82 71 ASP D C 1
ATOM 3270 O O . ASP D 1 72 ? 11.790 45.819 16.222 1.00 17.46 71 ASP D O 1
ATOM 3275 N N . ASN D 1 73 ? 10.497 47.370 17.240 1.00 16.47 72 ASN D N 1
ATOM 3276 C CA . ASN D 1 73 ? 11.243 47.391 18.501 1.00 16.22 72 ASN D CA 1
ATOM 3277 C C . ASN D 1 73 ? 11.156 46.080 19.270 1.00 16.59 72 ASN D C 1
ATOM 3278 O O . ASN D 1 73 ? 12.049 45.754 20.044 1.00 16.64 72 ASN D O 1
ATOM 3283 N N . ILE D 1 74 ? 10.088 45.319 19.037 1.00 16.37 73 ILE D N 1
ATOM 3284 C CA . ILE D 1 74 ? 10.007 43.979 19.610 1.00 16.72 73 ILE D CA 1
ATOM 3285 C C . ILE D 1 74 ? 11.113 43.115 18.988 1.00 16.62 73 ILE D C 1
ATOM 3286 O O . ILE D 1 74 ? 11.861 42.436 19.711 1.00 16.85 73 ILE D O 1
ATOM 3291 N N . ARG D 1 75 ? 11.224 43.185 17.663 1.00 16.94 74 ARG D N 1
ATOM 3292 C CA . ARG D 1 75 ? 12.257 42.454 16.913 1.00 17.13 74 ARG D CA 1
ATOM 3293 C C . ARG D 1 75 ? 13.656 42.893 17.340 1.00 16.65 74 ARG D C 1
ATOM 3294 O O . ARG D 1 75 ? 14.495 42.053 17.652 1.00 16.25 74 ARG D O 1
ATOM 3302 N N . HIS D 1 76 ? 13.910 44.201 17.375 1.00 15.57 75 HIS D N 1
ATOM 3303 C CA . HIS D 1 76 ? 15.256 44.652 17.802 1.00 14.95 75 HIS D CA 1
ATOM 3304 C C . HIS D 1 76 ? 15.589 44.189 19.205 1.00 15.28 75 HIS D C 1
ATOM 3305 O O . HIS D 1 76 ? 16.716 43.782 19.480 1.00 15.12 75 HIS D O 1
ATOM 3312 N N . THR D 1 77 ? 14.614 44.256 20.109 1.00 15.40 76 THR D N 1
ATOM 3313 C CA . THR D 1 77 ? 14.874 43.907 21.483 1.00 15.54 76 THR D CA 1
ATOM 3314 C C . THR D 1 77 ? 15.188 42.419 21.575 1.00 16.23 76 THR D C 1
ATOM 3315 O O . THR D 1 77 ? 16.108 42.034 22.282 1.00 16.88 76 THR D O 1
ATOM 3319 N N . GLN D 1 78 ? 14.430 41.602 20.850 1.00 16.28 77 GLN D N 1
ATOM 3320 C CA . GLN D 1 78 ? 14.665 40.156 20.881 1.00 18.11 77 GLN D CA 1
ATOM 3321 C C . GLN D 1 78 ? 16.091 39.874 20.404 1.00 17.00 77 GLN D C 1
ATOM 3322 O O . GLN D 1 78 ? 16.838 39.149 21.059 1.00 17.54 77 GLN D O 1
ATOM 3328 N N . LYS D 1 79 ? 16.473 40.512 19.305 1.00 16.50 78 LYS D N 1
ATOM 3329 C CA . LYS D 1 79 ? 17.775 40.252 18.673 1.00 16.60 78 LYS D CA 1
ATOM 3330 C C . LYS D 1 79 ? 18.927 40.782 19.514 1.00 16.45 78 LYS D C 1
ATOM 3331 O O . LYS D 1 79 ? 19.920 40.076 19.733 1.00 16.76 78 LYS D O 1
ATOM 3337 N N . ILE D 1 80 ? 18.813 42.024 19.981 1.00 15.51 79 ILE D N 1
ATOM 3338 C CA . ILE D 1 80 ? 19.869 42.613 20.814 1.00 15.45 79 ILE D CA 1
ATOM 3339 C C . ILE D 1 80 ? 20.054 41.841 22.113 1.00 15.57 79 ILE D C 1
ATOM 3340 O O . ILE D 1 80 ? 21.186 41.632 22.579 1.00 15.52 79 ILE D O 1
ATOM 3345 N N . THR D 1 81 ? 18.942 41.434 22.722 1.00 15.71 80 THR D N 1
ATOM 3346 C CA . THR D 1 81 ? 19.018 40.733 23.991 1.00 16.39 80 THR D CA 1
ATOM 3347 C C . THR D 1 81 ? 19.704 39.378 23.816 1.00 16.48 80 THR D C 1
ATOM 3348 O O . THR D 1 81 ? 20.592 39.045 24.603 1.00 17.21 80 THR D O 1
ATOM 3352 N N . GLN D 1 82 ? 19.310 38.636 22.781 1.00 16.90 81 GLN D N 1
ATOM 3353 C CA . GLN D 1 82 ? 19.928 37.322 22.518 1.00 17.70 81 GLN D CA 1
ATOM 3354 C C . GLN D 1 82 ? 21.424 37.507 22.250 1.00 17.70 81 GLN D C 1
ATOM 3355 O O . GLN D 1 82 ? 22.253 36.742 22.739 1.00 17.71 81 GLN D O 1
ATOM 3361 N N . PHE D 1 83 ? 21.760 38.546 21.495 1.00 17.14 82 PHE D N 1
ATOM 3362 C CA . PHE D 1 83 ? 23.157 38.873 21.211 1.00 17.39 82 PHE D CA 1
ATOM 3363 C C . PHE D 1 83 ? 23.967 39.120 22.482 1.00 17.16 82 PHE D C 1
ATOM 3364 O O . PHE D 1 83 ? 25.103 38.641 22.617 1.00 17.71 82 PHE D O 1
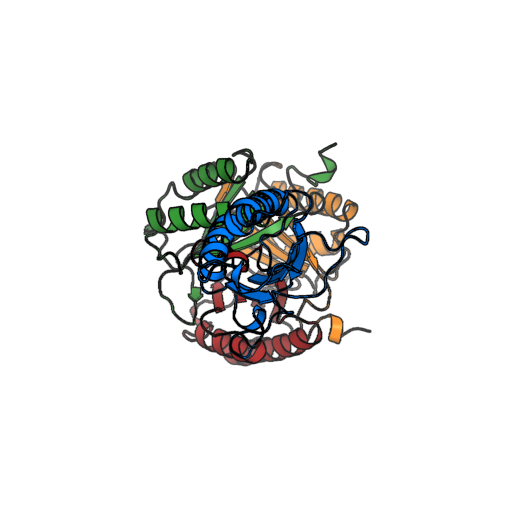ATOM 3372 N N . CYS D 1 84 ? 23.385 39.868 23.417 1.00 17.05 83 CYS D N 1
ATOM 3373 C CA . CYS D 1 84 ? 24.033 40.144 24.700 1.00 17.68 83 CYS D CA 1
ATOM 3374 C C . CYS D 1 84 ? 24.121 38.897 25.571 1.00 18.67 83 CYS D C 1
ATOM 3375 O O . CYS D 1 84 ? 25.078 38.725 26.309 1.00 18.33 83 CYS D O 1
ATOM 3378 N N . GLN D 1 85 ? 23.121 38.027 25.471 1.00 19.17 84 GLN D N 1
ATOM 3379 C CA . GLN D 1 85 ? 23.173 36.754 26.196 1.00 20.91 84 GLN D CA 1
ATOM 3380 C C . GLN D 1 85 ? 24.350 35.927 25.672 1.00 21.18 84 GLN D C 1
ATOM 3381 O O . GLN D 1 85 ? 25.138 35.372 26.460 1.00 21.74 84 GLN D O 1
ATOM 3387 N N . ASP D 1 86 ? 24.492 35.895 24.352 1.00 20.69 85 ASP D N 1
ATOM 3388 C CA . ASP D 1 86 ? 25.486 35.063 23.679 1.00 21.19 85 ASP D CA 1
ATOM 3389 C C . ASP D 1 86 ? 26.900 35.575 23.914 1.00 20.92 85 ASP D C 1
ATOM 3390 O O . ASP D 1 86 ? 27.812 34.791 24.214 1.00 21.72 85 ASP D O 1
ATOM 3395 N N . THR D 1 87 ? 27.082 36.889 23.780 1.00 19.74 86 THR D N 1
ATOM 3396 C CA . THR D 1 87 ? 28.436 37.475 23.807 1.00 19.69 86 THR D CA 1
ATOM 3397 C C . THR D 1 87 ? 28.911 37.897 25.195 1.00 20.05 86 THR D C 1
ATOM 3398 O O . THR D 1 87 ? 30.106 37.784 25.506 1.00 20.06 86 THR D O 1
ATOM 3402 N N . LEU D 1 88 ? 27.989 38.401 26.013 1.00 19.31 87 LEU D N 1
ATOM 3403 C CA . LEU D 1 88 ? 28.325 38.934 27.322 1.00 19.89 87 LEU D CA 1
ATOM 3404 C C . LEU D 1 88 ? 27.887 38.042 28.473 1.00 20.16 87 LEU D C 1
ATOM 3405 O O . LEU D 1 88 ? 28.201 38.324 29.632 1.00 21.00 87 LEU D O 1
ATOM 3410 N N . LYS D 1 89 ? 27.145 36.985 28.147 1.00 21.24 88 LYS D N 1
ATOM 3411 C CA . LYS D 1 89 ? 26.689 36.014 29.136 1.00 22.39 88 LYS D CA 1
ATOM 3412 C C . LYS D 1 89 ? 25.725 36.639 30.149 1.00 22.27 88 LYS D C 1
ATOM 3413 O O . LYS D 1 89 ? 25.639 36.210 31.297 1.00 22.60 88 LYS D O 1
ATOM 3419 N N . LEU D 1 90 ? 25.001 37.668 29.710 1.00 21.25 89 LEU D N 1
ATOM 3420 C CA . LEU D 1 90 ? 24.012 38.318 30.568 1.00 21.07 89 LEU D CA 1
ATOM 3421 C C . LEU D 1 90 ? 22.690 37.573 30.550 1.00 21.68 89 LEU D C 1
ATOM 3422 O O . LEU D 1 90 ? 22.291 37.055 29.506 1.00 22.35 89 LEU D O 1
ATOM 3427 N N . PRO D 1 91 ? 21.990 37.545 31.706 1.00 22.25 90 PRO D N 1
ATOM 3428 C CA . PRO D 1 91 ? 20.606 37.069 31.753 1.00 22.61 90 PRO D CA 1
ATOM 3429 C C . PRO D 1 91 ? 19.729 38.009 30.939 1.00 22.84 90 PRO D C 1
ATOM 3430 O O . PRO D 1 91 ? 20.079 39.185 30.786 1.00 21.81 90 PRO D O 1
ATOM 3434 N N . LYS D 1 92 ? 18.597 37.526 30.431 1.00 23.67 91 LYS D N 1
ATOM 3435 C CA . LYS D 1 92 ? 17.756 38.386 29.598 1.00 24.82 91 LYS D CA 1
ATOM 3436 C C . LYS D 1 92 ? 17.164 39.563 30.380 1.00 23.33 91 LYS D C 1
ATOM 3437 O O . LYS D 1 92 ? 16.837 40.588 29.789 1.00 24.27 91 LYS D O 1
ATOM 3443 N N . ASP D 1 93 ? 17.069 39.438 31.712 1.00 21.70 92 ASP D N 1
ATOM 3444 C CA . ASP D 1 93 ? 16.529 40.525 32.545 1.00 20.60 92 ASP D CA 1
ATOM 3445 C C . ASP D 1 93 ? 17.607 41.507 33.020 1.00 19.43 92 ASP D C 1
ATOM 3446 O O . ASP D 1 93 ? 17.406 42.275 33.977 1.00 19.24 92 ASP D O 1
ATOM 3451 N N . LYS D 1 94 ? 18.756 41.453 32.345 1.00 18.12 93 LYS D N 1
ATOM 3452 C CA . LYS D 1 94 ? 19.886 42.357 32.607 1.00 17.62 93 LYS D CA 1
ATOM 3453 C C . LYS D 1 94 ? 20.336 43.068 31.333 1.00 17.27 93 LYS D C 1
ATOM 3454 O O . LYS D 1 94 ? 21.490 43.481 31.219 1.00 16.70 93 LYS D O 1
ATOM 3460 N N . VAL D 1 95 ? 19.406 43.214 30.388 1.00 17.19 94 VAL D N 1
ATOM 3461 C CA . VAL D 1 95 ? 19.661 43.940 29.147 1.00 17.29 94 VAL D CA 1
ATOM 3462 C C . VAL D 1 95 ? 18.543 44.966 29.026 1.00 17.32 94 VAL D C 1
ATOM 3463 O O . VAL D 1 95 ? 17.388 44.614 28.824 1.00 16.78 94 VAL D O 1
ATOM 3467 N N . ILE D 1 96 ? 18.920 46.227 29.174 1.00 16.46 95 ILE D N 1
ATOM 3468 C CA . ILE D 1 96 ? 17.948 47.324 29.185 1.00 17.84 95 ILE D CA 1
ATOM 3469 C C . ILE D 1 96 ? 18.232 48.227 27.987 1.00 16.39 95 ILE D C 1
ATOM 3470 O O . ILE D 1 96 ? 19.371 48.620 27.758 1.00 15.90 95 ILE D O 1
ATOM 3475 N N . ILE D 1 97 ? 17.195 48.521 27.205 1.00 15.71 96 ILE D N 1
ATOM 3476 C CA . ILE D 1 97 ? 17.383 49.251 25.941 1.00 15.12 96 ILE D CA 1
ATOM 3477 C C . ILE D 1 97 ? 16.394 50.410 25.870 1.00 15.81 96 ILE D C 1
ATOM 3478 O O . ILE D 1 97 ? 15.217 50.231 26.173 1.00 15.21 96 ILE D O 1
ATOM 3483 N N . THR D 1 98 ? 16.884 51.583 25.483 1.00 14.81 97 THR D N 1
ATOM 3484 C CA . THR D 1 98 ? 16.002 52.727 25.182 1.00 15.50 97 THR D CA 1
ATOM 3485 C C . THR D 1 98 ? 16.146 53.110 23.712 1.00 15.55 97 THR D C 1
ATOM 3486 O O . THR D 1 98 ? 17.279 53.259 23.205 1.00 15.55 97 THR D O 1
ATOM 3490 N N . TYR D 1 99 ? 15.004 53.284 23.034 1.00 14.39 98 TYR D N 1
ATOM 3491 C CA . TYR D 1 99 ? 14.996 53.658 21.626 1.00 14.72 98 TYR D CA 1
ATOM 3492 C C . TYR D 1 99 ? 14.600 55.111 21.492 1.00 15.06 98 TYR D C 1
ATOM 3493 O O . TYR D 1 99 ? 13.692 55.561 22.196 1.00 15.67 98 TYR D O 1
ATOM 3502 N N . PHE D 1 100 ? 15.287 55.815 20.591 1.00 14.46 99 PHE D N 1
ATOM 3503 C CA . PHE D 1 100 ? 15.055 57.243 20.332 1.00 15.07 99 PHE D CA 1
ATOM 3504 C C . PHE D 1 100 ? 14.819 57.414 18.841 1.00 15.07 99 PHE D C 1
ATOM 3505 O O . PHE D 1 100 ? 15.730 57.250 18.024 1.00 14.56 99 PHE D O 1
ATOM 3513 N N . ASP D 1 101 ? 13.587 57.763 18.479 1.00 15.69 100 ASP D N 1
ATOM 3514 C CA . ASP D 1 101 ? 13.209 57.931 17.090 1.00 16.60 100 ASP D CA 1
ATOM 3515 C C . ASP D 1 101 ? 13.397 59.403 16.708 1.00 16.49 100 ASP D C 1
ATOM 3516 O O . ASP D 1 101 ? 12.712 60.282 17.245 1.00 18.28 100 ASP D O 1
ATOM 3521 N N . LEU D 1 102 ? 14.332 59.654 15.793 1.00 16.21 101 LEU D N 1
ATOM 3522 C CA . LEU D 1 102 ? 14.800 60.999 15.474 1.00 16.19 101 LEU D CA 1
ATOM 3523 C C . LEU D 1 102 ? 14.218 61.517 14.169 1.00 16.17 101 LEU D C 1
ATOM 3524 O O . LEU D 1 102 ? 13.960 60.739 13.245 1.00 17.44 101 LEU D O 1
ATOM 3529 N N . GLN D 1 103 ? 14.030 62.839 14.102 1.00 15.93 102 GLN D N 1
ATOM 3530 C CA . GLN D 1 103 ? 13.741 63.517 12.841 1.00 16.22 102 GLN D CA 1
ATOM 3531 C C . GLN D 1 103 ? 15.050 63.838 12.111 1.00 15.77 102 GLN D C 1
ATOM 3532 O O . GLN D 1 103 ? 16.078 64.103 12.768 1.00 15.93 102 GLN D O 1
ATOM 3538 N N . PRO D 1 104 ? 15.024 63.849 10.766 1.00 15.65 103 PRO D N 1
ATOM 3539 C CA . PRO D 1 104 ? 16.248 64.123 9.985 1.00 15.90 103 PRO D CA 1
ATOM 3540 C C . PRO D 1 104 ? 16.806 65.538 10.172 1.00 16.29 103 PRO D C 1
ATOM 3541 O O . PRO D 1 104 ? 17.975 65.793 9.848 1.00 16.07 103 PRO D O 1
ATOM 3545 N N . ILE D 1 105 ? 15.976 66.454 10.670 1.00 16.02 104 ILE D N 1
ATOM 3546 C CA . ILE D 1 105 ? 16.438 67.809 10.972 1.00 16.91 104 ILE D CA 1
ATOM 3547 C C . ILE D 1 105 ? 17.240 67.861 12.280 1.00 16.39 104 ILE D C 1
ATOM 3548 O O . ILE D 1 105 ? 17.808 68.902 12.611 1.00 16.00 104 ILE D O 1
ATOM 3553 N N . HIS D 1 106 ? 17.277 66.747 13.023 1.00 16.03 105 HIS D N 1
ATOM 3554 C CA . HIS D 1 106 ? 17.943 66.687 14.324 1.00 16.28 105 HIS D CA 1
ATOM 3555 C C . HIS D 1 106 ? 19.172 65.802 14.310 1.00 15.87 105 HIS D C 1
ATOM 3556 O O . HIS D 1 106 ? 19.665 65.419 15.374 1.00 16.11 105 HIS D O 1
ATOM 3563 N N . VAL D 1 107 ? 19.644 65.459 13.117 1.00 15.55 106 VAL D N 1
ATOM 3564 C CA . VAL D 1 107 ? 20.943 64.773 13.025 1.00 15.57 106 VAL D CA 1
ATOM 3565 C C . VAL D 1 107 ? 21.886 65.446 12.039 1.00 15.07 106 VAL D C 1
ATOM 3566 O O . VAL D 1 107 ? 21.489 65.866 10.962 1.00 14.26 106 VAL D O 1
ATOM 3570 N N . GLY D 1 108 ? 23.123 65.624 12.495 1.00 14.70 107 GLY D N 1
ATOM 3571 C CA . GLY D 1 108 ? 24.148 66.219 11.669 1.00 15.13 107 GLY D CA 1
ATOM 3572 C C . GLY D 1 108 ? 25.109 65.125 11.236 1.00 15.28 107 GLY D C 1
ATOM 3573 O O . GLY D 1 108 ? 25.517 64.276 12.052 1.00 15.07 107 GLY D O 1
ATOM 3574 N N . PHE D 1 109 ? 25.433 65.145 9.956 1.00 15.39 108 PHE D N 1
ATOM 3575 C CA . PHE D 1 109 ? 26.377 64.195 9.365 1.00 16.26 108 PHE D CA 1
ATOM 3576 C C . PHE D 1 109 ? 26.982 64.776 8.099 1.00 16.72 108 PHE D C 1
ATOM 3577 O O . PHE D 1 109 ? 26.287 65.394 7.295 1.00 17.10 108 PHE D O 1
ATOM 3585 N N . ASN D 1 110 ? 28.283 64.557 7.915 1.00 17.21 109 ASN D N 1
ATOM 3586 C CA . ASN D 1 110 ? 28.966 65.035 6.716 1.00 18.51 109 ASN D CA 1
ATOM 3587 C C . ASN D 1 110 ? 28.850 66.566 6.550 1.00 17.80 109 ASN D C 1
ATOM 3588 O O . ASN D 1 110 ? 28.836 67.095 5.426 1.00 19.09 109 ASN D O 1
ATOM 3593 N N . GLY D 1 111 ? 28.782 67.270 7.675 1.00 17.83 110 GLY D N 1
ATOM 3594 C CA . GLY D 1 111 ? 28.847 68.722 7.684 1.00 18.19 110 GLY D CA 1
ATOM 3595 C C . GLY D 1 111 ? 27.521 69.460 7.536 1.00 18.21 110 GLY D C 1
ATOM 3596 O O . GLY D 1 111 ? 27.514 70.684 7.546 1.00 18.54 110 GLY D O 1
ATOM 3597 N N . THR D 1 112 ? 26.407 68.732 7.400 1.00 18.31 111 THR D N 1
ATOM 3598 C CA . THR D 1 112 ? 25.071 69.354 7.352 1.00 18.64 111 THR D CA 1
ATOM 3599 C C . THR D 1 112 ? 24.068 68.437 8.037 1.00 17.91 111 THR D C 1
ATOM 3600 O O . THR D 1 112 ? 24.450 67.385 8.515 1.00 16.99 111 THR D O 1
ATOM 3604 N N . THR D 1 113 ? 22.792 68.820 8.102 1.00 17.36 112 THR D N 1
ATOM 3605 C CA . THR D 1 113 ? 21.804 67.893 8.648 1.00 16.76 112 THR D CA 1
ATOM 3606 C C . THR D 1 113 ? 21.514 66.791 7.642 1.00 16.68 112 THR D C 1
ATOM 3607 O O . THR D 1 113 ? 21.783 66.944 6.457 1.00 16.36 112 THR D O 1
ATOM 3611 N N . VAL D 1 114 ? 20.957 65.671 8.105 1.00 17.42 113 VAL D N 1
ATOM 3612 C CA . VAL D 1 114 ? 20.558 64.648 7.140 1.00 18.84 113 VAL D CA 1
ATOM 3613 C C . VAL D 1 114 ? 19.417 65.154 6.245 1.00 18.24 113 VAL D C 1
ATOM 3614 O O . VAL D 1 114 ? 19.422 64.875 5.050 1.00 18.42 113 VAL D O 1
ATOM 3618 N N . ALA D 1 115 ? 18.495 65.940 6.811 1.00 18.72 114 ALA D N 1
ATOM 3619 C CA . ALA D 1 115 ? 17.425 66.553 6.001 1.00 18.76 114 ALA D CA 1
ATOM 3620 C C . ALA D 1 115 ? 18.016 67.322 4.805 1.00 18.55 114 ALA D C 1
ATOM 3621 O O . ALA D 1 115 ? 17.560 67.156 3.669 1.00 18.82 114 ALA D O 1
ATOM 3623 N N . ALA D 1 116 ? 19.066 68.108 5.055 1.00 17.89 115 ALA D N 1
ATOM 3624 C CA . ALA D 1 116 ? 19.674 68.945 4.005 1.00 18.42 115 ALA D CA 1
ATOM 3625 C C . ALA D 1 116 ? 20.357 68.151 2.886 1.00 18.57 115 ALA D C 1
ATOM 3626 O O . ALA D 1 116 ? 20.624 68.696 1.806 1.00 19.53 115 ALA D O 1
ATOM 3628 N N . ALA D 1 117 ? 20.632 66.871 3.133 1.00 18.34 116 ALA D N 1
ATOM 3629 C CA . ALA D 1 117 ? 21.353 66.040 2.177 1.00 19.36 116 ALA D CA 1
ATOM 3630 C C . ALA D 1 117 ? 20.434 65.199 1.300 1.00 19.10 116 ALA D C 1
ATOM 3631 O O . ALA D 1 117 ? 20.893 64.565 0.364 1.00 18.97 116 ALA D O 1
ATOM 3633 N N . THR D 1 118 ? 19.147 65.163 1.620 1.00 18.79 117 THR D N 1
ATOM 3634 C CA . THR D 1 118 ? 18.257 64.247 0.922 1.00 19.53 117 THR D CA 1
ATOM 3635 C C . THR D 1 118 ? 17.254 64.970 0.011 1.00 18.93 117 THR D C 1
ATOM 3636 O O . THR D 1 118 ? 17.291 66.186 -0.122 1.00 17.92 117 THR D O 1
ATOM 3640 N N . MET D 1 119 ? 16.359 64.208 -0.611 1.00 18.93 118 MET D N 1
ATOM 3641 C CA . MET D 1 119 ? 15.332 64.788 -1.487 1.00 19.82 118 MET D CA 1
ATOM 3642 C C . MET D 1 119 ? 14.327 65.632 -0.707 1.00 19.31 118 MET D C 1
ATOM 3643 O O . MET D 1 119 ? 14.344 65.634 0.518 1.00 19.34 118 MET D O 1
#

B-factor: mean 20.19, std 5.6, range [2.0, 80.73]

Nearest PDB structures (foldseek):
  2os5-assembly1_A  TM=1.009E+00  e=3.014E-26  Ancylostoma ceylanicum
  6ice-assembly1_A  TM=9.880E-01  e=4.432E-15  Mesocricetus auratus
  5eiz-assembly1_C  TM=9.860E-01  e=1.876E-14  Homo sapiens
  6oy8-assembly1_C  TM=9.854E-01  e=1.876E-14  Homo sapiens
  4xx7-assembly1_C  TM=9.853E-01  e=2.004E-14  Homo sapiens

Solvent-accessible surface area: 19470 Å² total; per-residue (Å²): 0,45,3,66,1,0,0,33,20,53,100,181,65,16,44,99,73,0,58,100,99,1,18,66,39,0,14,107,4,5,71,9,54,125,129,80,20,50,31,101,38,66,28,56,60,203,22,66,70,80,95,36,149,93,62,0,0,27,1,59,1,60,0,2,9,18,13,44,85,108,5,29,104,85,0,53,118,67,2,13,85,19,1,32,77,16,8,164,5,73,143,109,26,17,64,29,52,48,88,98,40,102,10,90,119,7,62,98,136,86,62,51,12,6,19,45,14,1,9,10,2,42,1,8,0,31,18,57,76,184,62,6,39,88,78,0,0,46,117,1,0,60,35,0,9,136,5,6,140,50,74,133,90,130,0,3,0,1,3,10,22,53,40,47,1,3,14,29,35,37,116,91,61,0,0,3,0,19,0,0,0,50,28,30,3,57,38,110,31,0,54,79,0,0,92,74,1,2,93,21,1,49,102,19,8,180,5,73,106,69,29,0,8,0,0,3,28,79,19,101,51,47,27,4,0,37,72,7,31,1,48,31,53,80,92,240,11,18,2,23,1,0,0,32,20,54,75,174,55,6,44,87,69,0,0,93,100,2,0,58,39,0,5,95,4,6,146,48,72,123,84,125,0,2,0,13,2,13,27,56,20,47,1,2,13,29,37,37,113,90,63,0,0,1,1,22,0,9,0,53,29,32,2,57,26,55,31,0,26,85,0,0,88,65,1,2,94,18,0,50,81,13,8,161,4,70,107,69,26,0,0,0,0,3,32,79,18,101,51,49,25,5,0,38,71,12,35,2,47,31,55,81,89,238,0,4,3,16,1,0,1,31,20,56,72,182,69,5,44,90,67,0,0,83,104,2,0,67,32,0,2,115,4,6,112,5,28,136,92,74,0,1,0,4,3,12,24,55,28,48,1,0,14,28,34,36,100,88,60,0,0,1,0,7,0,10,0,3,9,30,3,55,39,113,30,0,57,85,0,0,98,89,1,1,96,11,1,53,77,17,8,161,5,73,102,68,27,0,10,0,0,3,27,81,18,101,10,35,27,0,0,30,75,7,30,2,11,5,8,56,16,20

Radius of gyration: 24.99 Å; Cα contacts (8 Å, |Δi|>4): 1087; chains: 4; bounding box: 58×54×77 Å

Sequence (472 aa):
PMVRVATNLPDKDVPANFEERLTDLLAESMNKPRNRIAIEVLAGQRITHGASRNPVAVIKVESIGALSADDNIRHTQKITQFCQDTLKLPKDKVIITYFDLQPIHVGFNGTTVAAATMPMVRVATNLPDKDVPANFEERLTDLLAESMNKPRNRIAIEVLAGQRITHGASRNPVAVIKVESIGALSADDNIRHTQKITQFCQDTLKLPKDKVIITYFDLQPIHVGFNGTTVAAATMPMVRVATNLPDKDVPANFEERLTDLLAESMNKPRNRIAIEVLAGQRITHGASRNPVAVIKVESIGALSADDNIRHTQKITQFCQDTLKLPKDKVIITYFDLQPIHVGFNGTTVAAATMPMVRVATNLPDKDVPANFEERLTDLLAESMNKPRNRIAIEVLAGQRITHGASRNPVAVIKVESIGALSADDNIRHTQKITQFCQDTLKLPKDKVIITYFDLQPIHVGFNGTTVAAATM

Secondary structure (DSSP, 8-state):
-EEEEEESS-GGGS-TTHHHHHHHHHHHHHT--GGG-EEEEE-S----BTTB-SS-EEEEEEESS---HHHHHHHHHHHHHHHHHHH---GGGEEEEEEE--GGG-EETTEEHHHH--/-EEEEEESS-GGGS-TTHHHHHHHHHHHHHT--GGG-EEEEE-S-EEEETTB-S--EEEEEEESS---HHHHHHHHHHHHHHHHHHH---GGGEEEEEEE--GGGEEETTEETGGG--/-EEEEEESS-GGGS-TTHHHHHHHHHHHHHT--GGG-EEEEE-S-EEEETTB-SS-EEEEEEESS---HHHHHHHHHHHHHHHHHHH---GGGEEEEEEEPPGGGEEETTEETGGG--/-EEEEEESS-GGGS-TTHHHHHHHHHHHHHT--GGG-EEEEE-S-EEEETTB-S--EEEEEEESS---HHHHHHHHHHHHHHHHHHH---GGGEEEEEEE--GGGEEETTEEHHHH--

Organism: NCBI:txid53326

Foldseek 3Di:
DEKEKEKLAAPVLQDPCNFVVVLVLCCVLLVHDSVVYHYHYHYNDDDDDVNDRPIAMEMEAEDQDSDDPVSVVSVLVRVLVSCCVRNVDDSVRYHYDYHHDDQCPDDDPHGTSVVVDD/DEKEKEKLAAPVLQDPCNFVVLLVLCCVLLVHDSVVYHYHYHYNDDDDDVNHRPIAMEMEAEDQDSDDPVSVVSSLVSVLVSCCVRNVDDSVRYHYDYHHDDQCPDDDPHGTSVVPDD/DEKEKEKLAAPVLADPCNFVVLLVLCCVLQVHDSVVYHYHYHYNDDDDDVNHNPIAMEMEAEDQDSDDPVSVVSNLVSVLVSCCVRNVDDSVRYHYDYHHDDQCPDDDPHGTSVVPDD/DEKEKEKLAAPVLQDPCNFVVLLVLCCVLLVHDSVVYHYHYHYNDQDDDVNHRPIAMEMEAEDQDSCDPVSVVSSLVSVLVSCCVRNVDDSVRYHYHYHHDDQCPDDDPHGGSVVVDD

GO terms:
  GO:0005126 cytokine receptor binding (F, IPI)